Protein AF-A0A5E4RJT0-F1 (afdb_monomer)

Foldseek 3Di:
DDDDDPDPPPPPDPDDDDDDDPDDPDDDDDPDPPPPPVVVVVVVPDDDLVQLLVQLVVQLCLQQPVCSCVVLVVCCVPPVVVSSCCSNPLRRPFQSDPLAQNLLLLLLLLLLLLLQQAPLVSNLSSVLSSVSSPHDLLVLLLLLLLCCLQVNNLSSLVCLVSSVVSCVVVVNQDDADDPDPDQLQCLLVQLVVQLVLQDDCSPVVLVVVCVPPVLVSSCCSRPVRRPRVSDDSDQQLSSLLSNLSSCLLNQPNLVVNLSSLSSNVSSPRDLSNNLSSLSSCCVSRNDNSSVSSVVSSCVCVVDVDDVVPPPPDPDPDDPADDPPDPRGDDTLVQLLVQLVVQCCQFLNPLLVVSLVSCVSPCNVSSSCCRRPVRRPPRSDPDDQQLRVLLVLLLVLLLSLHNSSLSVNLSSLRRNVSSPDDLVSSLVSLVVSCVPRHDNSSVSSVVSNVVSVVVVVVVVVVVVVVVD

Solvent-accessible surface area (backbone atoms only — not comparable to full-atom values): 25452 Å² total; per-residue (Å²): 141,76,92,85,76,100,69,85,86,82,82,87,86,90,77,86,79,80,78,83,77,96,79,85,90,80,86,78,94,64,92,73,76,77,78,59,58,70,58,58,53,51,77,65,66,77,78,50,71,67,56,30,34,51,49,3,47,53,45,38,38,48,33,42,46,86,68,40,54,53,67,41,55,59,38,34,76,79,37,49,67,58,28,47,46,47,30,27,44,52,24,25,61,54,68,57,43,82,67,47,58,68,39,60,45,28,42,16,49,34,27,16,33,50,50,62,30,67,49,62,73,59,35,47,49,37,54,52,13,22,47,57,54,73,41,55,76,63,41,62,54,42,52,34,47,53,33,34,70,76,72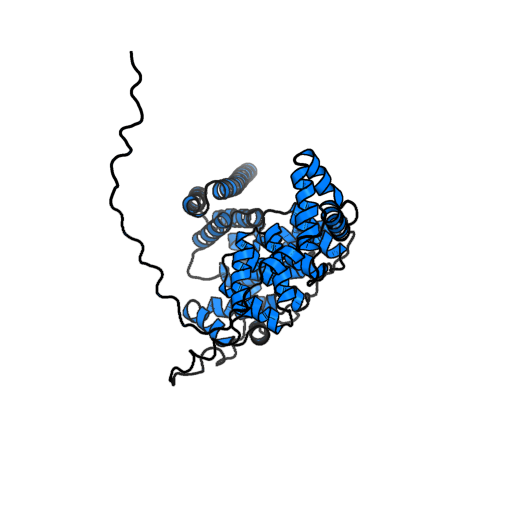,31,57,41,43,30,66,47,47,50,59,47,54,50,50,52,32,60,77,67,69,54,87,68,82,56,80,80,72,81,91,64,60,47,34,60,22,35,58,44,6,50,54,41,34,63,71,42,46,92,59,52,64,62,59,40,51,63,35,36,78,78,35,56,63,60,28,48,44,43,32,26,44,40,24,24,62,43,67,59,50,85,62,50,57,68,53,56,48,29,43,24,52,35,23,25,34,28,33,61,57,78,44,67,69,62,32,43,51,35,50,54,24,25,43,75,57,67,42,47,74,56,35,52,50,52,41,44,56,49,25,41,74,64,47,31,54,70,23,22,52,55,40,48,55,47,50,49,51,54,74,75,50,88,78,67,81,79,73,79,67,87,64,95,66,98,68,81,98,66,81,78,82,73,57,89,72,70,40,70,42,46,67,62,30,35,53,47,3,50,55,39,36,57,63,34,34,31,71,60,43,48,52,59,34,57,72,20,60,76,64,40,44,67,56,26,47,42,46,32,28,46,50,22,24,62,55,68,56,42,82,96,58,56,63,35,61,50,24,48,51,50,32,36,55,32,35,52,68,47,37,66,22,26,52,66,56,32,47,36,28,49,50,15,13,50,57,50,64,40,50,74,65,59,53,49,53,45,43,56,66,40,31,91,82,55,36,63,72,26,33,54,53,42,48,52,50,47,54,53,52,55,48,55,52,52,54,50,51,52,51,58,52,59,77,74,106

Structure (mmCIF, N/CA/C/O backbone):
data_AF-A0A5E4RJT0-F1
#
_entry.id   AF-A0A5E4RJT0-F1
#
loop_
_atom_site.group_PDB
_atom_site.id
_atom_site.type_symbol
_atom_site.label_atom_id
_atom_site.label_alt_id
_atom_site.label_comp_id
_atom_site.label_asym_id
_atom_site.label_entity_id
_atom_site.label_seq_id
_atom_site.pdbx_PDB_ins_code
_atom_site.Cartn_x
_atom_site.Cartn_y
_atom_site.Cartn_z
_atom_site.occupancy
_atom_site.B_iso_or_equiv
_atom_site.auth_seq_id
_atom_site.auth_comp_id
_atom_site.auth_asym_id
_atom_site.auth_atom_id
_atom_site.pdbx_PDB_model_num
ATOM 1 N N . MET A 1 1 ? 47.336 -13.505 48.095 1.00 34.38 1 MET A N 1
ATOM 2 C CA . MET A 1 1 ? 47.961 -12.238 47.667 1.00 34.38 1 MET A CA 1
ATOM 3 C C . MET A 1 1 ? 47.537 -11.973 46.239 1.00 34.38 1 MET A C 1
ATOM 5 O O . MET A 1 1 ? 47.829 -12.799 45.397 1.00 34.38 1 MET A O 1
ATOM 9 N N . GLU A 1 2 ? 46.853 -10.911 45.862 1.00 33.09 2 GLU A N 1
ATOM 10 C CA . GLU A 1 2 ? 45.985 -9.962 46.552 1.00 33.09 2 GLU A CA 1
ATOM 11 C C . GLU A 1 2 ? 45.215 -9.290 45.408 1.00 33.09 2 GLU A C 1
ATOM 13 O O . GLU A 1 2 ? 45.794 -8.927 44.385 1.00 33.09 2 GLU A O 1
ATOM 18 N N . THR A 1 3 ? 43.901 -9.199 45.551 1.00 38.94 3 THR A N 1
ATOM 19 C CA . THR A 1 3 ? 42.985 -8.503 44.646 1.00 38.94 3 THR A CA 1
ATOM 20 C C . THR A 1 3 ? 43.322 -7.013 44.590 1.00 38.94 3 THR A C 1
ATOM 22 O O . THR A 1 3 ? 43.340 -6.366 45.637 1.00 38.94 3 THR A O 1
ATOM 25 N N . ARG A 1 4 ? 43.516 -6.437 43.394 1.00 36.12 4 ARG A N 1
ATOM 26 C CA . ARG A 1 4 ? 43.520 -4.977 43.204 1.00 36.12 4 ARG A CA 1
ATOM 27 C C . ARG A 1 4 ? 42.274 -4.510 42.456 1.00 36.12 4 ARG A C 1
ATOM 29 O O . ARG A 1 4 ? 41.778 -5.169 41.553 1.00 36.12 4 ARG A O 1
ATOM 36 N N . ASN A 1 5 ? 41.760 -3.401 42.969 1.00 35.47 5 ASN A N 1
ATOM 37 C CA . ASN A 1 5 ? 40.368 -2.987 43.066 1.00 35.47 5 ASN A CA 1
ATOM 38 C C . ASN A 1 5 ? 39.997 -1.996 41.944 1.00 35.47 5 ASN A C 1
ATOM 40 O O . ASN A 1 5 ? 40.799 -1.130 41.605 1.00 35.47 5 ASN A O 1
ATOM 44 N N . GLN A 1 6 ? 38.774 -2.090 41.414 1.00 35.91 6 GLN A N 1
ATOM 45 C CA . GLN A 1 6 ? 38.183 -1.226 40.375 1.00 35.91 6 GLN A CA 1
ATOM 46 C C . GLN A 1 6 ? 37.802 0.178 40.903 1.00 35.91 6 GLN A C 1
ATOM 48 O O . GLN A 1 6 ? 36.651 0.595 40.787 1.00 35.91 6 GLN A O 1
ATOM 53 N N . ARG A 1 7 ? 38.732 0.922 41.518 1.00 36.28 7 ARG A N 1
ATOM 54 C CA . ARG A 1 7 ? 38.425 2.249 42.099 1.00 36.28 7 ARG A CA 1
ATOM 55 C C . ARG A 1 7 ? 39.139 3.461 41.494 1.00 36.28 7 ARG A C 1
ATOM 57 O O . ARG A 1 7 ? 38.734 4.571 41.816 1.00 36.28 7 ARG A O 1
ATOM 64 N N . ASP A 1 8 ? 40.048 3.290 40.536 1.00 36.16 8 ASP A N 1
ATOM 65 C CA . ASP A 1 8 ? 40.871 4.412 40.039 1.00 36.16 8 ASP A CA 1
ATOM 66 C C . ASP A 1 8 ? 40.485 4.959 38.645 1.00 36.16 8 ASP A C 1
ATOM 68 O O . ASP A 1 8 ? 41.253 5.700 38.042 1.00 36.16 8 ASP A O 1
ATOM 72 N N . ILE A 1 9 ? 39.287 4.653 38.122 1.00 34.56 9 ILE A N 1
ATOM 73 C CA . ILE A 1 9 ? 38.806 5.192 36.820 1.00 34.56 9 ILE A CA 1
ATOM 74 C C . ILE A 1 9 ? 37.660 6.221 36.991 1.00 34.56 9 ILE A C 1
ATOM 76 O O . ILE A 1 9 ? 37.086 6.701 36.022 1.00 34.56 9 ILE A O 1
ATOM 80 N N . LEU A 1 10 ? 37.346 6.644 38.222 1.00 31.28 10 LEU A N 1
ATOM 81 C CA . LEU A 1 10 ? 36.269 7.613 38.506 1.00 31.28 10 LEU A CA 1
ATOM 82 C C . LEU A 1 10 ? 36.765 8.930 39.129 1.00 31.28 10 LEU A C 1
ATOM 84 O O . LEU A 1 10 ? 36.132 9.470 40.032 1.00 31.28 10 LEU A O 1
ATOM 88 N N . GLN A 1 11 ? 37.882 9.475 38.641 1.00 33.78 11 GLN A N 1
ATOM 89 C CA . GLN A 1 11 ? 38.315 10.841 38.972 1.00 33.78 11 GLN A CA 1
ATOM 90 C C . GLN A 1 11 ? 38.900 11.566 37.752 1.00 33.78 11 GLN A C 1
ATOM 92 O O . GLN A 1 11 ? 40.088 11.854 37.684 1.00 33.78 11 GLN A O 1
ATOM 97 N N . SER A 1 12 ? 38.055 11.865 36.767 1.00 34.44 12 SER A N 1
ATOM 98 C CA . SER A 1 12 ? 38.320 12.909 35.770 1.00 34.44 12 SER A CA 1
ATOM 99 C C . SER A 1 12 ? 37.014 13.256 35.064 1.00 34.44 12 SER A C 1
ATOM 101 O O . SER A 1 12 ? 36.617 12.553 34.140 1.00 34.44 12 SER A O 1
ATOM 103 N N . THR A 1 13 ? 36.303 14.259 35.590 1.00 31.86 13 THR A N 1
ATOM 104 C CA . THR A 1 13 ? 35.336 15.160 34.916 1.00 31.86 13 THR A CA 1
ATOM 105 C C . THR A 1 13 ? 34.486 15.854 35.985 1.00 31.86 13 THR A C 1
ATOM 107 O O . THR A 1 13 ? 33.320 15.550 36.205 1.00 31.86 13 THR A O 1
ATOM 110 N N . ALA A 1 14 ? 35.100 16.797 36.699 1.00 33.19 14 ALA A N 1
ATOM 111 C CA . ALA A 1 14 ? 34.387 17.779 37.507 1.00 33.19 14 ALA A CA 1
ATOM 112 C C . ALA A 1 14 ? 34.585 19.154 36.857 1.00 33.19 14 ALA A C 1
ATOM 114 O O . ALA A 1 14 ? 35.526 19.874 37.174 1.00 33.19 14 ALA A O 1
ATOM 115 N N . ALA A 1 15 ? 33.707 19.488 35.915 1.00 31.09 15 ALA A N 1
ATOM 116 C CA . ALA A 1 15 ? 33.468 20.851 35.462 1.00 31.09 15 ALA A CA 1
ATOM 117 C C . ALA A 1 15 ? 31.952 20.989 35.303 1.00 31.09 15 ALA A C 1
ATOM 119 O O . ALA A 1 15 ? 31.355 20.468 34.366 1.00 31.09 15 ALA A O 1
ATOM 120 N N . ALA A 1 16 ? 31.330 21.591 36.312 1.00 31.64 16 ALA A N 1
ATOM 121 C CA . ALA A 1 16 ? 29.909 21.880 36.343 1.00 31.64 16 ALA A CA 1
ATOM 122 C C . ALA A 1 16 ? 29.624 23.093 35.448 1.00 31.64 16 ALA A C 1
ATOM 124 O O . ALA A 1 16 ? 29.960 24.219 35.813 1.00 31.64 16 ALA A O 1
ATOM 125 N N . GLU A 1 17 ? 28.993 22.873 34.297 1.00 31.83 17 GLU A N 1
ATOM 126 C CA . GLU A 1 17 ? 28.289 23.935 33.580 1.00 31.83 17 GLU A CA 1
ATOM 127 C C . GLU A 1 17 ? 26.888 24.081 34.184 1.00 31.83 17 GLU A C 1
ATOM 129 O O . GLU A 1 17 ? 26.097 23.139 34.236 1.00 31.83 17 GLU A O 1
ATOM 134 N N . LYS A 1 18 ? 26.618 25.273 34.723 1.00 32.81 18 LYS A N 1
ATOM 135 C CA . LYS A 1 18 ? 25.324 25.677 35.276 1.00 32.81 18 LYS A CA 1
ATOM 136 C C . LYS A 1 18 ? 24.268 25.696 34.166 1.00 32.81 18 LYS A C 1
ATOM 138 O O . LYS A 1 18 ? 24.434 26.410 33.181 1.00 32.81 18 LYS A O 1
ATOM 143 N N . MET A 1 19 ? 23.166 24.974 34.369 1.00 28.17 19 MET A N 1
ATOM 144 C CA . MET A 1 19 ? 21.917 25.199 33.633 1.00 28.17 19 MET A CA 1
ATOM 145 C C . MET A 1 19 ? 21.412 26.625 33.923 1.00 28.17 19 MET A C 1
ATOM 147 O O . MET A 1 19 ? 21.486 27.043 35.080 1.00 28.17 19 MET A O 1
ATOM 151 N N . PRO A 1 20 ? 20.925 27.383 32.926 1.00 33.75 20 PRO A N 1
ATOM 152 C CA . PRO A 1 20 ? 20.333 28.690 33.177 1.00 33.75 20 PRO A CA 1
ATOM 153 C C . PRO A 1 20 ? 18.963 28.550 33.856 1.00 33.75 20 PRO A C 1
ATOM 155 O O . PRO A 1 20 ? 18.181 27.653 33.534 1.00 33.75 20 PRO A O 1
ATOM 158 N N . ASP A 1 21 ? 18.717 29.448 34.810 1.00 31.06 21 ASP A N 1
ATOM 159 C CA . ASP A 1 21 ? 17.524 29.517 35.648 1.00 31.06 21 ASP A CA 1
ATOM 160 C C . ASP A 1 21 ? 16.241 29.747 34.832 1.00 31.06 21 ASP A C 1
ATOM 162 O O . ASP A 1 21 ? 16.206 30.498 33.855 1.00 31.06 21 ASP A O 1
ATOM 166 N N . ALA A 1 22 ? 15.166 29.086 35.265 1.00 35.59 22 ALA A N 1
ATOM 167 C CA . ALA A 1 22 ? 13.834 29.118 34.673 1.00 35.59 22 ALA A CA 1
ATOM 168 C C . ALA A 1 22 ? 13.059 30.404 35.027 1.00 35.59 22 ALA A C 1
ATOM 170 O O . ALA A 1 22 ? 11.989 30.351 35.626 1.00 35.59 22 ALA A O 1
ATOM 171 N N . GLU A 1 23 ? 13.577 31.565 34.630 1.00 34.81 23 GLU A N 1
ATOM 172 C CA . GLU A 1 23 ? 12.848 32.838 34.670 1.00 34.81 23 GLU A CA 1
ATOM 173 C C . GLU A 1 23 ? 12.797 33.438 33.261 1.00 34.81 23 GLU A C 1
ATOM 175 O O . GLU A 1 23 ? 13.664 34.203 32.847 1.00 34.81 23 GLU A O 1
ATOM 180 N N . GLY A 1 24 ? 11.788 33.044 32.479 1.00 32.66 24 GLY A N 1
ATOM 181 C CA . GLY A 1 24 ? 11.638 33.555 31.112 1.00 32.66 24 GLY A CA 1
ATOM 182 C C . GLY A 1 24 ? 10.484 32.996 30.283 1.00 32.66 24 GLY A C 1
ATOM 183 O O . GLY A 1 24 ? 10.485 33.183 29.072 1.00 32.66 24 GLY A O 1
ATOM 184 N N . ILE A 1 25 ? 9.503 32.319 30.888 1.00 31.53 25 ILE A N 1
ATOM 185 C CA . ILE A 1 25 ? 8.279 31.893 30.190 1.00 31.53 25 ILE A CA 1
ATOM 186 C C . ILE A 1 25 ? 7.088 32.479 30.940 1.00 31.53 25 ILE A C 1
ATOM 188 O O . ILE A 1 25 ? 6.398 31.824 31.711 1.00 31.53 25 ILE A O 1
ATOM 192 N N . SER A 1 26 ? 6.896 33.776 30.758 1.00 37.47 26 SER A N 1
ATOM 193 C CA . SER A 1 26 ? 5.675 34.475 31.122 1.00 37.47 26 SER A CA 1
ATOM 194 C C . SER A 1 26 ? 5.379 35.423 29.975 1.00 37.47 26 SER A C 1
ATOM 196 O O . SER A 1 26 ? 6.244 36.210 29.601 1.00 37.47 26 SER A O 1
ATOM 198 N N . GLN A 1 27 ? 4.155 35.331 29.453 1.00 36.53 27 GLN A N 1
ATOM 199 C CA . GLN A 1 27 ? 3.564 36.135 28.375 1.00 36.53 27 GLN A CA 1
ATOM 200 C C . GLN A 1 27 ? 3.670 35.561 26.952 1.00 36.53 27 GLN A C 1
ATOM 202 O O . GLN A 1 27 ? 4.242 36.164 26.051 1.00 36.53 27 GLN A O 1
ATOM 207 N N . MET A 1 28 ? 2.961 34.456 26.709 1.00 31.84 28 MET A N 1
ATOM 208 C CA . MET A 1 28 ? 2.158 34.339 25.487 1.00 31.84 28 MET A CA 1
ATOM 209 C C . MET A 1 28 ? 0.738 33.935 25.876 1.00 31.84 28 MET A C 1
ATOM 211 O O . MET A 1 28 ? 0.493 32.822 26.325 1.00 31.84 28 MET A O 1
ATOM 215 N N . GLY A 1 29 ? -0.192 34.883 25.757 1.00 35.94 29 GLY A N 1
ATOM 216 C CA . GLY A 1 29 ? -1.615 34.656 25.974 1.00 35.94 29 GLY A CA 1
ATOM 217 C C . GLY A 1 29 ? -2.219 33.881 24.808 1.00 35.94 29 GLY A C 1
ATOM 218 O O . GLY A 1 29 ? -2.648 34.476 23.826 1.00 35.94 29 GLY A O 1
ATOM 219 N N . GLY A 1 30 ? -2.256 32.560 24.933 1.00 32.31 30 GLY A N 1
ATOM 220 C CA . GLY A 1 30 ? -3.229 31.694 24.275 1.00 32.31 30 GLY A CA 1
ATOM 221 C C . GLY A 1 30 ? -4.036 31.014 25.374 1.00 32.31 30 GLY A C 1
ATOM 222 O O . GLY A 1 30 ? -3.472 30.668 26.408 1.00 32.31 30 GLY A O 1
ATOM 223 N N . SER A 1 31 ? -5.351 30.874 25.211 1.00 37.75 31 SER A N 1
ATOM 224 C CA . SER A 1 31 ? -6.185 30.154 26.175 1.00 37.75 31 SER A CA 1
ATOM 225 C C . SER A 1 31 ? -5.800 28.672 26.178 1.00 37.75 31 SER A C 1
ATOM 227 O O . SER A 1 31 ? -6.355 27.877 25.420 1.00 37.75 31 SER A O 1
ATOM 229 N N . GLU A 1 32 ? -4.826 28.301 27.004 1.00 41.28 32 GLU A N 1
ATOM 230 C CA . GLU A 1 32 ? -4.590 26.917 27.383 1.00 41.28 32 GLU A CA 1
ATOM 231 C C . GLU A 1 32 ? -5.828 26.461 28.154 1.00 41.28 32 GLU A C 1
ATOM 233 O O . GLU A 1 32 ? -6.065 26.863 29.292 1.00 41.28 32 GLU A O 1
ATOM 238 N N . THR A 1 33 ? -6.682 25.666 27.514 1.00 44.78 33 THR A N 1
ATOM 239 C CA . THR A 1 33 ? -7.646 24.853 28.250 1.00 44.78 33 THR A CA 1
ATOM 240 C C . THR A 1 33 ? -6.835 23.912 29.129 1.00 44.78 33 THR A C 1
ATOM 242 O O . THR A 1 33 ? -6.271 22.934 28.637 1.00 44.78 33 THR A O 1
ATOM 245 N N . GLU A 1 34 ? -6.720 24.262 30.406 1.00 45.94 34 GLU A N 1
ATOM 246 C CA . GLU A 1 34 ? -6.043 23.479 31.430 1.00 45.94 34 GLU A CA 1
ATOM 247 C C . GLU A 1 34 ? -6.654 22.068 31.437 1.00 45.94 34 GLU A C 1
ATOM 249 O O . GLU A 1 34 ? -7.846 21.880 31.695 1.00 45.94 34 GLU A O 1
ATOM 254 N N . VAL A 1 35 ? -5.864 21.070 31.039 1.00 53.88 35 VAL A N 1
ATOM 255 C CA . VAL A 1 35 ? -6.320 19.680 30.973 1.00 53.88 35 VAL A CA 1
ATOM 256 C C . VAL A 1 35 ? -6.441 19.158 32.405 1.00 53.88 35 VAL A C 1
ATOM 258 O O . VAL A 1 35 ? -5.436 18.928 33.075 1.00 53.88 35 VAL A O 1
ATOM 261 N N . ASP A 1 36 ? -7.672 18.964 32.878 1.00 70.88 36 ASP A N 1
ATOM 262 C CA . ASP A 1 36 ? -7.966 18.424 34.209 1.00 70.88 36 ASP A CA 1
ATOM 263 C C . ASP A 1 36 ? -7.567 16.937 34.301 1.00 70.88 36 ASP A C 1
ATOM 265 O O . ASP A 1 36 ? -8.338 16.015 34.010 1.00 70.88 36 ASP A O 1
ATOM 269 N N . MET A 1 37 ? -6.310 16.712 34.689 1.00 57.25 37 MET A N 1
ATOM 270 C CA . MET A 1 37 ? -5.716 15.388 34.880 1.00 57.25 37 MET A CA 1
ATOM 271 C C . MET A 1 37 ? -6.486 14.514 35.892 1.00 57.25 37 MET A C 1
ATOM 273 O O . MET A 1 37 ? -6.706 13.338 35.591 1.00 57.25 37 MET A O 1
ATOM 277 N N . PRO A 1 38 ? -6.935 15.028 37.056 1.00 58.09 38 PRO A N 1
ATOM 278 C CA . PRO A 1 38 ? -7.835 14.303 37.955 1.00 58.09 38 PRO A CA 1
ATOM 279 C C . PRO A 1 38 ? -9.122 13.795 37.292 1.00 58.09 38 PRO A C 1
ATOM 281 O O . PRO A 1 38 ? -9.495 12.639 37.503 1.00 58.09 38 PRO A O 1
ATOM 284 N N . THR A 1 39 ? -9.779 14.605 36.460 1.00 55.19 39 THR A N 1
ATOM 285 C CA . THR A 1 39 ? -11.014 14.198 35.766 1.00 55.19 39 THR A CA 1
ATOM 286 C C . THR A 1 39 ? -10.752 13.155 34.672 1.00 55.19 39 THR A C 1
ATOM 288 O O . THR A 1 39 ? -11.506 12.185 34.558 1.00 55.19 39 THR A O 1
ATOM 291 N N . LEU A 1 40 ? -9.639 13.263 33.935 1.00 51.69 40 LEU A N 1
ATOM 292 C CA . LEU A 1 40 ? -9.192 12.234 32.980 1.00 51.69 40 LEU A CA 1
ATOM 293 C C . LEU A 1 40 ? -8.882 10.889 33.654 1.00 51.69 40 LEU A C 1
ATOM 295 O O . LEU A 1 40 ? -9.263 9.832 33.148 1.00 51.69 40 LEU A O 1
ATOM 299 N N . LEU A 1 41 ? -8.214 10.920 34.808 1.00 48.50 41 LEU A N 1
ATOM 300 C CA . LEU A 1 41 ? -7.884 9.721 35.584 1.00 48.50 41 LEU A CA 1
ATOM 301 C C . LEU A 1 41 ? -9.129 9.098 36.236 1.00 48.50 41 LEU A C 1
ATOM 303 O O . LEU A 1 41 ? -9.232 7.874 36.305 1.00 48.50 41 LEU A O 1
ATOM 307 N N . SER A 1 42 ? -10.096 9.921 36.653 1.00 46.69 42 SER A N 1
ATOM 308 C CA . SER A 1 42 ? -11.380 9.486 37.220 1.00 46.69 42 SER A CA 1
ATOM 309 C C . SER A 1 42 ? -12.272 8.780 36.187 1.00 46.69 42 SER A C 1
ATOM 311 O O . SER A 1 42 ? -12.854 7.741 36.488 1.00 46.69 42 SER A O 1
ATOM 313 N N . ALA A 1 43 ? -12.297 9.248 34.931 1.00 51.09 43 ALA A N 1
ATOM 314 C CA . ALA A 1 43 ? -13.009 8.574 33.836 1.00 51.09 43 ALA A CA 1
ATOM 315 C C . ALA A 1 43 ? -12.439 7.177 33.496 1.00 51.09 43 ALA A C 1
ATOM 317 O O . ALA A 1 43 ? -13.146 6.338 32.940 1.00 51.09 43 ALA A O 1
ATOM 318 N N . CYS A 1 44 ? -11.176 6.910 33.849 1.00 46.56 44 CYS A N 1
ATOM 319 C CA . CYS A 1 44 ? -10.524 5.606 33.685 1.00 46.56 44 CYS A CA 1
ATOM 320 C C . CYS A 1 44 ? -10.727 4.672 34.896 1.00 46.56 44 CYS A C 1
ATOM 322 O O . CYS A 1 44 ? -10.436 3.476 34.820 1.00 46.56 44 CYS A O 1
ATOM 324 N N . ALA A 1 45 ? -11.204 5.203 36.024 1.00 49.12 45 ALA A N 1
ATOM 325 C CA . ALA A 1 45 ? -11.307 4.505 37.297 1.00 49.12 45 ALA A CA 1
ATOM 326 C C . ALA A 1 45 ? -12.702 3.881 37.466 1.00 49.12 45 ALA A C 1
ATOM 328 O O . ALA A 1 45 ? -13.537 4.375 38.218 1.00 49.12 45 ALA A O 1
ATOM 329 N N . GLY A 1 46 ? -12.969 2.780 36.759 1.00 59.00 46 GLY A N 1
ATOM 330 C CA . GLY A 1 46 ? -14.240 2.068 36.936 1.00 59.00 46 GLY A CA 1
ATOM 331 C C . GLY A 1 46 ? -14.352 0.703 36.266 1.00 59.00 46 GLY A C 1
ATOM 332 O O . GLY A 1 46 ? -15.076 -0.145 36.776 1.00 59.00 46 GLY A O 1
ATOM 333 N N . GLU A 1 47 ? -13.626 0.452 35.174 1.00 73.00 47 GLU A N 1
ATOM 334 C CA . GLU A 1 47 ? -13.744 -0.821 34.453 1.00 73.00 47 GLU A CA 1
ATOM 335 C C . GLU A 1 47 ? -12.830 -1.916 35.005 1.00 73.00 47 GLU A C 1
ATOM 337 O O . GLU A 1 47 ? -11.613 -1.769 35.152 1.00 73.00 47 GLU A O 1
ATOM 342 N N . THR A 1 48 ? -13.429 -3.075 35.246 1.00 87.12 48 THR A N 1
ATOM 343 C CA . THR A 1 48 ? -12.728 -4.302 35.590 1.00 87.12 48 THR A CA 1
ATOM 344 C C . THR A 1 48 ? -12.067 -4.917 34.358 1.00 87.12 48 THR A C 1
ATOM 346 O O . THR A 1 48 ? -12.510 -4.800 33.213 1.00 87.12 48 THR A O 1
ATOM 349 N N . ARG A 1 49 ? -11.011 -5.692 34.601 1.00 86.62 49 ARG A N 1
ATOM 350 C CA . ARG A 1 49 ? -10.352 -6.498 33.569 1.00 86.62 49 ARG A CA 1
ATOM 351 C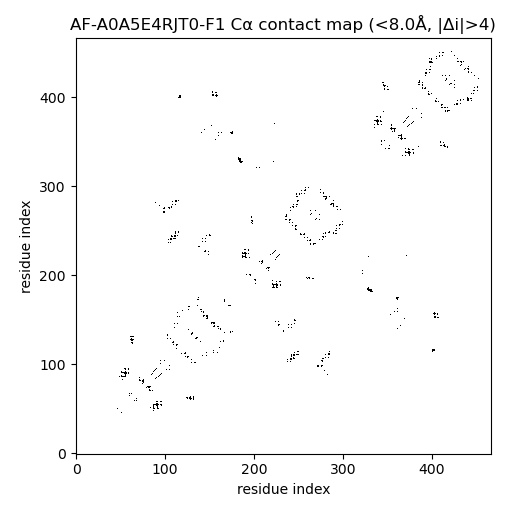 C . ARG A 1 49 ? -11.323 -7.453 32.850 1.00 86.62 49 ARG A C 1
ATOM 353 O O . ARG A 1 49 ? -11.189 -7.680 31.651 1.00 86.62 49 ARG A O 1
ATOM 360 N N . ALA A 1 50 ? -12.297 -8.004 33.577 1.00 90.56 50 ALA A N 1
ATOM 361 C CA . ALA A 1 50 ? -13.294 -8.916 33.020 1.00 90.56 50 ALA A CA 1
ATOM 362 C C . ALA A 1 50 ? -14.213 -8.217 32.005 1.00 90.56 50 ALA A C 1
ATOM 364 O O . ALA A 1 50 ? -14.523 -8.799 30.965 1.00 90.56 50 ALA A O 1
ATOM 365 N N . GLU A 1 51 ? -14.597 -6.965 32.263 1.00 93.31 51 GLU A N 1
ATOM 366 C CA . GLU A 1 51 ? -15.411 -6.163 31.342 1.00 93.31 51 GLU A CA 1
ATOM 367 C C . GLU A 1 51 ? -14.647 -5.845 30.052 1.00 93.31 51 GLU A C 1
ATOM 369 O O . GLU A 1 51 ? -15.174 -6.084 28.963 1.00 93.31 51 GLU A O 1
ATOM 374 N N . ARG A 1 52 ? -13.375 -5.430 30.158 1.00 94.81 52 ARG A N 1
ATOM 375 C CA . ARG A 1 52 ? -12.490 -5.203 28.998 1.00 94.81 52 ARG A CA 1
ATOM 376 C C . ARG A 1 52 ? -12.324 -6.463 28.150 1.00 94.81 52 ARG A C 1
ATOM 378 O O . ARG A 1 52 ? -12.490 -6.415 26.932 1.00 94.81 52 ARG A O 1
ATOM 385 N N . TYR A 1 53 ? -12.059 -7.609 28.785 1.00 94.94 53 TYR A N 1
ATOM 386 C CA . TYR A 1 53 ? -11.932 -8.892 28.084 1.00 94.94 53 TYR A CA 1
ATOM 387 C C . TYR A 1 53 ? -13.242 -9.295 27.392 1.00 94.94 53 TYR A C 1
ATOM 389 O O . TYR A 1 53 ? -13.226 -9.733 26.242 1.00 94.94 53 TYR A O 1
ATOM 397 N N . SER A 1 54 ? -14.382 -9.133 28.070 1.00 96.44 54 SER A N 1
ATOM 398 C CA . SER A 1 54 ? -15.706 -9.448 27.523 1.00 96.44 54 SER A CA 1
ATOM 399 C C . SER A 1 54 ? -16.028 -8.592 26.294 1.00 96.44 54 SER A C 1
ATOM 401 O O . SER A 1 54 ? -16.341 -9.125 25.227 1.00 96.44 54 SER A O 1
ATOM 403 N N . ARG A 1 55 ? -15.845 -7.269 26.398 1.00 96.56 55 ARG A N 1
ATOM 404 C CA . ARG A 1 55 ? -16.035 -6.326 25.287 1.00 96.56 55 ARG A CA 1
ATOM 405 C C . ARG A 1 55 ? -15.097 -6.623 24.120 1.00 96.56 55 ARG A C 1
ATOM 407 O O . ARG A 1 55 ? -15.542 -6.683 22.975 1.00 96.56 55 ARG A O 1
ATOM 414 N N . GLY A 1 56 ? -13.818 -6.859 24.407 1.00 97.06 56 GLY A N 1
ATOM 415 C CA . GLY A 1 56 ? -12.836 -7.232 23.394 1.00 97.06 56 GLY A CA 1
ATOM 416 C C . GLY A 1 56 ? -13.193 -8.537 22.690 1.00 97.06 56 GLY A C 1
ATOM 417 O O . GLY A 1 56 ? -13.089 -8.629 21.471 1.00 97.06 56 GLY A O 1
ATOM 418 N N . THR A 1 57 ? -13.704 -9.521 23.430 1.00 97.88 57 THR A N 1
ATOM 419 C CA . THR A 1 57 ? -14.184 -10.788 22.863 1.00 97.88 57 THR A CA 1
ATOM 420 C C . THR A 1 57 ? -15.362 -10.571 21.914 1.00 97.88 57 THR A C 1
ATOM 422 O O . THR A 1 57 ? -15.425 -11.219 20.873 1.00 97.88 57 THR A O 1
ATOM 425 N N . GLU A 1 58 ? -16.280 -9.656 22.226 1.00 97.88 58 GLU A N 1
ATOM 426 C CA . GLU A 1 58 ? -17.419 -9.353 21.352 1.00 97.88 58 GLU A CA 1
ATOM 427 C C . GLU A 1 58 ? -16.984 -8.684 20.042 1.00 97.88 58 GLU A C 1
ATOM 429 O O . GLU A 1 58 ? -17.399 -9.092 18.957 1.00 97.88 58 GLU A O 1
ATOM 434 N N . VAL A 1 59 ? -16.075 -7.708 20.108 1.00 98.06 59 VAL A N 1
ATOM 435 C CA . VAL A 1 59 ? -15.500 -7.099 18.896 1.00 98.06 59 VAL A CA 1
ATOM 436 C C . VAL A 1 59 ? -14.721 -8.133 18.085 1.00 98.06 59 VAL A C 1
ATOM 438 O O . VAL A 1 59 ? -14.871 -8.207 16.864 1.00 98.06 59 VAL A O 1
ATOM 441 N N . LEU A 1 60 ? -13.932 -8.973 18.758 1.00 97.12 60 LEU A N 1
ATOM 442 C CA . LEU A 1 60 ? -13.175 -10.041 18.121 1.00 97.12 60 LEU A CA 1
ATOM 443 C C . LEU A 1 60 ? -14.097 -11.047 17.418 1.00 97.12 60 LEU A C 1
ATOM 445 O O . LEU A 1 60 ? -13.779 -11.444 16.305 1.00 97.12 60 LEU A O 1
ATOM 449 N N . LYS A 1 61 ? -15.246 -11.415 18.000 1.00 98.12 61 LYS A N 1
ATOM 450 C CA . LYS A 1 61 ? -16.261 -12.268 17.350 1.00 98.12 61 LYS A CA 1
ATOM 451 C C . LYS A 1 61 ? -16.813 -11.646 16.077 1.00 98.12 61 LYS A C 1
ATOM 453 O O . LYS A 1 61 ? -16.922 -12.333 15.065 1.00 98.12 61 LYS A O 1
ATOM 458 N N . ARG A 1 62 ? -17.142 -10.352 16.113 1.00 98.19 62 ARG A N 1
ATOM 459 C CA . ARG A 1 62 ? -17.671 -9.629 14.946 1.00 98.19 62 ARG A CA 1
ATOM 460 C C . ARG A 1 62 ? -16.660 -9.575 13.802 1.00 98.19 62 ARG A C 1
ATOM 462 O O . ARG A 1 62 ? -17.036 -9.778 12.656 1.00 98.19 62 ARG A O 1
ATOM 469 N N . ILE A 1 63 ? -15.384 -9.346 14.114 1.00 97.88 63 ILE A N 1
ATOM 470 C CA . ILE A 1 63 ? -14.302 -9.305 13.119 1.00 97.88 63 ILE A CA 1
ATOM 471 C C . ILE A 1 63 ? -13.935 -10.719 12.661 1.00 97.88 63 ILE A C 1
ATOM 473 O O . ILE A 1 63 ? -13.915 -11.005 11.473 1.00 97.88 63 ILE A O 1
ATOM 477 N N . GLY A 1 64 ? -13.641 -11.630 13.581 1.00 95.44 64 GLY A N 1
ATOM 478 C CA . GLY A 1 64 ? -13.132 -12.961 13.259 1.00 95.44 64 GLY A CA 1
ATOM 479 C C . GLY A 1 64 ? -14.187 -13.927 12.727 1.00 95.44 64 GLY A C 1
ATOM 480 O O . GLY A 1 64 ? -13.835 -14.885 12.046 1.00 95.44 64 GLY A O 1
ATOM 481 N N . GLY A 1 65 ? -15.472 -13.681 12.997 1.00 95.25 65 GLY A N 1
ATOM 482 C CA . GLY A 1 65 ? -16.562 -14.568 12.606 1.00 95.25 65 GLY A CA 1
ATOM 483 C C . GLY A 1 65 ? -16.390 -15.980 13.175 1.00 95.25 65 GLY A C 1
ATOM 484 O O . GLY A 1 65 ? -15.977 -16.171 14.323 1.00 95.25 65 GLY A O 1
ATOM 485 N N . ALA A 1 66 ? -16.703 -16.994 12.368 1.00 90.62 66 ALA A N 1
ATOM 486 C CA . ALA A 1 66 ? -16.444 -18.381 12.739 1.00 90.62 66 ALA A CA 1
ATOM 487 C C . ALA A 1 66 ? -14.930 -18.621 12.909 1.00 90.62 66 ALA A C 1
ATOM 489 O O . ALA A 1 66 ? -14.150 -18.397 11.988 1.00 90.62 66 ALA A O 1
ATOM 490 N N . GLY A 1 67 ? -14.518 -19.102 14.086 1.00 88.06 67 GLY A N 1
ATOM 491 C CA . GLY A 1 67 ? -13.106 -19.352 14.401 1.00 88.06 67 GLY A CA 1
ATOM 492 C C . GLY A 1 67 ? -12.308 -18.117 14.838 1.00 88.06 67 GLY A C 1
ATOM 493 O O . GLY A 1 67 ? -11.076 -18.155 14.805 1.00 88.06 67 GLY A O 1
ATOM 494 N N . PHE A 1 68 ? -12.980 -17.039 15.265 1.00 92.69 68 PHE A N 1
ATOM 495 C CA . PHE A 1 68 ? -12.351 -15.810 15.780 1.00 92.69 68 PHE A CA 1
ATOM 496 C C . PHE A 1 68 ? -11.309 -16.046 16.891 1.00 92.69 68 PHE A C 1
ATOM 498 O O . PHE A 1 68 ? -10.367 -15.274 17.057 1.00 92.69 68 PHE A O 1
ATOM 505 N N . ASP A 1 69 ? -11.480 -17.109 17.670 1.00 88.81 69 ASP A N 1
ATOM 506 C CA . ASP A 1 69 ? -10.676 -17.470 18.833 1.00 88.81 69 ASP A CA 1
ATOM 507 C C . ASP A 1 69 ? -9.422 -18.276 18.472 1.00 88.81 69 ASP A C 1
ATOM 509 O O . ASP A 1 69 ? -8.493 -18.363 19.276 1.00 88.81 69 ASP A O 1
ATOM 513 N N . ILE A 1 70 ? -9.339 -18.828 17.257 1.00 91.00 70 ILE A N 1
ATOM 514 C CA . ILE A 1 70 ? -8.224 -19.674 16.819 1.00 91.00 70 ILE A CA 1
ATOM 515 C C . ILE A 1 70 ? -6.864 -18.968 16.982 1.00 91.00 70 ILE A C 1
ATOM 517 O O . ILE A 1 70 ? -5.956 -19.589 17.550 1.00 91.00 70 ILE A O 1
ATOM 521 N N . PRO A 1 71 ? -6.661 -17.708 16.533 1.00 90.88 71 PRO A N 1
ATOM 522 C CA . PRO A 1 71 ? -5.389 -17.014 16.737 1.00 90.88 71 PRO A CA 1
ATOM 523 C C . PRO A 1 71 ? -5.066 -16.810 18.222 1.00 90.88 71 PRO A C 1
ATOM 525 O O . PRO A 1 71 ? -3.922 -17.003 18.635 1.00 90.88 71 PRO A O 1
ATOM 528 N N . ILE A 1 72 ? -6.078 -16.493 19.035 1.00 93.00 72 ILE A N 1
ATOM 529 C CA . ILE A 1 72 ? -5.932 -16.242 20.473 1.00 93.00 72 ILE A CA 1
ATOM 530 C C . ILE A 1 72 ? -5.561 -17.527 21.214 1.00 93.00 72 ILE A C 1
ATOM 532 O O . ILE A 1 72 ? -4.628 -17.523 22.011 1.00 93.00 72 ILE A O 1
ATOM 536 N N . HIS A 1 73 ? -6.210 -18.651 20.909 1.00 93.31 73 HIS A N 1
ATOM 537 C CA . HIS A 1 73 ? -5.884 -19.950 21.494 1.00 93.31 73 HIS A CA 1
ATOM 538 C C . HIS A 1 73 ? -4.484 -20.430 21.106 1.00 93.31 73 HIS A C 1
ATOM 540 O O . HIS A 1 73 ? -3.752 -20.934 21.959 1.00 93.31 73 HIS A O 1
ATOM 546 N N . ARG A 1 74 ? -4.066 -20.243 19.844 1.00 93.75 74 ARG A N 1
ATOM 547 C CA . ARG A 1 74 ? -2.684 -20.550 19.430 1.00 93.75 74 ARG A CA 1
ATOM 548 C C . ARG A 1 74 ? -1.675 -19.709 20.206 1.00 93.75 74 ARG A C 1
ATOM 550 O O . ARG A 1 74 ? -0.693 -20.260 20.696 1.00 93.75 74 ARG A O 1
ATOM 557 N N . LEU A 1 75 ? -1.938 -18.411 20.349 1.00 93.25 75 LEU A N 1
ATOM 558 C CA . LEU A 1 75 ? -1.088 -17.498 21.106 1.00 93.25 75 LEU A CA 1
ATOM 559 C C . LEU A 1 75 ? -1.033 -17.879 22.591 1.00 93.25 75 LEU A C 1
ATOM 561 O O . LEU A 1 75 ? 0.048 -17.918 23.170 1.00 93.25 75 LEU A O 1
ATOM 565 N N . ALA A 1 76 ? -2.166 -18.258 23.188 1.00 94.69 76 ALA A N 1
ATOM 566 C CA . ALA A 1 76 ? -2.260 -18.618 24.600 1.00 94.69 76 ALA A CA 1
ATOM 567 C C . ALA A 1 76 ? -1.450 -19.870 24.966 1.00 94.69 76 ALA A C 1
ATOM 569 O O . ALA A 1 76 ? -1.000 -19.990 26.100 1.00 94.69 76 ALA A O 1
ATOM 570 N N . ARG A 1 77 ? -1.209 -20.785 24.015 1.00 97.12 77 ARG A N 1
ATOM 571 C CA . ARG A 1 77 ? -0.341 -21.957 24.237 1.00 97.12 77 ARG A CA 1
ATOM 572 C C . ARG A 1 77 ? 1.119 -21.588 24.497 1.00 97.12 77 ARG A C 1
ATOM 574 O O . ARG A 1 77 ? 1.834 -22.392 25.084 1.00 97.12 77 ARG A O 1
ATOM 581 N N . VAL A 1 78 ? 1.556 -20.422 24.024 1.00 97.31 78 VAL A N 1
ATOM 582 C CA . VAL A 1 78 ? 2.938 -19.940 24.163 1.00 97.31 78 VAL A CA 1
ATOM 583 C C . VAL A 1 78 ? 3.014 -18.806 25.183 1.00 97.31 78 VAL A C 1
ATOM 585 O O . VAL A 1 78 ? 3.889 -18.808 26.041 1.00 97.31 78 VAL A O 1
ATOM 588 N N . ALA A 1 79 ? 2.085 -17.853 25.111 1.00 96.75 79 ALA A N 1
ATOM 589 C CA . ALA A 1 79 ? 2.039 -16.669 25.957 1.00 96.75 79 ALA A CA 1
ATOM 590 C C . ALA A 1 79 ? 0.581 -16.339 26.348 1.00 96.75 79 ALA A C 1
ATOM 592 O O . ALA A 1 79 ? -0.063 -15.507 25.698 1.00 96.75 79 ALA A O 1
ATOM 593 N N . PRO A 1 80 ? 0.042 -16.963 27.418 1.00 93.88 80 PRO A N 1
ATOM 594 C CA . PRO A 1 80 ? -1.320 -16.715 27.903 1.00 93.88 80 PRO A CA 1
ATOM 595 C C . PRO A 1 80 ? -1.604 -15.237 28.189 1.00 93.88 80 PRO A C 1
ATOM 597 O O . PRO A 1 80 ? -2.658 -14.720 27.820 1.00 93.88 80 PRO A O 1
ATOM 600 N N . ASP A 1 81 ? -0.645 -14.540 28.800 1.00 94.94 81 ASP A N 1
ATOM 601 C CA . ASP A 1 81 ? -0.782 -13.120 29.123 1.00 94.94 81 ASP A CA 1
ATOM 602 C C . ASP A 1 81 ? -0.845 -12.243 27.872 1.00 94.94 81 ASP A C 1
ATOM 604 O O . ASP A 1 81 ? -1.600 -11.275 27.852 1.00 94.94 81 ASP A O 1
ATOM 608 N N . LEU A 1 82 ? -0.113 -12.601 26.812 1.00 93.50 82 LEU A N 1
ATOM 609 C CA . LEU A 1 82 ? -0.141 -11.870 25.546 1.00 93.50 82 LEU A CA 1
ATOM 610 C C . LEU A 1 82 ? -1.447 -12.127 24.783 1.00 93.50 82 LEU A C 1
ATOM 612 O O . LEU A 1 82 ? -2.025 -11.194 24.226 1.00 93.50 82 LEU A O 1
ATOM 616 N N . ALA A 1 83 ? -1.957 -13.362 24.803 1.00 94.88 83 ALA A N 1
ATOM 617 C CA . ALA A 1 83 ? -3.269 -13.688 24.243 1.00 94.88 83 ALA A CA 1
ATOM 618 C C . ALA A 1 83 ? -4.379 -12.897 24.934 1.00 94.88 83 ALA A C 1
ATOM 620 O O . ALA A 1 83 ? -5.214 -12.276 24.279 1.00 94.88 83 ALA A O 1
ATOM 621 N N . ARG A 1 84 ? -4.337 -12.852 26.265 1.00 95.38 84 ARG A N 1
ATOM 622 C CA . ARG A 1 84 ? -5.232 -12.017 27.051 1.00 95.38 84 ARG A CA 1
ATOM 623 C C . ARG A 1 84 ? -5.092 -10.537 26.706 1.00 95.38 84 ARG A C 1
ATOM 625 O O . ARG A 1 84 ? -6.100 -9.896 26.434 1.00 95.38 84 ARG A O 1
ATOM 632 N N . PHE A 1 85 ? -3.873 -10.000 26.746 1.00 94.69 85 PHE A N 1
ATOM 633 C CA . PHE A 1 85 ? -3.614 -8.586 26.483 1.00 94.69 85 PHE A CA 1
ATOM 634 C C . PHE A 1 85 ? -4.104 -8.180 25.091 1.00 94.69 85 PHE A C 1
ATOM 636 O O . PHE A 1 85 ? -4.681 -7.113 24.932 1.00 94.69 85 PHE A O 1
ATOM 643 N N . THR A 1 86 ? -3.963 -9.063 24.101 1.00 95.06 86 THR A N 1
ATOM 644 C CA . THR A 1 86 ? -4.525 -8.858 22.760 1.00 95.06 86 THR A CA 1
ATOM 645 C C . THR A 1 86 ? -6.036 -8.629 22.821 1.00 95.06 86 THR A C 1
ATOM 647 O O . THR A 1 86 ? -6.529 -7.668 22.239 1.00 95.06 86 THR A O 1
ATOM 650 N N . VAL A 1 87 ? -6.777 -9.463 23.555 1.00 97.19 87 VAL A N 1
ATOM 651 C CA . VAL A 1 87 ? -8.234 -9.309 23.700 1.00 97.19 87 VAL A CA 1
ATOM 652 C C . VAL A 1 87 ? -8.587 -8.049 24.494 1.00 97.19 87 VAL A C 1
ATOM 654 O O . VAL A 1 87 ? -9.406 -7.260 24.038 1.00 97.19 87 VAL A O 1
ATOM 657 N N . GLU A 1 88 ? -7.965 -7.840 25.656 1.00 95.75 88 GLU A N 1
ATOM 658 C CA . GLU A 1 88 ? -8.291 -6.730 26.566 1.00 95.75 88 GLU A CA 1
ATOM 659 C C . GLU A 1 88 ? -7.938 -5.369 25.973 1.00 95.75 88 GLU A C 1
ATOM 661 O O . GLU A 1 88 ? -8.766 -4.469 25.989 1.00 95.75 88 GLU A O 1
ATOM 666 N N . PHE A 1 89 ? -6.728 -5.218 25.436 1.00 94.75 89 PHE A N 1
ATOM 667 C CA . PHE A 1 89 ? -6.231 -3.930 24.972 1.00 94.75 89 PHE A CA 1
ATOM 668 C C . PHE A 1 89 ? -6.598 -3.664 23.513 1.00 94.75 89 PHE A C 1
ATOM 670 O O . PHE A 1 89 ? -7.322 -2.713 23.227 1.00 94.75 89 PHE A O 1
ATOM 677 N N . ALA A 1 90 ? -6.151 -4.508 22.576 1.00 95.44 90 ALA A N 1
ATOM 678 C CA . ALA A 1 90 ? -6.369 -4.225 21.158 1.00 95.44 90 ALA A CA 1
ATOM 679 C C . ALA A 1 90 ? -7.867 -4.220 20.827 1.00 95.44 90 ALA A C 1
ATOM 681 O O . ALA A 1 90 ? -8.388 -3.235 20.310 1.00 95.44 90 ALA A O 1
ATOM 682 N N . TYR A 1 91 ? -8.589 -5.281 21.182 1.00 97.25 91 TYR A N 1
ATOM 683 C CA . TYR A 1 91 ? -10.017 -5.354 20.876 1.00 97.25 91 TYR A CA 1
ATOM 684 C C . TYR A 1 91 ? -10.883 -4.611 21.894 1.00 97.25 91 TYR A C 1
ATOM 686 O O . TYR A 1 91 ? -11.830 -3.934 21.498 1.00 97.25 91 TYR A O 1
ATOM 694 N N . GLY A 1 92 ? -10.567 -4.740 23.184 1.00 96.38 92 GLY A N 1
ATOM 695 C CA . GLY A 1 92 ? -11.377 -4.212 24.278 1.00 96.38 92 GLY A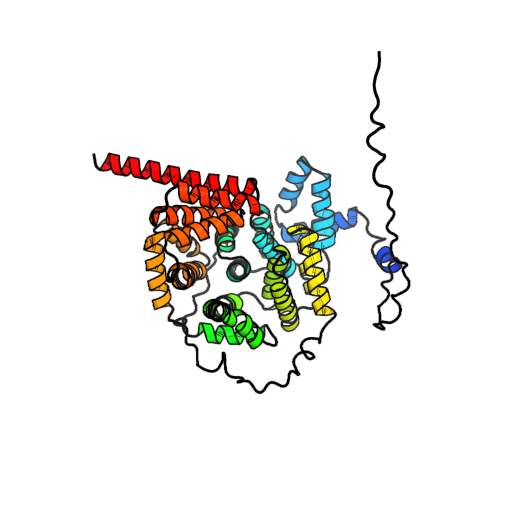 CA 1
ATOM 696 C C . GLY A 1 92 ? -11.154 -2.740 24.605 1.00 96.38 92 GLY A C 1
ATOM 697 O O . GLY A 1 92 ? -12.083 -2.118 25.099 1.00 96.38 92 GLY A O 1
ATOM 698 N N . ASP A 1 93 ? -9.996 -2.147 24.323 1.00 95.06 93 ASP A N 1
ATOM 699 C CA . ASP A 1 93 ? -9.768 -0.725 24.626 1.00 95.06 93 ASP A CA 1
ATOM 700 C C . ASP A 1 93 ? -9.614 0.134 23.383 1.00 95.06 93 ASP A C 1
ATOM 702 O O . ASP A 1 93 ? -9.880 1.328 23.456 1.00 95.06 93 ASP A O 1
ATOM 706 N N . VAL A 1 94 ? -9.178 -0.437 22.257 1.00 95.81 94 VAL A N 1
ATOM 707 C CA . VAL A 1 94 ? -8.935 0.327 21.026 1.00 95.81 94 VAL A CA 1
ATOM 708 C C . VAL A 1 94 ? -10.058 0.109 20.016 1.00 95.81 94 VAL A C 1
ATOM 710 O O . VAL A 1 94 ? -10.768 1.055 19.678 1.00 95.81 94 VAL A O 1
ATOM 713 N N . LEU A 1 95 ? -10.271 -1.123 19.540 1.00 96.50 95 LEU A N 1
ATOM 714 C CA . LEU A 1 95 ? -11.248 -1.372 18.469 1.00 96.50 95 LEU A CA 1
ATOM 715 C C . LEU A 1 95 ? -12.711 -1.262 18.925 1.00 96.50 95 LEU A C 1
ATOM 717 O O . LEU A 1 95 ? -13.581 -1.052 18.082 1.00 96.50 95 LEU A O 1
ATOM 721 N N . SER A 1 96 ? -13.002 -1.390 20.221 1.00 96.31 96 SER A N 1
ATOM 722 C CA . SER A 1 96 ? -14.367 -1.263 20.746 1.00 96.31 96 SER A CA 1
ATOM 723 C C . SER A 1 96 ? -14.816 0.171 20.998 1.00 96.31 96 SER A C 1
ATOM 725 O O . SER A 1 96 ? -15.953 0.377 21.425 1.00 96.31 96 SER A O 1
ATOM 727 N N . ARG A 1 97 ? -13.925 1.156 20.848 1.00 96.00 97 ARG A N 1
ATOM 728 C CA . ARG A 1 97 ? -14.245 2.542 21.185 1.00 96.00 97 ARG A CA 1
ATOM 729 C C . ARG A 1 97 ? -15.381 3.078 20.308 1.00 96.00 97 ARG A C 1
ATOM 731 O O . ARG A 1 97 ? -15.516 2.672 19.150 1.00 96.00 97 ARG A O 1
ATOM 738 N N . PRO A 1 98 ? -16.212 3.994 20.825 1.00 94.56 98 PRO A N 1
ATOM 739 C CA . PRO A 1 98 ? -17.142 4.737 19.985 1.00 94.56 98 PRO A CA 1
ATOM 740 C C . PRO A 1 98 ? -16.379 5.744 19.103 1.00 94.56 98 PRO A C 1
ATOM 742 O O . PRO A 1 98 ? -15.184 5.954 19.280 1.00 94.56 98 PRO A O 1
ATOM 745 N N . GLY A 1 99 ? -17.060 6.375 18.147 1.00 95.44 99 GLY A N 1
ATOM 746 C CA . GLY A 1 99 ? -16.503 7.485 17.355 1.00 95.44 99 GLY A CA 1
ATOM 747 C C . GLY A 1 99 ? -15.982 7.115 15.964 1.00 95.44 99 GLY A C 1
ATOM 748 O O . GLY A 1 99 ? -15.869 7.996 15.121 1.00 95.44 99 GLY A O 1
ATOM 749 N N . LEU A 1 100 ? -15.751 5.829 15.691 1.00 97.50 100 LEU A N 1
ATOM 750 C CA . LEU A 1 100 ? -15.569 5.305 14.337 1.00 97.50 100 LEU A CA 1
ATOM 751 C C . LEU A 1 100 ? -16.274 3.954 14.223 1.00 97.50 100 LEU A C 1
ATOM 753 O O . LEU A 1 100 ? -16.111 3.094 15.098 1.00 97.50 100 LEU A O 1
ATOM 757 N N . ASP A 1 101 ? -17.083 3.772 13.182 1.00 95.69 101 ASP A N 1
ATOM 758 C CA . ASP A 1 101 ? -17.777 2.507 12.967 1.00 95.69 101 ASP A CA 1
ATOM 759 C C . ASP A 1 101 ? -16.786 1.372 12.672 1.00 95.69 101 ASP A C 1
ATOM 761 O O . ASP A 1 101 ? -15.638 1.576 12.268 1.00 95.69 101 ASP A O 1
ATOM 765 N N . LEU A 1 102 ? -17.229 0.139 12.914 1.00 97.19 102 LEU A N 1
ATOM 766 C CA . LEU A 1 102 ? -16.341 -1.014 12.848 1.00 97.19 102 LEU A CA 1
ATOM 767 C C . LEU A 1 102 ? -15.836 -1.297 11.422 1.00 97.19 102 LEU A C 1
ATOM 769 O O . LEU A 1 102 ? -14.735 -1.829 11.285 1.00 97.19 102 LEU A O 1
ATOM 773 N N . SER A 1 103 ? -16.594 -0.922 10.385 1.00 97.31 103 SER A N 1
ATOM 774 C CA . SER A 1 103 ? -16.172 -1.091 8.992 1.00 97.31 103 SER A CA 1
ATOM 775 C C . SER A 1 103 ? -15.019 -0.142 8.666 1.00 97.31 103 SER A C 1
ATOM 777 O O . SER A 1 103 ? -13.942 -0.600 8.281 1.00 97.31 103 SER A O 1
ATOM 779 N N . LEU A 1 104 ? -15.156 1.155 8.965 1.00 97.94 104 LEU A N 1
ATOM 780 C CA . LEU A 1 104 ? -14.074 2.132 8.794 1.00 97.94 104 LEU A CA 1
ATOM 781 C C . LEU A 1 104 ? -12.856 1.833 9.683 1.00 97.94 104 LEU A C 1
ATOM 783 O O . LEU A 1 104 ? -11.715 2.047 9.269 1.00 97.94 104 LEU A O 1
ATOM 787 N N . ARG A 1 105 ? -13.059 1.257 10.875 1.00 98.31 105 ARG A N 1
ATOM 788 C CA . ARG A 1 105 ? -11.958 0.719 11.691 1.00 98.31 105 ARG A CA 1
ATOM 789 C C . ARG A 1 105 ? -11.198 -0.387 10.964 1.00 98.31 105 ARG A C 1
ATOM 791 O O . ARG A 1 105 ? -9.972 -0.387 11.001 1.00 98.31 105 ARG A O 1
ATOM 798 N N . GLN A 1 106 ? -11.897 -1.314 10.309 1.00 98.62 106 GLN A N 1
ATOM 799 C CA . GLN A 1 106 ? -11.251 -2.359 9.515 1.00 98.62 106 GLN A CA 1
ATOM 800 C C . GLN A 1 106 ? -10.557 -1.793 8.268 1.00 98.62 106 GLN A C 1
ATOM 802 O O . GLN A 1 106 ? -9.461 -2.258 7.967 1.00 98.62 106 GLN A O 1
ATOM 807 N N . VAL A 1 107 ? -11.091 -0.749 7.618 1.00 98.75 107 VAL A N 1
ATOM 808 C CA . VAL A 1 107 ? -10.368 -0.015 6.556 1.00 98.75 107 VAL A CA 1
ATOM 809 C C . VAL A 1 107 ? -9.029 0.510 7.081 1.00 98.75 107 VAL A C 1
ATOM 811 O O . VAL A 1 107 ? -7.986 0.234 6.488 1.00 98.75 107 VAL A O 1
ATOM 814 N N . ALA A 1 108 ? -9.032 1.199 8.228 1.00 98.69 108 ALA A N 1
ATOM 815 C CA . ALA A 1 108 ? -7.814 1.716 8.855 1.00 98.69 108 ALA A CA 1
ATOM 816 C C . ALA A 1 108 ? -6.814 0.598 9.200 1.00 98.69 108 ALA A C 1
ATOM 818 O O . ALA A 1 108 ? -5.622 0.701 8.902 1.00 98.69 108 ALA A O 1
ATOM 819 N N . THR A 1 109 ? -7.296 -0.501 9.791 1.00 98.62 109 THR A N 1
ATOM 820 C CA . THR A 1 109 ? -6.463 -1.657 10.144 1.00 98.62 109 THR A CA 1
ATOM 821 C C . THR A 1 109 ? -5.848 -2.323 8.910 1.00 98.62 109 THR A C 1
ATOM 823 O O . THR A 1 109 ? -4.641 -2.562 8.889 1.00 98.62 109 THR A O 1
ATOM 826 N N . VAL A 1 110 ? -6.642 -2.610 7.874 1.00 98.81 110 VAL A N 1
ATOM 827 C CA . VAL A 1 110 ? -6.163 -3.235 6.629 1.00 98.81 110 VAL A CA 1
ATOM 828 C C . VAL A 1 110 ? -5.117 -2.345 5.962 1.00 98.81 110 VAL A C 1
ATOM 830 O O . VAL A 1 110 ? -4.031 -2.823 5.639 1.00 98.81 110 VAL A O 1
ATOM 833 N N . ALA A 1 111 ? -5.388 -1.045 5.847 1.00 98.69 111 ALA A N 1
ATOM 834 C CA . ALA A 1 111 ? -4.458 -0.058 5.310 1.00 98.69 111 ALA A CA 1
ATOM 835 C C . ALA A 1 111 ? -3.118 -0.010 6.074 1.00 98.69 111 ALA A C 1
ATOM 837 O O . ALA A 1 111 ? -2.049 -0.031 5.459 1.00 98.69 111 ALA A O 1
ATOM 838 N N . ALA A 1 112 ? -3.154 -0.006 7.410 1.00 98.44 112 ALA A N 1
ATOM 839 C CA . ALA A 1 112 ? -1.946 -0.015 8.237 1.00 98.44 112 ALA A CA 1
ATOM 840 C C . ALA A 1 112 ? -1.132 -1.314 8.076 1.00 98.44 112 ALA A C 1
ATOM 842 O O . ALA A 1 112 ? 0.095 -1.282 7.967 1.00 98.44 112 ALA A O 1
ATOM 843 N N . LEU A 1 113 ? -1.807 -2.466 8.006 1.00 98.50 113 LEU A N 1
ATOM 844 C CA . LEU A 1 113 ? -1.167 -3.770 7.801 1.00 98.50 113 LEU A CA 1
ATOM 845 C C . LEU A 1 113 ? -0.560 -3.905 6.395 1.00 98.50 113 LEU A C 1
ATOM 847 O O . LEU A 1 113 ? 0.512 -4.495 6.244 1.00 98.50 113 LEU A O 1
ATOM 851 N N . MET A 1 114 ? -1.198 -3.322 5.375 1.00 98.38 114 MET A N 1
ATOM 852 C CA . MET A 1 114 ? -0.630 -3.214 4.028 1.00 98.38 114 MET A CA 1
ATOM 853 C C . MET A 1 114 ? 0.653 -2.375 4.021 1.00 98.38 114 MET A C 1
ATOM 855 O O . MET A 1 114 ? 1.634 -2.779 3.400 1.00 98.38 114 MET A O 1
ATOM 859 N N . ALA A 1 115 ? 0.679 -1.252 4.749 1.00 97.12 115 ALA A N 1
ATOM 860 C CA . ALA A 1 115 ? 1.870 -0.412 4.887 1.00 97.12 115 ALA A CA 1
ATOM 861 C C . ALA A 1 115 ? 3.031 -1.117 5.608 1.00 97.12 115 ALA A C 1
ATOM 863 O O . ALA A 1 115 ? 4.188 -0.880 5.270 1.00 97.12 115 ALA A O 1
ATOM 864 N N . ASN A 1 116 ? 2.741 -2.014 6.556 1.00 95.62 116 ASN A N 1
ATOM 865 C CA . ASN A 1 116 ? 3.763 -2.835 7.209 1.00 95.62 116 ASN A CA 1
ATOM 866 C C . ASN A 1 116 ? 4.421 -3.835 6.235 1.00 95.62 116 ASN A C 1
ATOM 868 O O . ASN A 1 116 ? 5.640 -3.995 6.225 1.00 95.62 116 ASN A O 1
ATOM 872 N N . GLY A 1 117 ? 3.621 -4.515 5.409 1.00 93.31 117 GLY A N 1
ATOM 873 C CA . GLY A 1 117 ? 4.115 -5.348 4.308 1.00 93.31 117 GLY A CA 1
ATOM 874 C C . GLY A 1 117 ? 4.704 -6.717 4.685 1.00 93.31 117 GLY A C 1
ATOM 875 O O . GLY A 1 117 ? 5.062 -7.462 3.772 1.00 93.31 117 GLY A O 1
ATOM 876 N N . SER A 1 118 ? 4.770 -7.096 5.970 1.00 95.00 118 SER A N 1
ATOM 877 C CA . SER A 1 118 ? 5.331 -8.390 6.434 1.00 95.00 118 SER A CA 1
ATOM 878 C C . SER A 1 118 ? 4.448 -9.153 7.439 1.00 95.00 118 SER A C 1
ATOM 880 O O . SER A 1 118 ? 4.909 -10.071 8.116 1.00 95.00 118 SER A O 1
ATOM 882 N N . VAL A 1 119 ? 3.167 -8.791 7.542 1.00 95.75 119 VAL A N 1
ATOM 883 C CA . VAL A 1 119 ? 2.188 -9.351 8.499 1.00 95.75 119 VAL A CA 1
ATOM 884 C C . VAL A 1 119 ? 0.999 -9.993 7.777 1.00 95.75 119 VAL A C 1
ATOM 886 O O . VAL A 1 119 ? -0.167 -9.740 8.078 1.00 95.75 119 VAL A O 1
ATOM 889 N N . GLN A 1 120 ? 1.292 -10.827 6.776 1.00 96.69 120 GLN A N 1
ATOM 890 C CA . GLN A 1 120 ? 0.301 -11.433 5.876 1.00 96.69 120 GLN A CA 1
ATOM 891 C C . GLN A 1 120 ? -0.826 -12.195 6.603 1.00 96.69 120 GLN A C 1
ATOM 893 O O . GLN A 1 120 ? -1.979 -12.022 6.206 1.00 96.69 120 GLN A O 1
ATOM 898 N N . PRO A 1 121 ? -0.577 -12.987 7.672 1.00 95.81 121 PRO A N 1
ATOM 899 C CA . PRO A 1 121 ? -1.658 -13.646 8.409 1.00 95.81 121 PRO A CA 1
ATOM 900 C C . PRO A 1 121 ? -2.647 -12.658 9.043 1.00 95.81 121 PRO A C 1
ATOM 902 O O . PRO A 1 121 ? -3.855 -12.880 8.996 1.00 95.81 121 PRO A O 1
ATOM 905 N N . GLN A 1 122 ? -2.146 -11.558 9.610 1.00 96.50 122 GLN A N 1
ATOM 906 C CA . GLN A 1 122 ? -2.962 -10.502 10.209 1.00 96.50 122 GLN A CA 1
ATOM 907 C C . GLN A 1 122 ? -3.697 -9.711 9.128 1.00 96.50 122 GLN A C 1
ATOM 909 O O . GLN A 1 122 ? -4.883 -9.431 9.285 1.00 96.50 122 GLN A O 1
ATOM 914 N N . LEU A 1 123 ? -3.031 -9.408 8.010 1.00 98.31 123 LEU A N 1
ATOM 915 C CA . LEU A 1 123 ? -3.661 -8.754 6.866 1.00 98.31 123 LEU A CA 1
ATOM 916 C C . LEU A 1 123 ? -4.827 -9.596 6.329 1.00 98.31 123 LEU A C 1
ATOM 918 O O . LEU A 1 123 ? -5.933 -9.082 6.190 1.00 98.31 123 LEU A O 1
ATOM 922 N N . LYS A 1 124 ? -4.623 -10.908 6.133 1.00 98.12 124 LYS A N 1
ATOM 923 C CA . LYS A 1 124 ? -5.691 -11.839 5.738 1.00 98.12 124 LYS A CA 1
ATOM 924 C C . LYS A 1 124 ? -6.828 -11.864 6.761 1.00 98.12 124 LYS A C 1
ATOM 926 O O . LYS A 1 124 ? -7.994 -11.816 6.368 1.00 98.12 124 LYS A O 1
ATOM 931 N N . TYR A 1 125 ? -6.506 -11.917 8.056 1.00 97.56 125 TYR A N 1
ATOM 932 C CA . TYR A 1 125 ? -7.498 -11.912 9.135 1.00 97.56 125 TYR A CA 1
ATOM 933 C C . TYR A 1 125 ? -8.371 -10.651 9.106 1.00 97.56 125 TYR A C 1
ATOM 935 O O . TYR A 1 125 ? -9.592 -10.757 9.154 1.00 97.56 125 TYR A O 1
ATOM 943 N N . HIS A 1 126 ? -7.774 -9.469 8.953 1.00 98.38 126 HIS A N 1
ATOM 944 C CA . HIS A 1 126 ? -8.516 -8.208 8.941 1.00 98.38 126 HIS A CA 1
ATOM 945 C C . HIS A 1 126 ? -9.208 -7.904 7.609 1.00 98.38 126 HIS A C 1
ATOM 947 O O . HIS A 1 126 ? -10.277 -7.312 7.623 1.00 98.38 126 HIS A O 1
ATOM 953 N N . MET A 1 127 ? -8.700 -8.376 6.467 1.00 98.62 127 MET A N 1
ATOM 954 C CA . MET A 1 127 ? -9.449 -8.336 5.199 1.00 98.62 127 MET A CA 1
ATOM 955 C C . MET A 1 127 ? -10.678 -9.255 5.248 1.00 98.62 127 MET A C 1
ATOM 957 O O . MET A 1 127 ? -11.764 -8.888 4.811 1.00 98.62 127 MET A O 1
ATOM 961 N N . THR A 1 128 ? -10.533 -10.438 5.845 1.00 98.44 128 THR A N 1
ATOM 962 C CA . THR A 1 128 ? -11.654 -11.347 6.137 1.00 98.44 128 THR A CA 1
ATOM 963 C C . THR A 1 128 ? -12.638 -10.682 7.103 1.00 98.44 128 THR A C 1
ATOM 965 O O . THR A 1 128 ? -13.850 -10.743 6.906 1.00 98.44 128 THR A O 1
ATOM 968 N N . GLY A 1 129 ? -12.118 -10.010 8.130 1.00 98.12 129 GLY A N 1
ATOM 969 C CA . GLY A 1 129 ? -12.921 -9.308 9.117 1.00 98.12 129 GLY A CA 1
ATOM 970 C C . GLY A 1 129 ? -13.643 -8.083 8.582 1.00 98.12 129 GLY A C 1
ATOM 971 O O . GLY A 1 129 ? -14.781 -7.855 8.974 1.00 98.12 129 GLY A O 1
ATOM 972 N N . TYR A 1 130 ? -13.051 -7.365 7.629 1.00 98.62 130 TYR A N 1
ATOM 973 C CA . TYR A 1 130 ? -13.702 -6.287 6.890 1.00 98.62 130 TYR A CA 1
ATOM 974 C C . TYR A 1 130 ? -15.007 -6.765 6.243 1.00 98.62 130 TYR A C 1
ATOM 976 O O . TYR A 1 130 ? -16.066 -6.183 6.470 1.00 98.62 130 TYR A O 1
ATOM 984 N N . LEU A 1 131 ? -14.961 -7.908 5.551 1.00 98.38 131 LEU A N 1
ATOM 985 C CA . LEU A 1 131 ? -16.154 -8.518 4.958 1.00 98.38 131 LEU A CA 1
ATOM 986 C C . LEU A 1 131 ? -17.166 -8.988 6.018 1.00 98.38 131 LEU A C 1
ATOM 988 O O . LEU A 1 131 ? -18.371 -8.921 5.801 1.00 98.38 13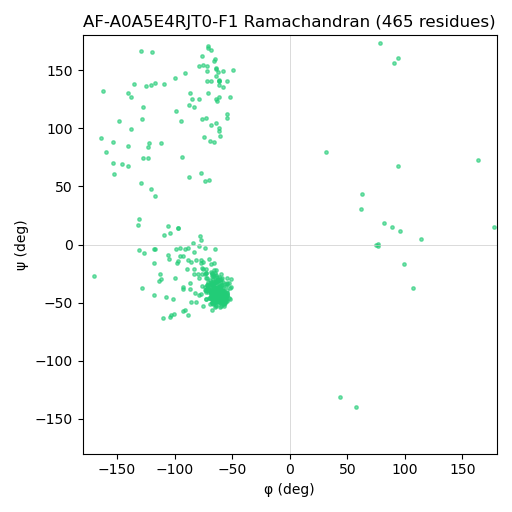1 LEU A O 1
ATOM 992 N N . ASN A 1 132 ? -16.708 -9.459 7.184 1.00 98.12 132 ASN A N 1
ATOM 993 C CA . ASN A 1 132 ? -17.608 -9.877 8.272 1.00 98.12 132 ASN A CA 1
ATOM 994 C C . ASN A 1 132 ? -18.386 -8.715 8.895 1.00 98.12 132 ASN A C 1
ATOM 996 O O . ASN A 1 132 ? -19.477 -8.924 9.423 1.00 98.12 132 ASN A O 1
ATOM 1000 N N . VAL A 1 133 ? -17.835 -7.502 8.847 1.00 97.69 133 VAL A N 1
ATOM 1001 C CA . VAL A 1 133 ? -18.462 -6.307 9.427 1.00 97.69 133 VAL A CA 1
ATOM 1002 C C . VAL A 1 133 ? -19.231 -5.479 8.395 1.00 97.69 133 VAL A C 1
ATOM 1004 O O . VAL A 1 133 ? -19.628 -4.357 8.702 1.00 97.69 133 VAL A O 1
ATOM 1007 N N . GLY A 1 134 ? -19.487 -6.053 7.214 1.00 96.25 134 GLY A N 1
ATOM 1008 C CA . GLY A 1 134 ? -20.328 -5.469 6.166 1.00 96.25 134 GLY A CA 1
ATOM 1009 C C . GLY A 1 134 ? -19.574 -4.709 5.075 1.00 96.25 134 GLY A C 1
ATOM 1010 O O . GLY A 1 134 ? -20.212 -3.994 4.315 1.00 96.25 134 GLY A O 1
ATOM 1011 N N . GLY A 1 135 ? -18.246 -4.824 5.010 1.00 97.12 135 GLY A N 1
ATOM 1012 C CA . GLY A 1 135 ? -17.466 -4.301 3.891 1.00 97.12 135 GLY A CA 1
ATOM 1013 C C . GLY A 1 135 ? -17.659 -5.124 2.616 1.00 97.12 135 GLY A C 1
ATOM 1014 O O . GLY A 1 135 ? -17.855 -6.341 2.677 1.00 97.12 135 GLY A O 1
ATOM 1015 N N . GLU A 1 136 ? -17.563 -4.475 1.460 1.00 96.00 136 GLU A N 1
ATOM 1016 C CA . GLU A 1 136 ? -17.782 -5.113 0.164 1.00 96.00 136 GLU A CA 1
ATOM 1017 C C . GLU A 1 136 ? -16.481 -5.686 -0.435 1.00 96.00 136 GLU A C 1
ATOM 1019 O O . GLU A 1 136 ? -15.401 -5.106 -0.273 1.00 96.00 136 GLU A O 1
ATOM 1024 N N . PRO A 1 137 ? -16.539 -6.798 -1.196 1.00 96.62 137 PRO A N 1
ATOM 1025 C CA . PRO A 1 137 ? -15.373 -7.358 -1.886 1.00 96.62 137 PRO A CA 1
ATOM 1026 C C . PRO A 1 137 ? -14.654 -6.348 -2.793 1.00 96.62 137 PRO A C 1
ATOM 1028 O O . PRO A 1 137 ? -13.424 -6.300 -2.811 1.00 96.62 137 PRO A O 1
ATOM 1031 N N . ALA A 1 138 ? -15.411 -5.501 -3.498 1.00 95.50 138 ALA A N 1
ATOM 1032 C CA . ALA A 1 138 ? -14.856 -4.467 -4.371 1.00 95.50 138 ALA A CA 1
ATOM 1033 C C . ALA A 1 138 ? -13.982 -3.461 -3.607 1.00 95.50 138 ALA A C 1
ATOM 1035 O O . ALA A 1 138 ? -12.936 -3.049 -4.097 1.00 95.50 138 ALA A O 1
ATOM 1036 N N . GLU A 1 139 ? -14.347 -3.122 -2.373 1.00 97.12 139 GLU A N 1
ATOM 1037 C CA . GLU A 1 139 ? -13.615 -2.149 -1.561 1.00 97.12 139 GLU A CA 1
ATOM 1038 C C . GLU A 1 139 ? -12.241 -2.682 -1.112 1.00 97.12 139 GLU A C 1
ATOM 1040 O O . GLU A 1 139 ? -11.283 -1.911 -1.006 1.00 97.12 139 GLU A O 1
ATOM 1045 N N . LEU A 1 140 ? -12.095 -4.004 -0.925 1.00 97.75 140 LEU A N 1
ATOM 1046 C CA . LEU A 1 140 ? -10.782 -4.628 -0.702 1.00 97.75 140 LEU A CA 1
ATOM 1047 C C . LEU A 1 140 ? -9.859 -4.444 -1.911 1.00 97.75 140 LEU A C 1
ATOM 1049 O O . LEU A 1 140 ? -8.668 -4.181 -1.739 1.00 97.75 140 LEU A O 1
ATOM 1053 N N . VAL A 1 141 ? -10.407 -4.574 -3.121 1.00 97.00 141 VAL A N 1
ATOM 1054 C CA . VAL A 1 141 ? -9.668 -4.370 -4.373 1.00 97.00 141 VAL A CA 1
ATOM 1055 C C . VAL A 1 141 ? -9.294 -2.895 -4.540 1.00 97.00 141 VAL A C 1
ATOM 1057 O O . VAL A 1 141 ? -8.158 -2.583 -4.891 1.00 97.00 141 VAL A O 1
ATOM 1060 N N . GLU A 1 142 ? -10.192 -1.973 -4.200 1.00 96.81 142 GLU A N 1
ATOM 1061 C CA . GLU A 1 142 ? -9.925 -0.530 -4.257 1.00 96.81 142 GLU A CA 1
ATOM 1062 C C . GLU A 1 142 ? -8.844 -0.070 -3.272 1.00 96.81 142 GLU A C 1
ATOM 1064 O O . GLU A 1 142 ? -8.014 0.774 -3.617 1.00 96.81 142 GLU A O 1
ATOM 1069 N N . MET A 1 143 ? -8.741 -0.686 -2.089 1.00 98.19 143 MET A N 1
ATOM 1070 C CA . MET A 1 143 ? -7.604 -0.441 -1.191 1.00 98.19 143 MET A CA 1
ATOM 1071 C C . MET A 1 143 ? -6.255 -0.842 -1.812 1.00 98.19 143 MET A C 1
ATOM 1073 O O . MET A 1 143 ? -5.235 -0.225 -1.490 1.00 98.19 143 MET A O 1
ATOM 1077 N N . LEU A 1 144 ? -6.221 -1.815 -2.735 1.00 97.88 144 LEU A N 1
ATOM 1078 C CA . LEU A 1 144 ? -4.998 -2.157 -3.471 1.00 97.88 144 LEU A CA 1
ATOM 1079 C C . LEU A 1 144 ? -4.573 -1.025 -4.410 1.00 97.88 144 LEU A C 1
ATOM 1081 O O . LEU A 1 144 ? -3.383 -0.724 -4.484 1.00 97.88 144 LEU A O 1
ATOM 1085 N N . PHE A 1 145 ? -5.522 -0.360 -5.078 1.00 97.44 145 PHE A N 1
ATOM 1086 C CA . PHE A 1 145 ? -5.228 0.805 -5.918 1.00 97.44 145 PHE A CA 1
ATOM 1087 C C . PHE A 1 145 ? -4.667 1.963 -5.095 1.00 97.44 145 PHE A C 1
ATOM 1089 O O . PHE A 1 145 ? -3.633 2.521 -5.460 1.00 97.44 145 PHE A O 1
ATOM 1096 N N . LEU A 1 146 ? -5.273 2.279 -3.946 1.00 97.69 146 LEU A N 1
ATOM 1097 C CA . LEU A 1 146 ? -4.750 3.319 -3.051 1.00 97.69 146 LEU A CA 1
ATOM 1098 C C . LEU A 1 146 ? -3.325 3.002 -2.580 1.00 97.69 146 LEU A C 1
ATOM 1100 O O . LEU A 1 146 ? -2.459 3.879 -2.575 1.00 97.69 146 LEU A O 1
ATOM 1104 N N . ALA A 1 147 ? -3.052 1.736 -2.256 1.00 97.69 147 ALA A N 1
ATOM 1105 C CA . ALA A 1 147 ? -1.714 1.302 -1.883 1.00 97.69 147 ALA A CA 1
ATOM 1106 C C . ALA A 1 147 ? -0.690 1.485 -3.012 1.00 97.69 147 ALA A C 1
ATOM 1108 O O . ALA A 1 147 ? 0.467 1.754 -2.714 1.00 97.69 147 ALA A O 1
ATOM 1109 N N . ILE A 1 148 ? -1.074 1.415 -4.290 1.00 97.06 148 ILE A N 1
ATOM 1110 C CA . ILE A 1 148 ? -0.144 1.687 -5.399 1.00 97.06 148 ILE A CA 1
ATOM 1111 C C . ILE A 1 148 ? 0.351 3.133 -5.350 1.00 97.06 148 ILE A C 1
ATOM 1113 O O . ILE A 1 148 ? 1.559 3.353 -5.406 1.00 97.06 148 ILE A O 1
ATOM 1117 N N . ALA A 1 149 ? -0.553 4.105 -5.206 1.00 95.38 149 ALA A N 1
ATOM 1118 C CA . ALA A 1 149 ? -0.175 5.518 -5.163 1.00 95.38 149 ALA A CA 1
ATOM 1119 C C . ALA A 1 149 ? 0.588 5.888 -3.879 1.00 95.38 149 ALA A C 1
ATOM 1121 O O . ALA A 1 149 ? 1.503 6.707 -3.922 1.00 95.38 149 ALA A O 1
ATOM 1122 N N . ILE A 1 150 ? 0.239 5.279 -2.740 1.00 96.38 150 ILE A N 1
ATOM 1123 C CA . ILE A 1 150 ? 0.796 5.649 -1.427 1.00 96.38 150 ILE A CA 1
ATOM 1124 C C . ILE A 1 150 ? 2.026 4.817 -1.032 1.00 96.38 150 ILE A C 1
ATOM 1126 O O . ILE A 1 150 ? 2.961 5.325 -0.411 1.00 96.38 150 ILE A O 1
ATOM 1130 N N . LEU A 1 151 ? 2.032 3.522 -1.338 1.00 96.12 151 LEU A N 1
ATOM 1131 C CA . LEU A 1 151 ? 3.026 2.544 -0.877 1.00 96.12 151 LEU A CA 1
ATOM 1132 C C . LEU A 1 151 ? 3.817 1.897 -2.028 1.00 96.12 151 LEU A C 1
ATOM 1134 O O . LEU A 1 151 ? 4.877 1.321 -1.781 1.00 96.12 151 LEU A O 1
ATOM 1138 N N . GLY A 1 152 ? 3.336 2.014 -3.267 1.00 95.50 152 GLY A N 1
ATOM 1139 C CA . GLY A 1 152 ? 3.921 1.417 -4.465 1.00 95.50 152 GLY A CA 1
ATOM 1140 C C . GLY A 1 152 ? 3.316 0.059 -4.842 1.00 95.50 152 GLY A C 1
ATOM 1141 O O . GLY A 1 152 ? 2.736 -0.657 -4.023 1.00 95.50 152 GLY A O 1
ATOM 1142 N N . PHE A 1 153 ? 3.513 -0.336 -6.104 1.00 96.69 153 PHE A N 1
ATOM 1143 C CA . PHE A 1 153 ? 3.038 -1.612 -6.662 1.00 96.69 153 PHE A CA 1
ATOM 1144 C C . PHE A 1 153 ? 3.388 -2.877 -5.858 1.00 96.69 153 PHE A C 1
ATOM 1146 O O . PHE A 1 153 ? 2.529 -3.760 -5.805 1.00 96.69 153 PHE A O 1
ATOM 1153 N N . PRO A 1 154 ? 4.570 -3.016 -5.214 1.00 97.06 154 PRO A N 1
ATOM 1154 C CA . PRO A 1 154 ? 4.902 -4.220 -4.448 1.00 97.06 154 PRO A CA 1
ATOM 1155 C C . PRO A 1 154 ? 3.845 -4.618 -3.412 1.00 97.06 154 PRO A C 1
ATOM 1157 O O . PRO A 1 154 ? 3.544 -5.801 -3.255 1.00 97.06 154 PRO A O 1
ATOM 1160 N N . VAL A 1 155 ? 3.227 -3.638 -2.747 1.00 97.25 155 VAL A N 1
ATOM 1161 C CA . VAL A 1 155 ? 2.192 -3.900 -1.740 1.00 97.25 155 VAL A CA 1
ATOM 1162 C C . VAL A 1 155 ? 0.935 -4.489 -2.381 1.00 97.25 155 VAL A C 1
ATOM 1164 O O . VAL A 1 155 ? 0.410 -5.484 -1.885 1.00 97.25 155 VAL A O 1
ATOM 1167 N N . ALA A 1 156 ? 0.488 -3.946 -3.516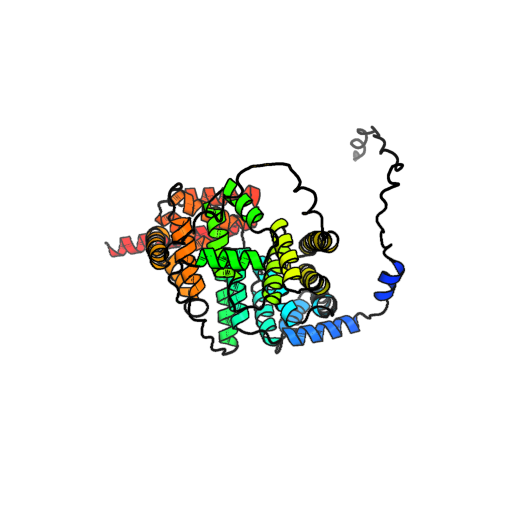 1.00 96.75 156 ALA A N 1
ATOM 1168 C CA . ALA A 1 156 ? -0.656 -4.483 -4.252 1.00 96.75 156 ALA A CA 1
ATOM 1169 C C . ALA A 1 156 ? -0.374 -5.879 -4.839 1.00 96.75 156 ALA A C 1
ATOM 1171 O O . ALA A 1 156 ? -1.220 -6.766 -4.736 1.00 96.75 156 ALA A O 1
ATOM 1172 N N . ILE A 1 157 ? 0.835 -6.104 -5.375 1.00 95.62 157 ILE A N 1
ATOM 1173 C CA . ILE A 1 157 ? 1.299 -7.416 -5.871 1.00 95.62 157 ILE A CA 1
ATOM 1174 C C . ILE A 1 157 ? 1.264 -8.470 -4.761 1.00 95.62 157 ILE A C 1
ATOM 1176 O O . ILE A 1 157 ? 0.894 -9.617 -4.999 1.00 95.62 157 ILE A O 1
ATOM 1180 N N . ASN A 1 158 ? 1.623 -8.101 -3.533 1.00 95.62 158 ASN A N 1
ATOM 1181 C CA . ASN A 1 158 ? 1.546 -9.020 -2.404 1.00 95.62 158 ASN A CA 1
ATOM 1182 C C . ASN A 1 158 ? 0.099 -9.281 -1.965 1.00 95.62 158 ASN A C 1
ATOM 1184 O O . ASN A 1 158 ? -0.301 -10.428 -1.762 1.00 95.62 158 ASN A O 1
ATOM 1188 N N . ALA A 1 159 ? -0.685 -8.215 -1.829 1.00 97.19 159 ALA A N 1
ATOM 1189 C CA . ALA A 1 159 ? -2.021 -8.271 -1.261 1.00 97.19 159 ALA A CA 1
ATOM 1190 C C . ALA A 1 159 ? -3.057 -8.932 -2.187 1.00 97.19 159 ALA A C 1
ATOM 1192 O O . ALA A 1 159 ? -3.980 -9.574 -1.686 1.00 97.19 159 ALA A O 1
ATOM 1193 N N . VAL A 1 160 ? -2.896 -8.867 -3.516 1.00 96.44 160 VAL A N 1
ATOM 1194 C CA . VAL A 1 160 ? -3.848 -9.494 -4.456 1.00 96.44 160 VAL A CA 1
ATOM 1195 C C . VAL A 1 160 ? -3.965 -11.008 -4.246 1.00 96.44 160 VAL A C 1
ATOM 1197 O O . VAL A 1 160 ? -5.056 -11.566 -4.339 1.00 96.44 160 VAL A O 1
ATOM 1200 N N . GLY A 1 161 ? -2.868 -11.684 -3.880 1.00 95.94 161 GLY A N 1
ATOM 1201 C CA . GLY A 1 161 ? -2.889 -13.114 -3.563 1.00 95.94 161 GLY A CA 1
ATOM 1202 C C . GLY A 1 161 ? -3.739 -13.440 -2.332 1.00 95.94 161 GLY A C 1
ATOM 1203 O O . GLY A 1 161 ? -4.457 -14.438 -2.330 1.00 95.94 161 GLY A O 1
ATOM 1204 N N . ILE A 1 162 ? -3.709 -12.565 -1.322 1.00 98.06 162 ILE A N 1
ATOM 1205 C CA . ILE A 1 162 ? -4.508 -12.695 -0.097 1.00 98.06 162 ILE A CA 1
ATOM 1206 C C . ILE A 1 162 ? -5.989 -12.472 -0.405 1.00 98.06 162 ILE A C 1
ATOM 1208 O O . ILE A 1 162 ? -6.823 -13.270 0.017 1.00 98.06 162 ILE A O 1
ATOM 1212 N N . VAL A 1 163 ? -6.321 -11.432 -1.177 1.00 98.19 163 VAL A N 1
ATOM 1213 C CA . VAL A 1 163 ? -7.707 -11.154 -1.595 1.00 98.19 163 VAL A CA 1
ATOM 1214 C C . VAL A 1 163 ? -8.277 -12.335 -2.384 1.00 98.19 163 VAL A C 1
ATOM 1216 O O . VAL A 1 163 ? -9.362 -12.819 -2.062 1.00 98.19 163 VAL A O 1
ATOM 1219 N N . ARG A 1 164 ? -7.512 -12.880 -3.340 1.00 97.06 164 ARG A N 1
ATOM 1220 C CA . ARG A 1 164 ? -7.896 -14.079 -4.104 1.00 97.06 164 ARG A CA 1
ATOM 1221 C C . ARG A 1 164 ? -8.191 -15.271 -3.209 1.00 97.06 164 ARG A C 1
ATOM 1223 O O . ARG A 1 164 ? -9.179 -15.977 -3.403 1.00 97.06 164 ARG A O 1
ATOM 1230 N N . GLU A 1 165 ? -7.310 -15.522 -2.247 1.00 97.75 165 GLU A N 1
ATOM 1231 C CA . GLU A 1 165 ? -7.469 -16.617 -1.301 1.00 97.75 165 GLU A CA 1
ATOM 1232 C C . GLU A 1 165 ? -8.746 -16.453 -0.469 1.00 97.75 165 GLU A C 1
ATOM 1234 O O . GLU A 1 165 ? -9.507 -17.413 -0.355 1.00 97.75 165 GLU A O 1
ATOM 1239 N N . ILE A 1 166 ? -9.026 -15.242 0.023 1.00 97.94 166 ILE A N 1
ATOM 1240 C CA . ILE A 1 166 ? -10.249 -14.927 0.776 1.00 97.94 166 ILE A CA 1
ATOM 1241 C C . ILE A 1 166 ? -11.496 -15.148 -0.084 1.00 97.94 166 ILE A C 1
ATOM 1243 O O . ILE A 1 166 ? -12.444 -15.785 0.374 1.00 97.94 166 ILE A O 1
ATOM 1247 N N . PHE A 1 167 ? -11.513 -14.650 -1.325 1.00 97.69 167 PHE A N 1
ATOM 1248 C CA . PHE A 1 167 ? -12.674 -14.790 -2.210 1.00 97.69 167 PHE A CA 1
ATOM 1249 C C . PHE A 1 167 ? -12.959 -16.258 -2.511 1.00 97.69 167 PHE A C 1
ATOM 1251 O O . PHE A 1 167 ? -14.098 -16.704 -2.374 1.00 97.69 167 PHE A O 1
ATOM 1258 N N . ARG A 1 168 ? -11.914 -17.037 -2.809 1.00 97.31 168 ARG A N 1
ATOM 1259 C CA . ARG A 1 168 ? -12.024 -18.484 -3.018 1.00 97.31 168 ARG A CA 1
ATOM 1260 C C . ARG A 1 168 ? -12.547 -19.208 -1.777 1.00 97.31 168 ARG A C 1
ATOM 1262 O O . ARG A 1 168 ? -13.449 -20.028 -1.899 1.00 97.31 168 ARG A O 1
ATOM 1269 N N . GLU A 1 169 ? -11.994 -18.928 -0.596 1.00 96.31 169 GLU A N 1
ATOM 1270 C CA . GLU A 1 169 ? -12.416 -19.560 0.666 1.00 96.31 169 GLU A CA 1
ATOM 1271 C C . GLU A 1 169 ? -13.872 -19.248 1.024 1.00 96.31 169 GLU A C 1
ATOM 1273 O O . GLU A 1 169 ? -14.553 -20.084 1.616 1.00 96.31 169 GLU A O 1
ATOM 1278 N N . ARG A 1 170 ? -14.358 -18.065 0.640 1.00 95.50 170 ARG A N 1
ATOM 1279 C CA . ARG A 1 170 ? -15.738 -17.626 0.871 1.00 95.50 170 ARG A CA 1
ATOM 1280 C C . ARG A 1 170 ? -16.704 -17.972 -0.263 1.00 95.50 170 ARG A C 1
ATOM 1282 O O . ARG A 1 170 ? -17.891 -17.696 -0.128 1.00 95.50 170 ARG A O 1
ATOM 1289 N N . GLY A 1 171 ? -16.222 -18.547 -1.366 1.00 96.25 171 GLY A N 1
ATOM 1290 C CA . GLY A 1 171 ? -17.040 -18.805 -2.553 1.00 96.25 171 GLY A CA 1
ATOM 1291 C C . GLY A 1 171 ? -17.610 -17.531 -3.186 1.00 96.25 171 GLY A C 1
ATOM 1292 O O . GLY A 1 171 ? -18.708 -17.565 -3.736 1.00 96.25 171 GLY A O 1
ATOM 1293 N N . LEU A 1 172 ? -16.898 -16.405 -3.074 1.00 95.56 172 LEU A N 1
ATOM 1294 C CA . LEU A 1 172 ? -17.312 -15.132 -3.658 1.00 95.56 172 LEU A CA 1
ATOM 1295 C C . LEU A 1 172 ? -16.985 -15.121 -5.151 1.00 95.56 172 LEU A C 1
ATOM 1297 O O . LEU A 1 172 ? -15.833 -15.315 -5.541 1.00 95.56 172 LEU A O 1
ATOM 1301 N N . VAL A 1 173 ? -18.001 -14.865 -5.971 1.00 91.38 173 VAL A N 1
ATOM 1302 C CA . VAL A 1 173 ? -17.817 -14.504 -7.378 1.00 91.38 173 VAL A CA 1
ATOM 1303 C C . VAL A 1 173 ? -17.582 -13.001 -7.424 1.00 91.38 173 VAL A C 1
ATOM 1305 O O . VAL A 1 173 ? -18.370 -12.238 -6.867 1.00 91.38 173 VAL A O 1
ATOM 1308 N N . PHE A 1 174 ? -16.479 -12.591 -8.038 1.00 93.06 174 PHE A N 1
ATOM 1309 C CA . PHE A 1 174 ? -16.115 -11.192 -8.174 1.00 93.06 174 PHE A CA 1
ATOM 1310 C C . PHE A 1 174 ? -15.841 -10.889 -9.638 1.00 93.06 174 PHE A C 1
ATOM 1312 O O . PHE A 1 174 ? -14.914 -11.453 -10.219 1.00 93.06 174 PHE A O 1
ATOM 1319 N N . ASP A 1 175 ? -16.636 -9.983 -10.194 1.00 90.25 175 ASP A N 1
ATOM 1320 C CA . ASP A 1 175 ? -16.426 -9.452 -11.531 1.00 90.25 175 ASP A CA 1
ATOM 1321 C C . ASP A 1 175 ? -15.723 -8.095 -11.394 1.00 90.25 175 ASP A C 1
ATOM 1323 O O . ASP A 1 175 ? -16.292 -7.169 -10.798 1.00 90.25 175 ASP A O 1
ATOM 1327 N N . PRO A 1 176 ? -14.474 -7.957 -11.875 1.00 87.56 176 PRO A N 1
ATOM 1328 C CA . PRO A 1 176 ? -13.769 -6.690 -11.795 1.00 87.56 176 PRO A CA 1
ATOM 1329 C C . PRO A 1 176 ? -14.522 -5.613 -12.588 1.00 87.56 176 PRO A C 1
ATOM 1331 O O . PRO A 1 176 ? -15.020 -5.901 -13.679 1.00 87.56 176 PRO A O 1
ATOM 1334 N N . PRO A 1 177 ? -14.586 -4.366 -12.082 1.00 81.88 177 PRO A N 1
ATOM 1335 C CA . PRO A 1 177 ? -15.185 -3.269 -12.826 1.00 81.88 177 PRO A CA 1
ATOM 1336 C C . PRO A 1 177 ? -14.538 -3.118 -14.202 1.00 81.88 177 PRO A C 1
ATOM 1338 O O . PRO A 1 177 ? -13.314 -3.216 -14.332 1.00 81.88 177 PRO A O 1
ATOM 1341 N N . GLU A 1 178 ? -15.362 -2.831 -15.209 1.00 78.19 178 GLU A N 1
ATOM 1342 C CA . GLU A 1 178 ? -14.867 -2.538 -16.548 1.00 78.19 178 GLU A CA 1
ATOM 1343 C C . GLU A 1 178 ? -13.907 -1.335 -16.511 1.00 78.19 178 GLU A C 1
ATOM 1345 O O . GLU A 1 178 ? -14.199 -0.320 -15.861 1.00 78.19 178 GLU A O 1
ATOM 1350 N N . PRO A 1 179 ? -12.762 -1.420 -17.207 1.00 71.75 179 PRO A N 1
ATOM 1351 C CA . PRO A 1 179 ? -11.847 -0.310 -17.390 1.00 71.75 179 PRO A CA 1
ATOM 1352 C C . PRO A 1 179 ? -12.547 0.961 -17.859 1.00 71.75 179 PRO A C 1
ATOM 1354 O O . PRO A 1 179 ? -13.494 0.914 -18.645 1.00 71.75 179 PRO A O 1
ATOM 1357 N N . ALA A 1 180 ? -11.997 2.117 -17.479 1.00 73.06 180 ALA A N 1
ATOM 1358 C CA . ALA A 1 180 ? -12.398 3.370 -18.109 1.00 73.06 180 ALA A CA 1
ATOM 1359 C C . ALA A 1 180 ? -12.305 3.236 -19.641 1.00 73.06 180 ALA A C 1
ATOM 1361 O O . ALA A 1 180 ? -11.261 2.830 -20.165 1.00 73.06 180 ALA A O 1
ATOM 1362 N N . SER A 1 181 ? -13.407 3.557 -20.325 1.00 74.38 181 SER A N 1
ATOM 1363 C CA . SER A 1 181 ? -13.572 3.414 -21.777 1.00 74.38 181 SER A CA 1
ATOM 1364 C C . SER A 1 181 ? -12.901 4.530 -22.581 1.00 74.38 181 SER A C 1
ATOM 1366 O O . SER A 1 181 ? -13.009 4.551 -23.806 1.00 74.38 181 SER A O 1
ATOM 1368 N N . ASP A 1 182 ? -12.273 5.493 -21.905 1.00 87.44 182 ASP A N 1
ATOM 1369 C CA . ASP A 1 182 ? -11.564 6.591 -22.547 1.00 87.44 182 ASP A CA 1
ATOM 1370 C C . ASP A 1 182 ? -10.208 6.136 -23.104 1.00 87.44 182 ASP A C 1
ATOM 1372 O O . ASP A 1 182 ? -9.637 5.114 -22.719 1.00 87.44 182 ASP A O 1
ATOM 1376 N N . ASP A 1 183 ? -9.652 6.929 -24.017 1.00 91.00 183 ASP A N 1
ATOM 1377 C CA . ASP A 1 183 ? -8.321 6.688 -24.579 1.00 91.00 183 ASP A CA 1
ATOM 1378 C C . ASP A 1 183 ? -7.187 7.112 -23.625 1.00 91.00 183 ASP A C 1
ATOM 1380 O O . ASP A 1 183 ? -6.018 7.096 -24.006 1.00 91.00 183 ASP A O 1
ATOM 1384 N N . GLY A 1 184 ? -7.511 7.486 -22.383 1.00 90.06 184 GLY A N 1
ATOM 1385 C CA . GLY A 1 184 ? -6.579 7.911 -21.344 1.00 90.06 184 GLY A CA 1
ATOM 1386 C C . GLY A 1 184 ? -6.040 9.337 -21.485 1.00 90.06 184 GLY A C 1
ATOM 1387 O O . GLY A 1 184 ? -5.259 9.745 -20.626 1.00 90.06 184 GLY A O 1
ATOM 1388 N N . THR A 1 185 ? -6.436 10.102 -22.508 1.00 92.88 185 THR A N 1
ATOM 1389 C CA . THR A 1 185 ? -5.942 11.478 -22.728 1.00 92.88 185 THR A CA 1
ATOM 1390 C C . THR A 1 185 ? -6.504 12.485 -21.718 1.00 92.88 185 THR A C 1
ATOM 1392 O O . THR A 1 185 ? -5.858 13.484 -21.408 1.00 92.88 185 THR A O 1
ATOM 1395 N N . ALA A 1 186 ? -7.668 12.186 -21.131 1.00 91.19 186 ALA A N 1
ATOM 1396 C CA . ALA A 1 186 ? -8.340 13.026 -20.139 1.00 91.19 186 ALA A CA 1
ATOM 1397 C C . ALA A 1 186 ? -7.833 12.828 -18.694 1.00 91.19 186 ALA A C 1
ATOM 1399 O O . ALA A 1 186 ? -8.337 13.473 -17.773 1.00 91.19 186 ALA A O 1
ATOM 1400 N N . ARG A 1 187 ? -6.838 11.956 -18.461 1.00 92.81 187 ARG A N 1
ATOM 1401 C CA . ARG A 1 187 ? -6.344 11.653 -17.103 1.00 92.81 187 ARG A CA 1
ATOM 1402 C C . ARG A 1 187 ? -5.757 12.870 -16.385 1.00 92.81 187 ARG A C 1
ATOM 1404 O O . ARG A 1 187 ? -5.960 12.997 -15.185 1.00 92.81 187 ARG A O 1
ATOM 1411 N N . PHE A 1 188 ? -5.086 13.778 -17.103 1.00 93.25 188 PHE A N 1
ATOM 1412 C CA . PHE A 1 188 ? -4.564 15.009 -16.502 1.00 93.25 188 PHE A CA 1
ATOM 1413 C C . PHE A 1 188 ? -5.703 15.891 -15.981 1.00 93.25 188 PHE A C 1
ATOM 1415 O O . PHE A 1 188 ? -5.678 16.314 -14.831 1.00 93.25 188 PHE A O 1
ATOM 1422 N N . GLN A 1 189 ? -6.741 16.097 -16.798 1.00 91.94 189 GLN A N 1
ATOM 1423 C CA . GLN A 1 189 ? -7.899 16.908 -16.422 1.00 91.94 189 GLN A CA 1
ATOM 1424 C C . GLN A 1 189 ? -8.661 16.307 -15.233 1.00 91.94 189 GLN A C 1
ATOM 1426 O O . GLN A 1 189 ? -8.942 17.022 -14.277 1.00 91.94 189 GLN A O 1
ATOM 1431 N N . ARG A 1 190 ? -8.901 14.988 -15.232 1.00 92.25 190 ARG A N 1
ATOM 1432 C CA . ARG A 1 190 ? -9.463 14.295 -14.058 1.00 92.25 190 ARG A CA 1
ATOM 1433 C C . ARG A 1 190 ? -8.596 14.470 -12.817 1.00 92.25 190 ARG A C 1
ATOM 1435 O 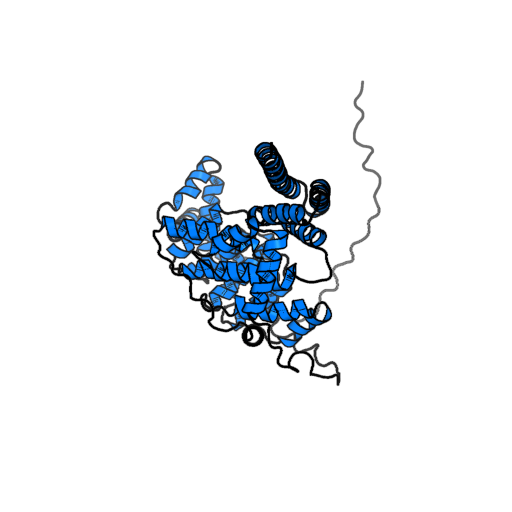O . ARG A 1 190 ? -9.109 14.638 -11.719 1.00 92.25 190 ARG A O 1
ATOM 1442 N N . GLY A 1 191 ? -7.276 14.426 -12.986 1.00 94.06 191 GLY A N 1
ATOM 1443 C CA . GLY A 1 191 ? -6.333 14.671 -11.903 1.00 94.06 191 GLY A CA 1
ATOM 1444 C C . GLY A 1 191 ? -6.495 16.057 -11.288 1.00 94.06 191 GLY A C 1
ATOM 1445 O O . GLY A 1 191 ? -6.502 16.170 -10.067 1.00 94.06 191 GLY A O 1
ATOM 1446 N N . LEU A 1 192 ? -6.678 17.093 -12.113 1.00 93.00 192 LEU A N 1
ATOM 1447 C CA . LEU A 1 192 ? -6.950 18.452 -11.639 1.00 93.00 192 LEU A CA 1
ATOM 1448 C C . LEU A 1 192 ? -8.278 18.548 -10.878 1.00 93.00 192 LEU A C 1
ATOM 1450 O O . LEU A 1 192 ? -8.317 19.168 -9.824 1.00 93.00 192 LEU A O 1
ATOM 1454 N N . GLU A 1 193 ? -9.335 17.898 -11.367 1.00 93.19 193 GLU A N 1
ATOM 1455 C CA . GLU A 1 193 ? -10.636 17.865 -10.682 1.00 93.19 193 GLU A CA 1
ATOM 1456 C C . GLU A 1 193 ? -10.515 17.226 -9.292 1.00 93.19 193 GLU A C 1
ATOM 1458 O O . GLU A 1 193 ? -10.968 17.789 -8.298 1.00 93.19 193 GLU A O 1
ATOM 1463 N N . VAL A 1 194 ? -9.817 16.091 -9.196 1.00 94.31 194 VAL A N 1
ATOM 1464 C CA . VAL A 1 194 ? -9.568 15.423 -7.911 1.00 94.31 194 VAL A CA 1
ATOM 1465 C C . VAL A 1 194 ? -8.684 16.284 -7.001 1.00 94.31 194 VAL A C 1
ATOM 1467 O O . VAL A 1 194 ? -8.895 16.321 -5.792 1.00 94.31 194 VAL A O 1
ATOM 1470 N N . LEU A 1 195 ? -7.695 16.995 -7.542 1.00 93.31 195 LEU A N 1
ATOM 1471 C CA . LEU A 1 195 ? -6.887 17.937 -6.766 1.00 93.31 195 LEU A CA 1
ATOM 1472 C C . LEU A 1 195 ? -7.751 19.068 -6.186 1.00 93.31 195 LEU A C 1
ATOM 1474 O O . LEU A 1 195 ? -7.695 19.303 -4.978 1.00 93.31 195 LEU A O 1
ATOM 1478 N N . ASP A 1 196 ? -8.592 19.704 -7.002 1.00 91.81 196 ASP A N 1
ATOM 1479 C CA . ASP A 1 196 ? -9.522 20.759 -6.571 1.00 91.81 196 ASP A CA 1
ATOM 1480 C C . ASP A 1 196 ? -10.492 20.250 -5.482 1.00 91.81 196 ASP A C 1
ATOM 1482 O O . ASP A 1 196 ? -10.830 20.968 -4.533 1.00 91.81 196 ASP A O 1
ATOM 1486 N N . GLU A 1 197 ? -10.907 18.982 -5.553 1.00 90.62 197 GLU A N 1
ATOM 1487 C CA . GLU A 1 197 ? -11.703 18.332 -4.508 1.00 90.62 197 GLU A CA 1
ATOM 1488 C C . GLU A 1 197 ? -10.913 18.115 -3.212 1.00 90.62 197 GLU A C 1
ATOM 1490 O O . GLU A 1 197 ? -11.439 18.359 -2.125 1.00 90.62 197 GLU A O 1
ATOM 1495 N N . LEU A 1 198 ? -9.647 17.700 -3.288 1.00 89.69 198 LEU A N 1
ATOM 1496 C CA . LEU A 1 198 ? -8.876 17.257 -2.122 1.00 89.69 198 LEU A CA 1
ATOM 1497 C C . LEU A 1 198 ? -8.162 18.377 -1.366 1.00 89.69 198 LEU A C 1
ATOM 1499 O O . LEU A 1 198 ? -8.033 18.278 -0.148 1.00 89.69 198 LEU A O 1
ATOM 1503 N N . MET A 1 199 ? -7.705 19.429 -2.043 1.00 88.19 199 MET A N 1
ATOM 1504 C CA . MET A 1 199 ? -6.887 20.473 -1.413 1.00 88.19 199 MET A CA 1
ATOM 1505 C C . MET A 1 199 ? -7.406 21.883 -1.677 1.00 88.19 199 MET A C 1
ATOM 1507 O O . MET A 1 199 ? -8.320 22.091 -2.470 1.00 88.19 199 MET A O 1
ATOM 1511 N N . VAL A 1 200 ? -6.879 22.843 -0.915 1.00 83.38 200 VAL A N 1
ATOM 1512 C CA . VAL A 1 200 ? -7.240 24.265 -1.024 1.00 83.38 200 VAL A CA 1
ATOM 1513 C C . VAL A 1 200 ? -6.384 24.972 -2.077 1.00 83.38 200 VAL A C 1
ATOM 1515 O O . VAL A 1 200 ? -6.901 25.799 -2.817 1.00 83.38 200 VAL A O 1
ATOM 1518 N N . ASN A 1 201 ? -5.093 24.628 -2.170 1.00 84.81 201 ASN A N 1
ATOM 1519 C CA . ASN A 1 201 ? -4.140 25.255 -3.091 1.00 84.81 201 ASN A CA 1
ATOM 1520 C C . ASN A 1 201 ? -3.403 24.202 -3.948 1.00 84.81 201 ASN A C 1
ATOM 1522 O O . ASN A 1 201 ? -2.239 23.879 -3.680 1.00 84.81 201 ASN A O 1
ATOM 1526 N N . PRO A 1 202 ? -4.080 23.615 -4.950 1.00 87.00 202 PRO A N 1
ATOM 1527 C CA . PRO A 1 202 ? -3.481 22.607 -5.821 1.00 87.00 202 PRO A CA 1
ATOM 1528 C C . PRO A 1 202 ? -2.354 23.152 -6.703 1.00 87.00 202 PRO A C 1
ATOM 1530 O O . PRO A 1 202 ? -1.438 22.407 -7.058 1.00 87.00 202 PRO A O 1
ATOM 1533 N N . GLU A 1 203 ? -2.358 24.448 -7.013 1.00 85.62 203 GLU A N 1
ATOM 1534 C CA . GLU A 1 203 ? -1.286 25.108 -7.757 1.00 85.62 203 GLU A CA 1
ATOM 1535 C C . GLU A 1 203 ? 0.054 25.024 -7.020 1.00 85.62 203 GLU A C 1
ATOM 1537 O O . GLU A 1 203 ? 1.046 24.599 -7.616 1.00 85.62 203 GLU A O 1
ATOM 1542 N N . ALA A 1 204 ? 0.079 25.345 -5.722 1.00 86.25 204 ALA A N 1
ATOM 1543 C CA . ALA A 1 204 ? 1.302 25.303 -4.920 1.00 86.25 204 ALA A CA 1
ATOM 1544 C C . ALA A 1 204 ? 1.891 23.884 -4.814 1.00 86.25 204 ALA A C 1
ATOM 1546 O O . ALA A 1 204 ? 3.113 23.698 -4.872 1.00 86.25 204 ALA A O 1
ATOM 1547 N N . TYR A 1 205 ? 1.027 22.866 -4.710 1.00 85.62 205 TYR A N 1
ATOM 1548 C CA . TYR A 1 205 ? 1.445 21.462 -4.727 1.00 85.62 205 TYR A CA 1
ATOM 1549 C C . TYR A 1 205 ? 2.163 21.106 -6.039 1.00 85.62 205 TYR A C 1
ATOM 1551 O O . TYR A 1 205 ? 3.248 20.517 -6.027 1.00 85.62 205 TYR A O 1
ATOM 1559 N N . MET A 1 206 ? 1.581 21.495 -7.178 1.00 86.50 206 MET A N 1
ATOM 1560 C CA . MET A 1 206 ? 2.148 21.201 -8.495 1.00 86.50 206 MET A CA 1
ATOM 1561 C C . MET A 1 206 ? 3.446 21.968 -8.758 1.00 86.50 206 MET A C 1
ATOM 1563 O O . MET A 1 206 ? 4.399 21.386 -9.275 1.00 86.50 206 MET A O 1
ATOM 1567 N N . GLU A 1 207 ? 3.506 23.248 -8.388 1.00 86.75 207 GLU A N 1
ATOM 1568 C CA . GLU A 1 207 ? 4.683 24.097 -8.594 1.00 86.75 207 GLU A CA 1
ATOM 1569 C C . GLU A 1 207 ? 5.912 23.563 -7.847 1.00 86.75 207 GLU A C 1
ATOM 1571 O O . GLU A 1 207 ? 6.998 23.464 -8.426 1.00 86.75 207 GLU A O 1
ATOM 1576 N N . THR A 1 208 ? 5.715 23.107 -6.604 1.00 86.19 208 THR A N 1
ATOM 1577 C CA . THR A 1 208 ? 6.771 22.503 -5.776 1.00 86.19 208 THR A CA 1
ATOM 1578 C C . THR A 1 208 ? 7.442 21.321 -6.482 1.00 86.19 208 THR A C 1
ATOM 1580 O O . THR A 1 208 ? 8.670 21.227 -6.535 1.00 86.19 208 THR A O 1
ATOM 1583 N N . LEU A 1 209 ? 6.648 20.416 -7.064 1.00 86.62 209 LEU A N 1
ATOM 1584 C CA . LEU A 1 209 ? 7.180 19.264 -7.795 1.00 86.62 209 LEU A CA 1
ATOM 1585 C C . LEU A 1 209 ? 7.784 19.676 -9.139 1.00 86.62 209 LEU A C 1
ATOM 1587 O O . LEU A 1 209 ? 8.847 19.175 -9.512 1.00 86.62 209 LEU A O 1
ATOM 1591 N N . HIS A 1 210 ? 7.133 20.598 -9.850 1.00 88.19 210 HIS A N 1
ATOM 1592 C CA . HIS A 1 210 ? 7.534 21.014 -11.191 1.00 88.19 210 HIS A CA 1
ATOM 1593 C C . HIS A 1 210 ? 8.930 21.645 -11.201 1.00 88.19 210 HIS A C 1
ATOM 1595 O O . HIS A 1 210 ? 9.708 21.381 -12.117 1.00 88.19 210 HIS A O 1
ATOM 1601 N N . GLY A 1 211 ? 9.276 22.417 -10.164 1.00 85.50 211 GLY A N 1
ATOM 1602 C CA . GLY A 1 211 ? 10.606 23.016 -10.021 1.00 85.50 211 GLY A CA 1
ATOM 1603 C C . GLY A 1 211 ? 11.752 21.995 -9.960 1.00 85.50 211 GLY A C 1
ATOM 1604 O O . GLY A 1 211 ? 12.871 22.317 -10.352 1.00 85.50 211 GLY A O 1
ATOM 1605 N N . THR A 1 212 ? 11.479 20.760 -9.519 1.00 87.94 212 THR A N 1
ATOM 1606 C CA . THR A 1 212 ? 12.482 19.681 -9.432 1.00 87.94 212 THR A CA 1
ATOM 1607 C C . THR A 1 212 ? 12.377 18.692 -10.593 1.00 87.94 212 THR A C 1
ATOM 1609 O O . THR A 1 212 ? 13.385 18.310 -11.185 1.00 87.94 212 THR A O 1
ATOM 1612 N N . SER A 1 213 ? 11.163 18.244 -10.916 1.00 89.50 213 SER A N 1
ATOM 1613 C CA . SER A 1 213 ? 10.888 17.344 -12.035 1.00 89.50 213 SER A CA 1
ATOM 1614 C C . SER A 1 213 ? 9.495 17.634 -12.602 1.00 89.50 213 SER A C 1
ATOM 1616 O O . SER A 1 213 ? 8.487 17.232 -12.007 1.00 89.50 213 SER A O 1
ATOM 1618 N N . PRO A 1 214 ? 9.418 18.271 -13.784 1.00 90.06 214 PRO A N 1
ATOM 1619 C CA . PRO A 1 214 ? 8.159 18.488 -14.491 1.00 90.06 214 PRO A CA 1
ATOM 1620 C C . PRO A 1 214 ? 7.373 17.193 -14.723 1.00 90.06 214 PRO A C 1
ATOM 1622 O O . PRO A 1 214 ? 6.144 17.178 -14.671 1.00 90.06 214 PRO A O 1
ATOM 1625 N N . GLU A 1 215 ? 8.064 16.076 -14.947 1.00 89.62 215 GLU A N 1
ATOM 1626 C CA . GLU A 1 215 ? 7.410 14.796 -15.198 1.00 89.62 215 GLU A CA 1
ATOM 1627 C C . GLU A 1 215 ? 6.854 14.163 -13.935 1.00 89.62 215 GLU A C 1
ATOM 1629 O O . GLU A 1 215 ? 5.772 13.588 -14.005 1.00 89.62 215 GLU A O 1
ATOM 1634 N N . LEU A 1 216 ? 7.524 14.314 -12.789 1.00 91.06 216 LEU A N 1
ATOM 1635 C CA . LEU A 1 216 ? 6.959 13.891 -11.511 1.00 91.06 216 LEU A CA 1
ATOM 1636 C C . LEU A 1 216 ? 5.704 14.700 -11.169 1.00 91.06 216 LEU A C 1
ATOM 1638 O O . LEU A 1 216 ? 4.705 14.109 -10.762 1.00 91.06 216 LEU A O 1
ATOM 1642 N N . ALA A 1 217 ? 5.725 16.020 -11.387 1.00 92.12 217 ALA A N 1
ATOM 1643 C CA . ALA A 1 217 ? 4.542 16.860 -11.214 1.00 92.12 217 ALA A CA 1
ATOM 1644 C C . ALA A 1 217 ? 3.391 16.371 -12.103 1.00 92.12 217 ALA A C 1
ATOM 1646 O O . ALA A 1 217 ? 2.294 16.102 -11.616 1.00 92.12 217 ALA A O 1
ATOM 1647 N N . ARG A 1 218 ? 3.666 16.154 -13.396 1.00 92.19 218 ARG A N 1
ATOM 1648 C CA . ARG A 1 218 ? 2.675 15.646 -14.347 1.00 92.19 218 ARG A CA 1
ATOM 1649 C C . ARG A 1 218 ? 2.143 14.267 -13.952 1.00 92.19 218 ARG A C 1
ATOM 1651 O O . ARG A 1 218 ? 0.934 14.089 -13.920 1.00 92.19 218 ARG A O 1
ATOM 1658 N N . TRP A 1 219 ? 2.998 13.295 -13.642 1.00 93.50 219 TRP A N 1
ATOM 1659 C CA . TRP A 1 219 ? 2.549 11.950 -13.269 1.00 93.50 219 TRP A CA 1
ATOM 1660 C C . TRP A 1 219 ? 1.802 11.916 -11.947 1.00 93.50 219 TRP A C 1
ATOM 1662 O O . TRP A 1 219 ? 0.918 11.080 -11.790 1.00 93.50 219 TRP A O 1
ATOM 1672 N N . SER A 1 220 ? 2.119 12.814 -11.016 1.00 93.44 220 SER A N 1
ATOM 1673 C CA . SER A 1 220 ? 1.314 12.968 -9.811 1.00 93.44 220 SER A CA 1
ATOM 1674 C C . SER A 1 220 ? -0.137 13.282 -10.190 1.00 93.44 220 SER A C 1
ATOM 1676 O O . SER A 1 220 ? -1.040 12.522 -9.841 1.00 93.44 220 SER A O 1
ATOM 1678 N N . VAL A 1 221 ? -0.354 14.308 -11.022 1.00 94.50 221 VAL A N 1
ATOM 1679 C CA . VAL A 1 221 ? -1.689 14.683 -11.523 1.00 94.50 221 VAL A CA 1
ATOM 1680 C C . VAL A 1 221 ? -2.323 13.542 -12.327 1.00 94.50 221 VAL A C 1
ATOM 1682 O O . VAL A 1 221 ? -3.430 13.107 -12.030 1.00 94.50 221 VAL A O 1
ATOM 1685 N N . GLU A 1 222 ? -1.619 13.023 -13.332 1.00 94.44 222 GLU A N 1
ATOM 1686 C CA . GLU A 1 222 ? -2.159 12.040 -14.274 1.00 94.44 222 GLU A CA 1
ATOM 1687 C C . GLU A 1 222 ? -2.463 10.687 -13.631 1.00 94.44 222 GLU A C 1
ATOM 1689 O O . GLU A 1 222 ? -3.542 10.139 -13.832 1.00 94.44 222 GLU A O 1
ATOM 1694 N N . PHE A 1 223 ? -1.499 10.125 -12.902 1.00 95.38 223 PHE A N 1
ATOM 1695 C CA . PHE A 1 223 ? -1.573 8.764 -12.388 1.00 95.38 223 PHE A CA 1
ATOM 1696 C C . PHE A 1 223 ? -2.148 8.733 -10.973 1.00 95.38 223 PHE A C 1
ATOM 1698 O O . PHE A 1 223 ? -3.171 8.086 -10.749 1.00 95.38 223 PHE A O 1
ATOM 1705 N N . ALA A 1 224 ? -1.539 9.447 -10.021 1.00 94.56 224 ALA A N 1
ATOM 1706 C CA . ALA A 1 224 ? -1.979 9.377 -8.628 1.00 94.56 224 ALA A CA 1
ATOM 1707 C C . ALA A 1 224 ? -3.382 9.977 -8.454 1.00 94.56 224 ALA A C 1
ATOM 1709 O O . ALA A 1 224 ? -4.275 9.302 -7.945 1.00 94.56 224 ALA A O 1
ATOM 1710 N N . PHE A 1 225 ? -3.618 11.198 -8.937 1.00 94.62 225 PHE A N 1
ATOM 1711 C CA . PHE A 1 225 ? -4.930 11.836 -8.807 1.00 94.62 225 PHE A CA 1
ATOM 1712 C C . PHE A 1 225 ? -5.921 11.353 -9.879 1.00 94.62 225 PHE A C 1
ATOM 1714 O O . PHE A 1 225 ? -7.024 10.920 -9.544 1.00 94.62 225 PHE A O 1
ATOM 1721 N N . GLY A 1 226 ? -5.517 11.351 -11.153 1.00 93.19 226 GLY A N 1
ATOM 1722 C CA . GLY A 1 226 ? -6.409 11.101 -12.291 1.00 93.19 226 GLY A CA 1
ATOM 1723 C C . GLY A 1 226 ? -6.760 9.638 -12.587 1.00 93.19 226 GLY A C 1
ATOM 1724 O O . GLY A 1 226 ? -7.815 9.382 -13.177 1.00 93.19 226 GLY A O 1
ATOM 1725 N N . GLU A 1 227 ? -5.912 8.676 -12.200 1.00 93.12 227 GLU A N 1
ATOM 1726 C CA . GLU A 1 227 ? -6.157 7.238 -12.418 1.00 93.12 227 GLU A CA 1
ATOM 1727 C C . GLU A 1 227 ? -6.412 6.455 -11.118 1.00 93.12 227 GLU A C 1
ATOM 1729 O O . GLU A 1 227 ? -7.146 5.465 -11.158 1.00 93.12 227 GLU A O 1
ATOM 1734 N N . ILE A 1 228 ? -5.848 6.876 -9.976 1.00 94.50 228 ILE A N 1
ATOM 1735 C CA . ILE A 1 228 ? -5.974 6.154 -8.698 1.00 94.50 228 ILE A CA 1
ATOM 1736 C C . ILE A 1 228 ? -6.981 6.812 -7.747 1.00 94.50 228 ILE A C 1
ATOM 1738 O O . ILE A 1 228 ? -7.973 6.181 -7.383 1.00 94.50 228 ILE A O 1
ATOM 1742 N N . PHE A 1 229 ? -6.773 8.063 -7.329 1.00 93.88 229 PHE A N 1
ATOM 1743 C CA . PHE A 1 229 ? -7.646 8.694 -6.329 1.00 93.88 229 PHE A CA 1
ATOM 1744 C C . PHE A 1 229 ? -9.032 9.065 -6.870 1.00 93.88 229 PHE A C 1
ATOM 1746 O O . PHE A 1 229 ? -9.989 9.077 -6.097 1.00 93.88 229 PHE A O 1
ATOM 1753 N N . GLY A 1 230 ? -9.165 9.275 -8.183 1.00 89.38 230 GLY A N 1
ATOM 1754 C CA . GLY A 1 230 ? -10.450 9.506 -8.855 1.00 89.38 230 GLY A CA 1
ATOM 1755 C C . GLY A 1 230 ? -11.348 8.268 -9.018 1.00 89.38 230 GLY A C 1
ATOM 1756 O O . GLY A 1 230 ? -12.463 8.386 -9.531 1.00 89.38 230 GLY A O 1
ATOM 1757 N N . ARG A 1 231 ? -10.900 7.071 -8.606 1.00 91.56 231 ARG A N 1
ATOM 1758 C CA . ARG A 1 231 ? -11.688 5.829 -8.716 1.00 91.56 231 ARG A CA 1
ATOM 1759 C C . ARG A 1 231 ? -12.896 5.829 -7.774 1.00 91.56 231 ARG A C 1
ATOM 1761 O O . ARG A 1 231 ? -12.796 6.242 -6.619 1.00 91.56 231 ARG A O 1
ATOM 1768 N N . GLN A 1 232 ? -14.029 5.305 -8.246 1.00 85.75 232 GLN A N 1
ATOM 1769 C CA . GLN A 1 232 ? -15.340 5.415 -7.580 1.00 85.75 232 GLN A CA 1
ATOM 1770 C C . GLN A 1 232 ? -15.748 4.204 -6.716 1.00 85.75 232 GLN A C 1
ATOM 1772 O O . GLN A 1 232 ? -16.910 4.095 -6.341 1.00 85.75 232 GLN A O 1
ATOM 1777 N N . GLY A 1 233 ? -14.830 3.291 -6.381 1.00 88.75 233 GLY A N 1
ATOM 1778 C CA . GLY A 1 233 ? -15.182 2.074 -5.633 1.00 88.75 233 GLY A CA 1
ATOM 1779 C C . GLY A 1 233 ? -14.993 2.142 -4.107 1.00 88.75 233 GLY A C 1
ATOM 1780 O O . GLY A 1 233 ? -15.351 1.199 -3.415 1.00 88.75 233 GLY A O 1
ATOM 1781 N N . LEU A 1 234 ? -14.474 3.252 -3.572 1.00 93.25 234 LEU A N 1
ATOM 1782 C CA . LEU A 1 234 ? -14.490 3.575 -2.140 1.00 93.25 234 LEU A CA 1
ATOM 1783 C C . LEU A 1 234 ? -15.130 4.947 -1.955 1.00 93.25 234 LEU A C 1
ATOM 1785 O O . LEU A 1 234 ? -14.796 5.891 -2.674 1.00 93.25 234 LEU A O 1
ATOM 1789 N N . ASN A 1 235 ? -16.009 5.086 -0.961 1.00 93.38 235 ASN A N 1
ATOM 1790 C CA . ASN A 1 235 ? -16.548 6.400 -0.618 1.00 93.38 235 ASN A CA 1
ATOM 1791 C C . ASN A 1 235 ? -15.442 7.335 -0.083 1.00 93.38 235 ASN A C 1
ATOM 1793 O O . ASN A 1 235 ? -14.388 6.886 0.378 1.00 93.38 235 ASN A O 1
ATOM 1797 N N . ALA A 1 236 ? -15.688 8.648 -0.120 1.00 92.88 236 ALA A N 1
ATOM 1798 C CA . ALA A 1 236 ? -14.680 9.657 0.210 1.00 92.88 236 ALA A CA 1
ATOM 1799 C C . ALA A 1 236 ? -14.091 9.500 1.628 1.00 92.88 236 ALA A C 1
ATOM 1801 O O . ALA A 1 236 ? -12.877 9.614 1.800 1.00 92.88 236 ALA A O 1
ATOM 1802 N N . LYS A 1 237 ? -14.921 9.168 2.630 1.00 94.88 237 LYS A N 1
ATOM 1803 C CA . LYS A 1 237 ? -14.476 8.947 4.016 1.00 94.88 237 LYS A CA 1
ATOM 1804 C C . LYS A 1 237 ? -13.564 7.726 4.133 1.00 94.88 237 LYS A C 1
ATOM 1806 O O . LYS A 1 237 ? -12.467 7.833 4.677 1.00 94.88 237 LYS A O 1
ATOM 1811 N N . ALA A 1 238 ? -13.989 6.584 3.591 1.00 96.94 238 ALA A N 1
ATOM 1812 C CA . ALA A 1 238 ? -13.212 5.346 3.611 1.00 96.94 238 ALA A CA 1
ATOM 1813 C C . ALA A 1 238 ? -11.881 5.504 2.862 1.00 96.94 238 ALA A C 1
ATOM 1815 O O . ALA A 1 238 ? -10.838 5.083 3.362 1.00 96.94 238 ALA A O 1
ATOM 1816 N N . ARG A 1 239 ? -11.895 6.193 1.712 1.00 97.38 239 ARG A N 1
ATOM 1817 C CA . ARG A 1 239 ? -10.689 6.519 0.940 1.00 97.38 239 ARG A CA 1
ATOM 1818 C C . ARG A 1 239 ? -9.680 7.304 1.781 1.00 97.38 239 ARG A C 1
ATOM 1820 O O . ARG A 1 239 ? -8.516 6.914 1.844 1.00 97.38 239 ARG A O 1
ATOM 1827 N N . GLN A 1 240 ? -10.111 8.376 2.449 1.00 97.69 240 GLN A N 1
ATOM 1828 C CA . GLN A 1 240 ? -9.205 9.185 3.271 1.00 97.69 240 GLN A CA 1
ATOM 1829 C C . GLN A 1 240 ? -8.720 8.429 4.508 1.00 97.69 240 GLN A C 1
ATOM 1831 O O . GLN A 1 240 ? -7.529 8.462 4.797 1.00 97.69 240 GLN A O 1
ATOM 1836 N N . ILE A 1 241 ? -9.580 7.662 5.185 1.00 98.50 241 ILE A N 1
ATOM 1837 C CA . ILE A 1 241 ? -9.156 6.816 6.312 1.00 98.50 241 ILE A CA 1
ATOM 1838 C C . ILE A 1 241 ? -8.093 5.802 5.882 1.00 98.50 241 ILE A C 1
ATOM 1840 O O . ILE A 1 241 ? -7.098 5.637 6.592 1.00 98.50 241 ILE A O 1
ATOM 1844 N N . ALA A 1 242 ? -8.259 5.155 4.726 1.00 98.56 242 ALA A N 1
ATOM 1845 C CA . ALA A 1 242 ? -7.261 4.234 4.195 1.00 98.56 242 ALA A CA 1
ATOM 1846 C C . ALA A 1 242 ? -5.922 4.947 3.951 1.00 98.56 242 ALA A C 1
ATOM 1848 O O . ALA A 1 242 ? -4.889 4.500 4.448 1.00 98.56 242 ALA A O 1
ATOM 1849 N N . ILE A 1 243 ? -5.933 6.086 3.248 1.00 98.38 243 ILE A N 1
ATOM 1850 C CA . ILE A 1 243 ? -4.709 6.828 2.916 1.00 98.38 243 ILE A CA 1
ATOM 1851 C C . ILE A 1 243 ? -4.008 7.354 4.178 1.00 98.38 243 ILE A C 1
ATOM 1853 O O . ILE A 1 243 ? -2.810 7.125 4.352 1.00 98.38 243 ILE A O 1
ATOM 1857 N N . ILE A 1 244 ? -4.749 7.995 5.089 1.00 98.62 244 ILE A N 1
ATOM 1858 C CA . ILE A 1 244 ? -4.241 8.488 6.380 1.00 98.62 244 ILE A CA 1
ATOM 1859 C C . ILE A 1 244 ? -3.603 7.340 7.168 1.00 98.62 244 ILE A C 1
ATOM 1861 O O . ILE A 1 244 ? -2.508 7.495 7.705 1.00 98.62 244 ILE A O 1
ATOM 1865 N N . SER A 1 245 ? -4.244 6.168 7.199 1.00 98.69 245 SER A N 1
ATOM 1866 C CA . SER A 1 245 ? -3.735 5.007 7.937 1.00 98.69 245 SER A CA 1
ATOM 1867 C C . SER A 1 245 ? -2.477 4.414 7.298 1.00 98.69 245 SER A C 1
ATOM 1869 O O . SER A 1 245 ? -1.545 4.065 8.019 1.00 98.69 245 SER A O 1
ATOM 1871 N N . MET A 1 246 ? -2.396 4.353 5.962 1.00 98.50 246 MET A N 1
ATOM 1872 C CA . MET A 1 246 ? -1.176 3.934 5.255 1.00 98.50 246 MET A CA 1
ATOM 1873 C C . MET A 1 246 ? -0.008 4.891 5.529 1.00 98.50 246 MET A C 1
ATOM 1875 O O . MET A 1 246 ? 1.103 4.450 5.826 1.00 98.50 246 MET A O 1
ATOM 1879 N N . LEU A 1 247 ? -0.251 6.202 5.445 1.00 98.38 247 LEU A N 1
ATOM 1880 C CA . LEU A 1 247 ? 0.766 7.235 5.659 1.00 98.38 247 LEU A CA 1
ATOM 1881 C C . LEU A 1 247 ? 1.215 7.302 7.122 1.00 98.38 247 LEU A C 1
ATOM 1883 O O . LEU A 1 247 ? 2.415 7.365 7.393 1.00 98.38 247 LEU A O 1
ATOM 1887 N N . GLY A 1 248 ? 0.268 7.227 8.058 1.00 98.00 248 GLY A N 1
ATOM 1888 C CA . GLY A 1 248 ? 0.543 7.173 9.490 1.00 98.00 248 GLY A CA 1
ATOM 1889 C C . GLY A 1 248 ? 1.329 5.924 9.881 1.00 98.00 248 GLY A C 1
ATOM 1890 O O . GLY A 1 248 ? 2.290 6.027 10.637 1.00 98.00 248 GLY A O 1
ATOM 1891 N N . ALA A 1 249 ? 0.985 4.759 9.324 1.00 97.44 249 ALA A N 1
ATOM 1892 C CA . ALA A 1 249 ? 1.721 3.519 9.564 1.00 97.44 249 ALA A CA 1
ATOM 1893 C C . ALA A 1 249 ? 3.147 3.553 8.989 1.00 97.44 249 ALA A C 1
ATOM 1895 O O . ALA A 1 249 ? 4.069 3.056 9.635 1.00 97.44 249 ALA A O 1
ATOM 1896 N N . ALA A 1 250 ? 3.341 4.157 7.810 1.00 94.06 250 ALA A N 1
ATOM 1897 C CA . ALA A 1 250 ? 4.666 4.335 7.210 1.00 94.06 250 ALA A CA 1
ATOM 1898 C C . ALA A 1 250 ? 5.564 5.289 8.025 1.00 94.06 250 ALA A C 1
ATOM 1900 O O . ALA A 1 250 ? 6.778 5.100 8.078 1.00 94.06 250 ALA A O 1
ATOM 1901 N N . GLY A 1 251 ? 4.976 6.305 8.669 1.00 87.69 251 GLY A N 1
ATOM 1902 C CA . GLY A 1 251 ? 5.616 7.112 9.715 1.00 87.69 251 GLY A CA 1
ATOM 1903 C C . GLY A 1 251 ? 6.654 8.146 9.255 1.00 87.69 251 GLY A C 1
ATOM 1904 O O . GLY A 1 251 ? 7.199 8.855 10.093 1.00 87.69 251 GLY A O 1
ATOM 1905 N N . ASN A 1 252 ? 6.935 8.264 7.953 1.00 86.19 252 ASN A N 1
ATOM 1906 C CA . ASN A 1 252 ? 7.991 9.136 7.415 1.00 86.19 252 ASN A CA 1
ATOM 1907 C C . ASN A 1 252 ? 7.537 10.038 6.249 1.00 86.19 252 ASN A C 1
ATOM 1909 O O . ASN A 1 252 ? 8.357 10.486 5.450 1.00 86.19 252 ASN A O 1
ATOM 1913 N N . ARG A 1 253 ? 6.228 10.297 6.134 1.00 91.25 253 ARG A N 1
ATOM 1914 C CA . ARG A 1 253 ? 5.606 11.081 5.046 1.00 91.25 253 ARG A CA 1
ATOM 1915 C C . ARG A 1 253 ? 4.693 12.167 5.605 1.00 91.25 253 ARG A C 1
ATOM 1917 O O . ARG A 1 253 ? 3.514 12.238 5.270 1.00 91.25 253 ARG A O 1
ATOM 1924 N N . ASN A 1 254 ? 5.241 12.978 6.505 1.00 94.62 254 ASN A N 1
ATOM 1925 C CA . ASN A 1 254 ? 4.462 13.875 7.359 1.00 94.62 254 ASN A CA 1
ATOM 1926 C C . ASN A 1 254 ? 3.652 14.916 6.571 1.00 94.62 254 ASN A C 1
ATOM 1928 O O . ASN A 1 254 ? 2.502 15.165 6.921 1.00 94.62 254 ASN A O 1
ATOM 1932 N N . ASP A 1 255 ? 4.205 15.472 5.490 1.00 92.19 255 ASP A N 1
ATOM 1933 C CA . ASP A 1 255 ? 3.500 16.475 4.681 1.00 92.19 255 ASP A CA 1
ATOM 1934 C C . ASP A 1 255 ? 2.338 15.887 3.894 1.00 92.19 255 ASP A C 1
ATOM 1936 O O . ASP A 1 255 ? 1.258 16.471 3.849 1.00 92.19 255 ASP A O 1
ATOM 1940 N N . LEU A 1 256 ? 2.519 14.680 3.360 1.00 93.56 256 LEU A N 1
ATOM 1941 C CA . LEU A 1 256 ? 1.448 13.979 2.669 1.00 93.56 256 LEU A CA 1
ATOM 1942 C C . LEU A 1 256 ? 0.374 13.497 3.656 1.00 93.56 256 LEU A C 1
ATOM 1944 O O . LEU A 1 256 ? -0.813 13.565 3.352 1.00 93.56 256 LEU A O 1
ATOM 1948 N N . LEU A 1 257 ? 0.767 13.059 4.859 1.00 97.31 257 LEU A N 1
ATOM 1949 C CA . LEU A 1 257 ? -0.181 12.725 5.925 1.00 97.31 257 LEU A CA 1
ATOM 1950 C C . LEU A 1 257 ? -1.011 13.950 6.325 1.00 97.31 257 LEU A C 1
ATOM 1952 O O . LEU A 1 257 ? -2.227 13.838 6.443 1.00 97.31 257 LEU A O 1
ATOM 1956 N N . ARG A 1 258 ? -0.375 15.116 6.483 1.00 96.38 258 ARG A N 1
ATOM 1957 C CA . ARG A 1 258 ? -1.065 16.378 6.770 1.00 96.38 258 ARG A CA 1
ATOM 1958 C C . ARG A 1 258 ? -2.084 16.720 5.687 1.00 96.38 258 ARG A C 1
ATOM 1960 O O . ARG A 1 258 ? -3.252 16.905 6.013 1.00 96.38 258 ARG A O 1
ATOM 1967 N N . LEU A 1 259 ? -1.659 16.695 4.422 1.00 93.94 259 LEU A N 1
ATOM 1968 C CA . LEU A 1 259 ? -2.524 16.941 3.266 1.00 93.94 259 LEU A CA 1
ATOM 1969 C C . LEU A 1 259 ? -3.761 16.037 3.292 1.00 93.94 259 LEU A C 1
ATOM 1971 O O . LEU A 1 259 ? -4.878 16.503 3.098 1.00 93.94 259 LEU A O 1
ATOM 1975 N N . HIS A 1 260 ? -3.589 14.743 3.567 1.00 96.69 260 HIS A N 1
ATOM 1976 C CA . HIS A 1 260 ? -4.715 13.810 3.592 1.00 96.69 260 HIS A CA 1
ATOM 1977 C C . HIS A 1 260 ? -5.592 13.918 4.846 1.00 96.69 260 HIS A C 1
ATOM 1979 O O . HIS A 1 260 ? -6.780 13.614 4.771 1.00 96.69 260 HIS A O 1
ATOM 1985 N N . ILE A 1 261 ? -5.067 14.395 5.978 1.00 97.69 261 ILE A N 1
ATOM 1986 C CA . ILE A 1 261 ? -5.892 14.752 7.143 1.00 97.69 261 ILE A CA 1
ATOM 1987 C C . ILE A 1 261 ? -6.775 15.960 6.803 1.00 97.69 261 ILE A C 1
ATOM 1989 O O . ILE A 1 261 ? -7.979 15.910 7.047 1.00 97.69 261 ILE A O 1
ATOM 1993 N N . GLU A 1 262 ? -6.214 17.002 6.184 1.00 95.62 262 GLU A N 1
ATOM 1994 C CA . GLU A 1 262 ? -6.961 18.179 5.708 1.00 95.62 262 GLU A CA 1
ATOM 1995 C C . GLU A 1 262 ? -8.026 17.781 4.673 1.00 95.62 262 GLU A C 1
ATOM 1997 O O . GLU A 1 262 ? -9.200 18.136 4.811 1.00 95.62 262 GLU A O 1
ATOM 2002 N N . ALA A 1 263 ? -7.652 16.954 3.692 1.00 94.38 263 ALA A N 1
ATOM 2003 C CA . ALA A 1 263 ? -8.576 16.413 2.700 1.00 94.38 263 ALA A CA 1
ATOM 2004 C C . ALA A 1 263 ? -9.674 15.544 3.337 1.00 94.38 263 ALA A C 1
ATOM 2006 O O . ALA A 1 263 ? -10.826 15.573 2.907 1.00 94.38 263 ALA A O 1
ATOM 2007 N N . GLY A 1 264 ? -9.339 14.786 4.385 1.00 96.19 264 GLY A N 1
ATOM 2008 C CA . GLY A 1 264 ? -10.284 14.026 5.196 1.00 96.19 264 GLY A CA 1
ATOM 2009 C C . GLY A 1 264 ? -11.336 14.911 5.854 1.00 96.19 264 GLY A C 1
ATOM 2010 O O . GLY A 1 264 ? -12.530 14.630 5.737 1.00 96.19 264 GLY A O 1
ATOM 2011 N N . VAL A 1 265 ? -10.905 16.002 6.491 1.00 95.50 265 VAL A N 1
ATOM 2012 C CA . VAL A 1 265 ? -11.806 16.995 7.097 1.00 95.50 265 VAL A CA 1
ATOM 2013 C C . VAL A 1 265 ? -12.695 17.642 6.033 1.00 95.50 265 VAL A C 1
ATOM 2015 O O . VAL A 1 265 ? -13.912 17.698 6.212 1.00 95.50 265 VAL A O 1
ATOM 2018 N N . LYS A 1 266 ? -12.126 18.043 4.888 1.00 91.88 266 LYS A N 1
ATOM 2019 C CA . LYS A 1 266 ? -12.880 18.591 3.744 1.00 91.88 266 LYS A CA 1
ATOM 2020 C C . LYS A 1 266 ? -13.913 17.595 3.197 1.00 91.88 266 LYS A C 1
ATOM 2022 O O . LYS A 1 266 ? -15.021 17.990 2.848 1.00 91.88 266 LYS A O 1
ATOM 2027 N N . ALA A 1 267 ? -13.591 16.300 3.198 1.00 90.62 267 ALA A N 1
ATOM 2028 C CA . ALA A 1 267 ? -14.497 15.208 2.831 1.00 90.62 267 ALA A CA 1
ATOM 2029 C C . ALA A 1 267 ? -15.531 14.849 3.924 1.00 90.62 267 ALA A C 1
ATOM 2031 O O . ALA A 1 267 ? -16.297 13.894 3.764 1.00 90.62 267 ALA A O 1
ATOM 2032 N N . GLY A 1 268 ? -15.568 15.591 5.036 1.00 93.88 268 GLY A N 1
ATOM 2033 C CA . GLY A 1 268 ? -16.557 15.443 6.103 1.00 93.88 268 GLY A CA 1
ATOM 2034 C C . GLY A 1 268 ? -16.187 14.444 7.201 1.00 93.88 268 GLY A C 1
ATOM 2035 O O . GLY A 1 268 ? -17.072 14.037 7.961 1.00 93.88 268 GLY A O 1
ATOM 2036 N N . LEU A 1 269 ? -14.923 14.012 7.297 1.00 97.12 269 LEU A N 1
ATOM 2037 C CA . LEU A 1 269 ? -14.443 13.305 8.487 1.00 97.12 269 LEU A CA 1
ATOM 2038 C C . LEU A 1 269 ? -14.333 14.280 9.659 1.00 97.12 269 LEU A C 1
ATOM 2040 O O . LEU A 1 269 ? -13.715 15.338 9.567 1.00 97.12 269 LEU A O 1
ATOM 2044 N N . SER A 1 270 ? -14.904 13.895 10.790 1.00 97.50 270 SER A N 1
ATOM 2045 C CA . SER A 1 270 ? -14.716 14.604 12.048 1.00 97.50 270 SER A CA 1
ATOM 2046 C C . SER A 1 270 ? -13.300 14.381 12.602 1.00 97.50 270 SER A C 1
ATOM 2048 O O . SER A 1 270 ? -12.706 13.316 12.387 1.00 97.50 270 SER A O 1
ATOM 2050 N N . PRO A 1 271 ? -12.770 15.322 13.408 1.00 97.44 271 PRO A N 1
ATOM 2051 C CA . PRO A 1 271 ? -11.533 15.102 14.157 1.00 97.44 271 PRO A CA 1
ATOM 2052 C C . PRO A 1 271 ? -11.570 13.823 15.005 1.00 97.44 271 PRO A C 1
ATOM 2054 O O . PRO A 1 271 ? -10.553 13.146 15.148 1.00 97.44 271 PRO A O 1
ATOM 2057 N N . THR A 1 272 ? -12.748 13.449 15.522 1.00 97.81 272 THR A N 1
ATOM 2058 C CA . THR A 1 272 ? -12.964 12.197 16.257 1.00 97.81 272 THR A CA 1
ATOM 2059 C C . THR A 1 272 ? -12.768 10.969 15.369 1.00 97.81 272 THR A C 1
ATOM 2061 O O . THR A 1 272 ? -12.003 10.090 15.751 1.00 97.81 272 THR A O 1
ATOM 2064 N N . GLU A 1 273 ? -13.381 10.909 14.182 1.00 98.44 273 GLU A N 1
ATOM 2065 C CA . GLU A 1 273 ? -13.208 9.779 13.251 1.00 98.44 273 GLU A CA 1
ATOM 2066 C C . GLU A 1 273 ? -11.730 9.595 12.858 1.00 98.44 273 GLU A C 1
ATOM 2068 O O . GLU A 1 273 ? -11.221 8.473 12.864 1.00 98.44 273 GLU A O 1
ATOM 2073 N N . ILE A 1 274 ? -11.014 10.693 12.584 1.00 98.56 274 ILE A N 1
ATOM 2074 C CA . ILE A 1 274 ? -9.580 10.658 12.249 1.00 98.56 274 ILE A CA 1
ATOM 2075 C C . ILE A 1 274 ? -8.754 10.182 13.450 1.00 98.56 274 ILE A C 1
ATOM 2077 O O . ILE A 1 274 ? -7.931 9.281 13.312 1.00 98.56 274 ILE A O 1
ATOM 2081 N N . THR A 1 275 ? -8.996 10.739 14.639 1.00 98.19 275 THR A N 1
ATOM 2082 C CA . THR A 1 275 ? -8.330 10.328 15.889 1.00 98.19 275 THR A CA 1
ATOM 2083 C C . THR A 1 275 ? -8.514 8.831 16.132 1.00 98.19 275 THR A C 1
ATOM 2085 O O . THR A 1 275 ? -7.552 8.121 16.423 1.00 98.19 275 THR A O 1
ATOM 2088 N N . GLU A 1 276 ? -9.733 8.327 15.956 1.00 98.38 276 GLU A N 1
ATOM 2089 C CA . GLU A 1 276 ? -10.069 6.922 16.162 1.00 98.38 276 GLU A CA 1
ATOM 2090 C C . GLU A 1 276 ? -9.408 5.992 15.128 1.00 98.38 276 GLU A C 1
ATOM 2092 O O . GLU A 1 276 ? -9.006 4.879 15.479 1.00 98.38 276 GLU A O 1
ATOM 2097 N N . ALA A 1 277 ? -9.216 6.452 13.885 1.00 98.31 277 ALA A N 1
ATOM 2098 C CA . ALA A 1 277 ? -8.403 5.750 12.891 1.00 98.31 277 ALA A CA 1
ATOM 2099 C C . ALA A 1 277 ? -6.913 5.731 13.282 1.00 98.31 277 ALA A C 1
ATOM 2101 O O . ALA A 1 277 ? -6.277 4.680 13.227 1.00 98.31 277 ALA A O 1
ATOM 2102 N N . LEU A 1 278 ? -6.356 6.854 13.750 1.00 98.19 278 LEU A N 1
ATOM 2103 C CA . LEU A 1 278 ? -4.947 6.948 14.156 1.00 98.19 278 LEU A CA 1
ATOM 2104 C C . LEU A 1 278 ? -4.616 6.109 15.396 1.00 98.19 278 LEU A C 1
ATOM 2106 O O . LEU A 1 278 ? -3.521 5.554 15.487 1.00 98.19 278 LEU A O 1
ATOM 2110 N N . MET A 1 279 ? -5.555 5.933 16.328 1.00 97.31 279 MET A N 1
ATOM 2111 C CA . MET A 1 279 ? -5.341 5.038 17.471 1.00 97.31 279 MET A CA 1
ATOM 2112 C C . MET A 1 279 ? -5.114 3.578 17.058 1.00 97.31 279 MET A C 1
ATOM 2114 O O . MET A 1 279 ? -4.380 2.868 17.745 1.00 97.31 279 MET A O 1
ATOM 2118 N N . GLN A 1 280 ? -5.704 3.118 15.945 1.00 96.69 280 GLN A N 1
ATOM 2119 C CA . GLN A 1 280 ? -5.470 1.762 15.423 1.00 96.69 280 GLN A CA 1
ATOM 2120 C C . GLN A 1 280 ? -3.975 1.516 15.186 1.00 96.69 280 GLN A C 1
ATOM 2122 O O . GLN A 1 280 ? -3.473 0.409 15.393 1.00 96.69 280 GLN A O 1
ATOM 2127 N N . LEU A 1 281 ? -3.242 2.561 14.792 1.00 96.88 281 LEU A N 1
ATOM 2128 C CA . LEU A 1 281 ? -1.817 2.482 14.496 1.00 96.88 281 LEU A CA 1
ATOM 2129 C C . LEU A 1 281 ? -0.994 2.087 15.723 1.00 96.88 281 LEU A C 1
ATOM 2131 O O . LEU A 1 281 ? 0.019 1.417 15.561 1.00 96.88 281 LEU A O 1
ATOM 2135 N N . ALA A 1 282 ? -1.441 2.397 16.945 1.00 95.44 282 ALA A N 1
ATOM 2136 C CA . ALA A 1 282 ? -0.729 1.987 18.157 1.00 95.44 282 ALA A CA 1
ATOM 2137 C C . ALA A 1 282 ? -0.618 0.455 18.269 1.00 95.44 282 ALA A C 1
ATOM 2139 O O . ALA A 1 282 ? 0.378 -0.053 18.784 1.00 95.44 282 ALA A O 1
ATOM 2140 N N . ILE A 1 283 ? -1.610 -0.271 17.736 1.00 95.44 283 ILE A N 1
ATOM 2141 C CA . ILE A 1 283 ? -1.643 -1.737 17.693 1.00 95.44 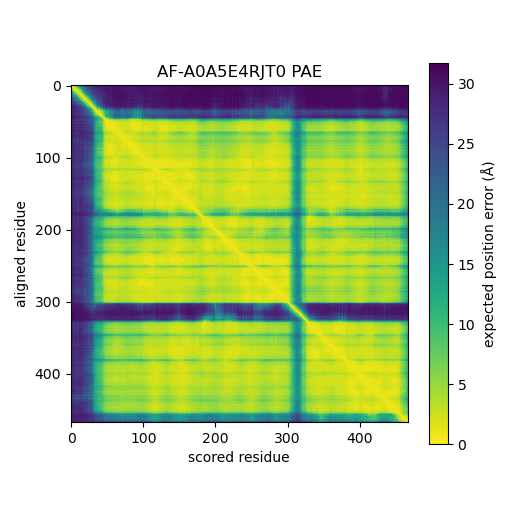283 ILE A CA 1
ATOM 2142 C C . ILE A 1 283 ? -0.903 -2.274 16.467 1.00 95.44 283 ILE A C 1
ATOM 2144 O O . ILE A 1 283 ? -0.083 -3.181 16.592 1.00 95.44 283 ILE A O 1
ATOM 2148 N N . TYR A 1 284 ? -1.199 -1.735 15.281 1.00 96.25 284 TYR A N 1
ATOM 2149 C CA . TYR A 1 284 ? -0.793 -2.357 14.013 1.00 96.25 284 TYR A CA 1
ATOM 2150 C C . TYR A 1 284 ? 0.488 -1.779 13.394 1.00 96.25 284 TYR A C 1
ATOM 2152 O O . TYR A 1 284 ? 1.089 -2.422 12.536 1.00 96.25 284 TYR A O 1
ATOM 2160 N N . ALA A 1 285 ? 0.927 -0.600 13.837 1.00 95.19 285 ALA A N 1
ATOM 2161 C CA . ALA A 1 285 ? 2.161 0.060 13.400 1.00 95.19 285 ALA A CA 1
ATOM 2162 C C . ALA A 1 285 ? 3.088 0.466 14.568 1.00 95.19 285 ALA A C 1
ATOM 2164 O O . ALA A 1 285 ? 4.224 0.874 14.337 1.00 95.19 285 ALA A O 1
ATOM 2165 N N . GLY A 1 286 ? 2.629 0.319 15.814 1.00 93.19 286 GLY A N 1
ATOM 2166 C CA . GLY A 1 286 ? 3.353 0.676 17.031 1.00 93.19 286 GLY A CA 1
ATOM 2167 C C . GLY A 1 286 ? 3.109 2.115 17.500 1.00 93.19 286 GLY A C 1
ATOM 2168 O O . GLY A 1 286 ? 2.772 3.015 16.728 1.00 93.19 286 GLY A O 1
ATOM 2169 N N . PHE A 1 287 ? 3.312 2.340 18.802 1.00 94.00 287 PHE A N 1
ATOM 2170 C CA . PHE A 1 287 ? 3.105 3.641 19.451 1.00 94.00 287 PHE A CA 1
ATOM 2171 C C . PHE A 1 287 ? 3.871 4.810 18.808 1.00 94.00 287 PHE A C 1
ATOM 2173 O O . PHE A 1 287 ? 3.253 5.857 18.641 1.00 94.00 287 PHE A O 1
ATOM 2180 N N . PRO A 1 288 ? 5.157 4.692 18.413 1.00 95.50 288 PRO A N 1
ATOM 2181 C CA . PRO A 1 288 ? 5.875 5.815 17.805 1.00 95.50 288 PRO A CA 1
ATOM 2182 C C . PRO A 1 288 ? 5.211 6.349 16.529 1.00 95.50 288 PRO A C 1
ATOM 2184 O O . PRO A 1 288 ? 5.035 7.559 16.394 1.00 95.50 288 PRO A O 1
ATOM 2187 N N . SER A 1 289 ? 4.775 5.459 15.631 1.00 95.19 289 SER A N 1
ATOM 2188 C CA . SER A 1 289 ? 4.070 5.841 14.402 1.00 95.19 289 SER A CA 1
ATOM 2189 C C . SER A 1 289 ? 2.728 6.507 14.710 1.00 95.19 289 SER A C 1
ATOM 2191 O O . SER A 1 289 ? 2.403 7.541 14.127 1.00 95.19 289 SER A O 1
ATOM 2193 N N . ALA A 1 290 ? 1.981 5.971 15.683 1.00 96.12 290 ALA A N 1
ATOM 2194 C CA . ALA A 1 290 ? 0.729 6.571 16.138 1.00 96.12 290 ALA A CA 1
ATOM 2195 C C . ALA A 1 290 ? 0.943 7.978 16.721 1.00 96.12 290 ALA A C 1
ATOM 2197 O O . ALA A 1 290 ? 0.248 8.911 16.332 1.00 96.12 290 ALA A O 1
ATOM 2198 N N . LEU A 1 291 ? 1.926 8.157 17.610 1.00 96.69 291 LEU A N 1
ATOM 2199 C CA . LEU A 1 291 ? 2.232 9.446 18.243 1.00 96.69 291 LEU A CA 1
ATOM 2200 C C . LEU A 1 291 ? 2.683 10.501 17.226 1.00 96.69 291 LEU A C 1
ATOM 2202 O O . LEU A 1 291 ? 2.238 11.645 17.307 1.00 96.69 291 LEU A O 1
ATOM 2206 N N . ASN A 1 292 ? 3.506 10.123 16.241 1.00 97.25 292 ASN A N 1
ATOM 2207 C CA . ASN A 1 292 ? 3.866 11.016 15.137 1.00 97.25 292 ASN A CA 1
ATOM 2208 C C . ASN A 1 292 ? 2.617 11.472 14.363 1.00 97.25 292 ASN A C 1
ATOM 2210 O O . ASN A 1 292 ? 2.423 12.667 14.143 1.00 97.25 292 ASN A O 1
ATOM 2214 N N . ALA A 1 293 ? 1.732 10.533 14.011 1.00 97.62 293 ALA A N 1
ATOM 2215 C CA . ALA A 1 293 ? 0.495 10.853 13.308 1.00 97.62 293 ALA A CA 1
ATOM 2216 C C . ALA A 1 293 ? -0.443 11.747 14.141 1.00 97.62 293 ALA A C 1
ATOM 2218 O O . ALA A 1 293 ? -1.014 12.695 13.603 1.00 97.62 293 ALA A O 1
ATOM 2219 N N . PHE A 1 294 ? -0.552 11.508 15.454 1.00 97.50 294 PHE A N 1
ATOM 2220 C CA . PHE A 1 294 ? -1.309 12.365 16.371 1.00 97.50 294 PHE A CA 1
ATOM 2221 C C . PHE A 1 294 ? -0.753 13.784 16.447 1.00 97.50 294 PHE A C 1
ATOM 2223 O O . PHE A 1 294 ? -1.534 14.732 16.438 1.00 97.50 294 PHE A O 1
ATOM 2230 N N . GLY A 1 295 ? 0.572 13.949 16.480 1.00 96.88 295 GLY A N 1
ATOM 2231 C CA . GLY A 1 295 ? 1.196 15.273 16.458 1.00 96.88 295 GLY A CA 1
ATOM 2232 C C . GLY A 1 295 ? 0.812 16.072 15.209 1.00 96.88 295 GLY A C 1
ATOM 2233 O O . GLY A 1 295 ? 0.483 17.254 15.303 1.00 96.88 295 GLY A O 1
ATOM 2234 N N . ILE A 1 296 ? 0.779 15.410 14.050 1.00 97.62 296 ILE A N 1
ATOM 2235 C CA . ILE A 1 296 ? 0.383 16.026 12.777 1.00 97.62 296 ILE A CA 1
ATOM 2236 C C . ILE A 1 296 ? -1.113 16.352 12.768 1.00 97.62 296 ILE A C 1
ATOM 2238 O O . ILE A 1 296 ? -1.483 17.469 12.416 1.00 97.62 296 ILE A O 1
ATOM 2242 N N . ALA A 1 297 ? -1.969 15.422 13.201 1.00 97.44 297 ALA A N 1
ATOM 2243 C CA . ALA A 1 297 ? -3.410 15.649 13.283 1.00 97.44 297 ALA A CA 1
ATOM 2244 C C . ALA A 1 297 ? -3.755 16.803 14.234 1.00 97.44 297 ALA A C 1
ATOM 2246 O O . ALA A 1 297 ? -4.523 17.689 13.874 1.00 97.44 297 ALA A O 1
ATOM 2247 N N . ASN A 1 298 ? -3.122 16.850 15.409 1.00 96.44 298 ASN A N 1
ATOM 2248 C CA . ASN A 1 298 ? -3.295 17.943 16.358 1.00 96.44 298 ASN A CA 1
ATOM 2249 C C . ASN A 1 298 ? -2.890 19.291 15.749 1.00 96.44 298 ASN A C 1
ATOM 2251 O O . ASN A 1 298 ? -3.602 20.276 15.925 1.00 96.44 298 ASN A O 1
ATOM 2255 N N . ALA A 1 299 ? -1.787 19.342 14.994 1.00 95.00 299 ALA A N 1
ATOM 2256 C CA . ALA A 1 299 ? -1.380 20.559 14.298 1.00 95.00 299 ALA A CA 1
ATOM 2257 C C . ALA A 1 299 ? -2.434 21.029 13.278 1.00 95.00 299 ALA A C 1
ATOM 2259 O O . ALA A 1 299 ? -2.697 22.225 13.212 1.00 95.00 299 ALA A O 1
ATOM 2260 N N . VAL A 1 300 ? -3.073 20.108 12.545 1.00 94.44 300 VAL A N 1
ATOM 2261 C CA . VAL A 1 300 ? -4.172 20.437 11.617 1.00 94.44 300 VAL A CA 1
ATOM 2262 C C . VAL A 1 300 ? -5.413 20.928 12.369 1.00 94.44 300 VAL A C 1
ATOM 2264 O O . VAL A 1 300 ? -6.004 21.934 11.998 1.00 94.44 300 VAL A O 1
ATOM 2267 N N . PHE A 1 301 ? -5.807 20.256 13.454 1.00 94.38 301 PHE A N 1
ATOM 2268 C CA . PHE A 1 301 ? -7.034 20.595 14.187 1.00 94.38 301 PHE A CA 1
ATOM 2269 C C . PHE A 1 301 ? -6.933 21.898 14.989 1.00 94.38 301 PHE A C 1
ATOM 2271 O O . PHE A 1 301 ? -7.947 22.550 15.223 1.00 94.38 301 PHE A O 1
ATOM 2278 N N . THR A 1 302 ? -5.729 22.269 15.435 1.00 89.75 302 THR A N 1
ATOM 2279 C CA . THR A 1 302 ? -5.501 23.445 16.296 1.00 89.75 302 THR A CA 1
ATOM 2280 C C . THR A 1 302 ? -5.073 24.696 15.535 1.00 89.75 302 THR A C 1
ATOM 2282 O O . THR A 1 302 ? -5.147 25.791 16.091 1.00 89.75 302 THR A O 1
ATOM 2285 N N . LYS A 1 303 ? -4.659 24.571 14.268 1.00 70.50 303 LYS A N 1
ATOM 2286 C CA . LYS A 1 303 ? -4.300 25.708 13.414 1.00 70.50 303 LYS A CA 1
ATOM 2287 C C . LYS A 1 303 ? -5.129 25.715 12.126 1.00 70.50 303 LYS A C 1
ATOM 2289 O O . LYS A 1 303 ? -4.628 25.269 11.098 1.00 70.50 303 LYS A O 1
ATOM 2294 N N . PRO A 1 304 ? -6.355 26.266 12.148 1.00 53.97 304 PRO A N 1
ATOM 2295 C CA . PRO A 1 304 ? -7.149 26.384 10.929 1.00 53.97 304 PRO A CA 1
ATOM 2296 C C . PRO A 1 304 ? -6.579 27.387 9.903 1.00 53.97 304 PRO A C 1
ATOM 2298 O O . PRO A 1 304 ? -6.836 27.212 8.724 1.00 53.97 304 PRO A O 1
ATOM 2301 N N . ASP A 1 305 ? -5.776 28.387 10.309 1.00 48.91 305 ASP A N 1
ATOM 2302 C CA . ASP A 1 305 ? -5.511 29.587 9.483 1.00 48.91 305 ASP A CA 1
ATOM 2303 C C . ASP A 1 305 ? -4.082 30.168 9.623 1.00 48.91 305 ASP A C 1
ATOM 2305 O O . ASP A 1 305 ? -3.876 31.254 10.167 1.00 48.91 305 ASP A O 1
ATOM 2309 N N . GLN A 1 306 ? -3.045 29.480 9.134 1.00 41.34 306 GLN A N 1
ATOM 2310 C CA . GLN A 1 306 ? -1.724 30.124 8.932 1.00 41.34 306 GLN A CA 1
ATOM 2311 C C . GLN A 1 306 ? -1.251 30.158 7.475 1.00 41.34 306 GLN A C 1
ATOM 2313 O O . GLN A 1 306 ? -0.257 30.817 7.193 1.00 41.34 306 GLN A O 1
ATOM 2318 N N . GLN A 1 307 ? -1.983 29.561 6.529 1.00 43.91 307 GLN A N 1
ATOM 2319 C CA . GLN A 1 307 ? -1.673 29.724 5.101 1.00 43.91 307 GLN A CA 1
ATOM 2320 C C . GLN A 1 307 ? -2.134 31.079 4.526 1.00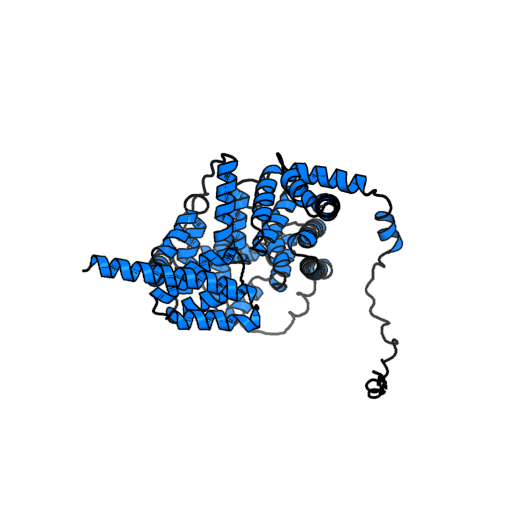 43.91 307 GLN A C 1
ATOM 2322 O O . GLN A 1 307 ? -1.659 31.464 3.464 1.00 43.91 307 GLN A O 1
ATOM 2327 N N . GLU A 1 308 ? -2.977 31.844 5.232 1.00 42.59 308 GLU A N 1
ATOM 2328 C CA . GLU A 1 308 ? -3.420 33.176 4.779 1.00 42.59 308 GLU A CA 1
ATOM 2329 C C . GLU A 1 308 ? -2.420 34.316 5.060 1.00 42.59 308 GLU A C 1
ATOM 2331 O O . GLU A 1 308 ? -2.583 35.401 4.509 1.00 42.59 308 GLU A O 1
ATOM 2336 N N . ARG A 1 309 ? -1.381 34.126 5.892 1.00 37.84 309 ARG A N 1
ATOM 2337 C CA . ARG A 1 309 ? -0.548 35.254 6.377 1.00 37.84 309 ARG A CA 1
ATOM 2338 C C . ARG A 1 309 ? 0.837 35.411 5.752 1.00 37.84 309 ARG A C 1
ATOM 2340 O O . ARG A 1 309 ? 1.403 36.490 5.876 1.00 37.84 309 ARG A O 1
ATOM 2347 N N . ASP A 1 310 ? 1.331 34.417 5.019 1.00 38.81 310 ASP A N 1
ATOM 2348 C CA . ASP A 1 310 ? 2.652 34.497 4.370 1.00 38.81 310 ASP A CA 1
ATOM 2349 C C . ASP A 1 310 ? 2.558 34.747 2.846 1.00 38.81 310 ASP A C 1
ATOM 2351 O O . ASP A 1 310 ? 3.555 34.674 2.131 1.00 38.81 310 ASP A O 1
ATOM 2355 N N . GLY A 1 311 ? 1.354 35.059 2.341 1.00 37.25 311 GLY A N 1
ATOM 2356 C CA . GLY A 1 311 ? 1.064 35.302 0.920 1.00 37.25 311 GLY A CA 1
ATOM 2357 C C . GLY A 1 311 ? 0.994 36.773 0.482 1.00 37.25 311 GLY A C 1
ATOM 2358 O O . GLY A 1 311 ? 0.848 37.029 -0.711 1.00 37.25 311 GLY A O 1
ATOM 2359 N N . GLU A 1 312 ? 1.121 37.748 1.388 1.00 37.25 312 GLU A N 1
ATOM 2360 C CA . GLU A 1 312 ? 1.258 39.172 1.025 1.00 37.25 312 GLU A CA 1
ATOM 2361 C C . GLU A 1 312 ? 2.735 39.532 0.789 1.00 37.25 312 GLU A C 1
ATOM 2363 O O . GLU A 1 312 ? 3.327 40.393 1.435 1.00 37.25 312 GLU A O 1
ATOM 2368 N N . GLY A 1 313 ? 3.349 38.824 -0.157 1.00 35.59 313 GLY A N 1
ATOM 2369 C CA . GLY A 1 313 ? 4.559 39.268 -0.835 1.00 35.59 313 GLY A CA 1
ATOM 2370 C C . GLY A 1 313 ? 4.155 39.972 -2.123 1.00 35.59 313 GLY A C 1
ATOM 2371 O O . GLY A 1 313 ? 3.724 39.323 -3.073 1.00 35.59 313 GLY A O 1
ATOM 2372 N N . ASP A 1 314 ? 4.275 41.296 -2.136 1.00 42.62 314 ASP A N 1
ATOM 2373 C CA . ASP A 1 314 ? 4.091 42.144 -3.312 1.00 42.62 314 ASP A CA 1
ATOM 2374 C C . ASP A 1 314 ? 5.014 41.645 -4.443 1.00 42.62 314 ASP A C 1
ATOM 2376 O O . ASP A 1 314 ? 6.242 41.714 -4.352 1.00 42.62 314 ASP A O 1
ATOM 2380 N N . GLY A 1 315 ? 4.421 41.045 -5.474 1.00 36.53 315 GLY A N 1
ATOM 2381 C CA . GLY A 1 315 ? 5.137 40.298 -6.502 1.00 36.53 315 GLY A CA 1
ATOM 2382 C C . GLY A 1 315 ? 4.305 40.171 -7.768 1.00 36.53 315 GLY A C 1
ATOM 2383 O O . GLY A 1 315 ? 3.685 39.141 -8.029 1.00 36.53 315 GLY A O 1
ATOM 2384 N N . ASP A 1 316 ? 4.295 41.239 -8.560 1.00 39.94 316 ASP A N 1
ATOM 2385 C CA . ASP A 1 316 ? 3.919 41.205 -9.970 1.00 39.94 316 ASP A CA 1
ATOM 2386 C C . ASP A 1 316 ? 4.881 40.264 -10.721 1.00 39.94 316 ASP A C 1
ATOM 2388 O O . ASP A 1 316 ? 5.995 40.629 -11.098 1.00 39.94 316 ASP A O 1
ATOM 2392 N N . GLY A 1 317 ? 4.479 39.000 -10.845 1.00 36.12 317 GLY A N 1
ATOM 2393 C CA . GLY A 1 317 ? 5.245 37.938 -11.484 1.00 36.12 317 GLY A CA 1
ATOM 2394 C C . GLY A 1 317 ? 4.309 36.862 -12.018 1.00 36.12 317 GLY A C 1
ATOM 2395 O O . GLY A 1 317 ? 3.972 35.921 -11.315 1.00 36.12 317 GLY A O 1
ATOM 2396 N N . ALA A 1 318 ? 3.847 37.043 -13.257 1.00 39.97 318 ALA A N 1
ATOM 2397 C CA . ALA A 1 318 ? 3.293 36.021 -14.153 1.00 39.97 318 ALA A CA 1
ATOM 2398 C C . ALA A 1 318 ? 2.544 34.834 -13.491 1.00 39.97 318 ALA A C 1
ATOM 2400 O O . ALA A 1 318 ? 3.045 33.712 -13.430 1.00 39.97 318 ALA A O 1
ATOM 2401 N N . ARG A 1 319 ? 1.278 35.049 -13.105 1.00 43.72 319 ARG A N 1
ATOM 2402 C CA . ARG A 1 319 ? 0.310 33.998 -12.712 1.00 43.72 319 ARG A CA 1
ATOM 2403 C C . ARG A 1 319 ? -0.147 33.132 -13.902 1.00 43.72 319 ARG A C 1
ATOM 2405 O O . ARG A 1 319 ? -1.335 33.037 -14.200 1.00 43.72 319 ARG A O 1
ATOM 2412 N N . GLY A 1 320 ? 0.791 32.519 -14.618 1.00 41.59 320 GLY A N 1
ATOM 2413 C CA . GLY A 1 320 ? 0.519 31.737 -15.825 1.00 41.59 320 GLY A CA 1
ATOM 2414 C C . GLY A 1 320 ? 1.572 30.662 -16.057 1.00 41.59 320 GLY A C 1
ATOM 2415 O O . GLY A 1 320 ? 2.379 30.796 -16.966 1.00 41.59 320 GLY A O 1
ATOM 2416 N N . GLY A 1 321 ? 1.591 29.617 -15.221 1.00 44.72 321 GLY A N 1
ATOM 2417 C CA . GLY A 1 321 ? 2.611 28.559 -15.300 1.00 44.72 321 GLY A CA 1
ATOM 2418 C C . GLY A 1 321 ? 2.088 27.152 -15.602 1.00 44.72 321 GLY A C 1
ATOM 2419 O O . GLY A 1 321 ? 2.662 26.462 -16.435 1.00 44.72 321 GLY A O 1
ATOM 2420 N N . VAL A 1 322 ? 0.990 26.718 -14.968 1.00 50.97 322 VAL A N 1
ATOM 2421 C CA . VAL A 1 322 ? 0.563 25.298 -15.026 1.00 50.97 322 VAL A CA 1
ATOM 2422 C C . VAL A 1 322 ? -0.766 25.092 -15.768 1.00 50.97 322 VAL A C 1
ATOM 2424 O O . VAL A 1 322 ? -0.935 24.092 -16.457 1.00 50.97 322 VAL A O 1
ATOM 2427 N N . ARG A 1 323 ? -1.688 26.065 -15.720 1.00 51.16 323 ARG A N 1
ATOM 2428 C CA . ARG A 1 323 ? -2.986 26.017 -16.434 1.00 51.16 323 ARG A CA 1
ATOM 2429 C C . ARG A 1 323 ? -2.936 26.583 -17.871 1.00 51.16 323 ARG A C 1
ATOM 2431 O O . ARG A 1 323 ? -3.948 26.584 -18.562 1.00 51.16 323 ARG A O 1
ATOM 2438 N N . GLY A 1 324 ? -1.785 27.103 -18.316 1.00 41.56 324 GLY A N 1
ATOM 2439 C CA . GLY A 1 324 ? -1.664 27.965 -19.507 1.00 41.56 324 GLY A CA 1
ATOM 2440 C C . GLY A 1 324 ? -1.709 27.271 -20.875 1.00 41.56 324 GLY A C 1
ATOM 2441 O O . GLY A 1 324 ? -1.950 27.935 -21.875 1.00 41.56 324 GLY A O 1
ATOM 2442 N N . ASN A 1 325 ? -1.533 25.951 -20.932 1.00 48.16 325 ASN A N 1
ATOM 2443 C CA . ASN A 1 325 ? -1.794 25.133 -22.117 1.00 48.16 325 ASN A CA 1
ATOM 2444 C C . ASN A 1 325 ? -2.560 23.890 -21.663 1.00 48.16 325 ASN A C 1
ATOM 2446 O O . ASN A 1 325 ? -2.206 23.309 -20.640 1.00 48.16 325 ASN A O 1
ATOM 2450 N N . ALA A 1 326 ? -3.580 23.463 -22.412 1.00 56.75 326 ALA A N 1
ATOM 2451 C CA . ALA A 1 326 ? -4.246 22.189 -22.157 1.00 56.75 326 ALA A CA 1
ATOM 2452 C C . ALA A 1 326 ? -3.216 21.059 -22.321 1.00 56.75 326 ALA A C 1
ATOM 2454 O O . ALA A 1 326 ? -2.886 20.666 -23.440 1.00 56.75 326 ALA A O 1
ATOM 2455 N N . ILE A 1 327 ? -2.647 20.584 -21.210 1.00 69.12 327 ILE A N 1
ATOM 2456 C CA . ILE A 1 327 ? -1.759 19.425 -21.211 1.00 69.12 327 ILE A CA 1
ATOM 2457 C C . ILE A 1 327 ? -2.638 18.223 -21.543 1.00 69.12 327 ILE A C 1
ATOM 2459 O O . ILE A 1 327 ? -3.404 17.745 -20.710 1.00 69.12 327 ILE A O 1
ATOM 2463 N N . VAL A 1 328 ? -2.552 17.762 -22.789 1.00 73.75 328 VAL A N 1
ATOM 2464 C CA . VAL A 1 328 ? -3.216 16.536 -23.226 1.00 73.75 328 VAL A CA 1
ATOM 2465 C C . VAL A 1 328 ? -2.276 15.377 -22.932 1.00 73.75 328 VAL A C 1
ATOM 2467 O O . VAL A 1 328 ? -1.148 15.338 -23.432 1.00 73.75 328 VAL A O 1
ATOM 2470 N N . SER A 1 329 ? -2.729 14.441 -22.099 1.00 90.50 329 SER A N 1
ATOM 2471 C CA . SER A 1 329 ? -1.964 13.232 -21.814 1.00 90.50 329 SER A CA 1
ATOM 2472 C C . SER A 1 329 ? -1.814 12.383 -23.070 1.00 90.50 329 SER A C 1
ATOM 2474 O O . SER A 1 329 ? -2.672 12.373 -23.948 1.00 90.50 329 SER A O 1
ATOM 2476 N N . GLU A 1 330 ? -0.732 11.618 -23.142 1.00 92.94 330 GLU A N 1
ATOM 2477 C CA . GLU A 1 330 ? -0.561 10.635 -24.205 1.00 92.94 330 GLU A CA 1
ATOM 2478 C C . GLU A 1 330 ? -1.639 9.540 -24.123 1.00 92.94 330 GLU A C 1
ATOM 2480 O O . GLU A 1 330 ? -2.040 9.111 -23.030 1.00 92.94 330 GLU A O 1
ATOM 2485 N N . THR A 1 331 ? -2.071 9.053 -25.290 1.00 94.94 331 THR A N 1
ATOM 2486 C CA . THR A 1 331 ? -3.054 7.970 -25.371 1.00 94.94 331 THR A CA 1
ATOM 2487 C C . THR A 1 331 ? -2.570 6.716 -24.648 1.00 94.94 331 THR A C 1
ATOM 2489 O O . THR A 1 331 ? -1.382 6.376 -24.603 1.00 94.94 331 THR A O 1
ATOM 2492 N N . ARG A 1 332 ? -3.534 5.971 -24.122 1.00 93.25 332 ARG A N 1
ATOM 2493 C CA . ARG A 1 332 ? -3.346 4.668 -23.501 1.00 93.25 332 ARG A CA 1
ATOM 2494 C C . ARG A 1 332 ? -2.630 3.697 -24.434 1.00 93.25 332 ARG A C 1
ATOM 2496 O O . ARG A 1 332 ? -1.712 3.007 -24.005 1.00 93.25 332 ARG A O 1
ATOM 2503 N N . ALA A 1 333 ? -3.027 3.667 -25.707 1.00 95.56 333 ALA A N 1
ATOM 2504 C CA . ALA A 1 333 ? -2.448 2.771 -26.703 1.00 95.56 333 ALA A CA 1
ATOM 2505 C C . ALA A 1 333 ? -0.935 2.989 -26.855 1.00 95.56 333 ALA A C 1
ATOM 2507 O O . ALA A 1 333 ? -0.176 2.024 -26.778 1.00 95.56 333 ALA A O 1
ATOM 2508 N N . ALA A 1 334 ? -0.492 4.244 -26.969 1.00 96.62 334 ALA A N 1
ATOM 2509 C CA . ALA A 1 334 ? 0.924 4.569 -27.121 1.00 96.62 334 ALA A CA 1
ATOM 2510 C C . ALA A 1 334 ? 1.740 4.243 -25.855 1.00 96.62 334 ALA A C 1
ATOM 2512 O O . ALA A 1 334 ? 2.796 3.606 -25.940 1.00 96.62 334 ALA A O 1
ATOM 2513 N N . ARG A 1 335 ? 1.222 4.585 -24.663 1.00 96.69 335 ARG A N 1
ATOM 2514 C CA . ARG A 1 335 ? 1.851 4.212 -23.380 1.00 96.69 335 ARG A CA 1
ATOM 2515 C C . ARG A 1 335 ? 1.973 2.697 -23.229 1.00 96.69 335 ARG A C 1
ATOM 2517 O O . ARG A 1 335 ? 3.021 2.194 -22.822 1.00 96.69 335 ARG A O 1
ATOM 2524 N N . ARG A 1 336 ? 0.921 1.961 -23.598 1.00 96.44 336 ARG A N 1
ATOM 2525 C CA . ARG A 1 336 ? 0.871 0.498 -23.525 1.00 96.44 336 ARG A CA 1
ATOM 2526 C C . ARG A 1 336 ? 1.852 -0.161 -24.485 1.00 96.44 336 ARG A C 1
ATOM 2528 O O . ARG A 1 336 ? 2.569 -1.065 -24.068 1.00 96.44 336 ARG A O 1
ATOM 2535 N N . GLU A 1 337 ? 1.896 0.274 -25.741 1.00 97.81 337 GLU A N 1
ATOM 2536 C CA . GLU A 1 337 ? 2.825 -0.251 -26.749 1.00 97.81 337 GLU A CA 1
ATOM 2537 C C . GLU A 1 337 ? 4.276 -0.112 -26.274 1.00 97.81 337 GLU A C 1
ATOM 2539 O O . GLU A 1 337 ? 5.020 -1.095 -26.204 1.00 97.81 337 GLU A O 1
ATOM 2544 N N . ARG A 1 338 ? 4.651 1.096 -25.841 1.00 97.62 338 ARG A N 1
ATOM 2545 C CA . ARG A 1 338 ? 5.982 1.380 -25.297 1.00 97.62 338 ARG A CA 1
ATOM 2546 C C . ARG A 1 338 ? 6.279 0.573 -24.031 1.00 97.62 338 ARG A C 1
ATOM 2548 O O . ARG A 1 338 ? 7.394 0.070 -23.863 1.00 97.62 338 ARG A O 1
ATOM 2555 N N . GLY A 1 339 ? 5.291 0.421 -23.151 1.00 97.62 339 GLY A N 1
ATOM 2556 C CA . GLY A 1 339 ? 5.397 -0.377 -21.934 1.00 97.62 339 GLY A CA 1
ATOM 2557 C C . GLY A 1 339 ? 5.649 -1.857 -22.211 1.00 97.62 339 GLY A C 1
ATOM 2558 O O . GLY A 1 339 ? 6.579 -2.436 -21.652 1.00 97.62 339 GLY A O 1
ATOM 2559 N N . LEU A 1 340 ? 4.890 -2.458 -23.129 1.00 97.62 340 LEU A N 1
ATOM 2560 C CA . LEU A 1 340 ? 5.067 -3.855 -23.536 1.00 97.62 340 LEU A CA 1
ATOM 2561 C C . LEU A 1 340 ? 6.439 -4.089 -24.175 1.00 97.62 340 LEU A C 1
ATOM 2563 O O . LEU A 1 340 ? 7.104 -5.068 -23.839 1.00 97.62 340 LEU A O 1
ATOM 2567 N N . ALA A 1 341 ? 6.895 -3.175 -25.036 1.00 96.50 341 ALA A N 1
ATOM 2568 C CA . ALA A 1 341 ? 8.230 -3.252 -25.627 1.00 96.50 341 ALA A CA 1
ATOM 2569 C C . ALA A 1 341 ? 9.338 -3.196 -24.557 1.00 96.50 341 ALA A C 1
ATOM 2571 O O . ALA A 1 341 ? 10.302 -3.962 -24.611 1.00 96.50 341 ALA A O 1
ATOM 2572 N N . THR A 1 342 ? 9.183 -2.326 -23.553 1.00 96.38 342 THR A N 1
ATOM 2573 C CA . THR A 1 342 ? 10.145 -2.189 -22.447 1.00 96.38 342 THR A CA 1
ATOM 2574 C C . THR A 1 342 ? 10.152 -3.436 -21.560 1.00 96.38 342 THR A C 1
ATOM 2576 O O . THR A 1 342 ? 11.220 -3.984 -21.286 1.00 96.38 342 THR A O 1
ATOM 2579 N N . LEU A 1 343 ? 8.974 -3.940 -21.174 1.00 95.19 343 LEU A N 1
ATOM 2580 C CA . LEU A 1 343 ? 8.842 -5.163 -20.381 1.00 95.19 343 LEU A CA 1
ATOM 2581 C C . LEU A 1 343 ? 9.441 -6.370 -21.108 1.00 95.19 343 LEU A C 1
ATOM 2583 O O . LEU A 1 343 ? 10.191 -7.129 -20.496 1.00 95.19 343 LEU A O 1
ATOM 2587 N N . ALA A 1 344 ? 9.174 -6.530 -22.407 1.00 94.12 344 ALA A N 1
ATOM 2588 C CA . ALA A 1 344 ? 9.719 -7.625 -23.207 1.00 94.12 344 ALA A CA 1
ATOM 2589 C C . ALA A 1 344 ? 11.255 -7.605 -23.268 1.00 94.12 344 ALA A C 1
ATOM 2591 O O . ALA A 1 344 ? 11.881 -8.665 -23.272 1.00 94.12 344 ALA A O 1
ATOM 2592 N N . LYS A 1 345 ? 11.864 -6.412 -23.276 1.00 91.44 345 LYS A N 1
ATOM 2593 C CA . LYS A 1 345 ? 13.320 -6.241 -23.345 1.00 91.44 345 LYS A CA 1
ATOM 2594 C C . LYS A 1 345 ? 14.042 -6.619 -22.048 1.00 91.44 345 LYS A C 1
ATOM 2596 O O . LYS A 1 345 ? 15.164 -7.110 -22.130 1.00 91.44 345 LYS A O 1
ATOM 2601 N N . THR A 1 346 ? 13.451 -6.372 -20.875 1.00 90.38 346 THR A N 1
ATOM 2602 C CA . THR A 1 346 ? 14.134 -6.607 -19.587 1.00 90.38 346 THR A CA 1
ATOM 2603 C C . THR A 1 346 ? 13.542 -7.785 -18.819 1.00 90.38 346 THR A C 1
ATOM 2605 O O . THR A 1 346 ? 14.206 -8.797 -18.599 1.00 90.38 346 THR A O 1
ATOM 2608 N N . SER A 1 347 ? 12.276 -7.681 -18.426 1.00 89.38 347 SER A N 1
ATOM 2609 C CA . SER A 1 347 ? 11.629 -8.606 -17.488 1.00 89.38 347 SER A CA 1
ATOM 2610 C C . SER A 1 347 ? 10.969 -9.809 -18.171 1.00 89.38 347 SER A C 1
ATOM 2612 O O . SER A 1 347 ? 10.756 -10.841 -17.531 1.00 89.38 347 SER A O 1
ATOM 2614 N N . ALA A 1 348 ? 10.658 -9.690 -19.465 1.00 89.00 348 ALA A N 1
ATOM 2615 C CA . ALA A 1 348 ? 10.088 -10.724 -20.324 1.00 89.00 348 ALA A CA 1
ATOM 2616 C C . ALA A 1 348 ? 8.956 -11.516 -19.631 1.00 89.00 348 ALA A C 1
ATOM 2618 O O . ALA A 1 348 ? 8.054 -10.929 -19.028 1.00 89.00 348 ALA A O 1
ATOM 2619 N N . GLN A 1 349 ? 9.007 -12.851 -19.689 1.00 88.06 349 GLN A N 1
ATOM 2620 C CA . GLN A 1 349 ? 7.974 -13.729 -19.134 1.00 88.06 349 GLN A CA 1
ATOM 2621 C C . GLN A 1 349 ? 7.764 -13.544 -17.622 1.00 88.06 349 GLN A C 1
ATOM 2623 O O . GLN A 1 349 ? 6.641 -13.695 -17.143 1.00 88.06 349 GLN A O 1
ATOM 2628 N N . ALA A 1 350 ? 8.811 -13.210 -16.860 1.00 86.75 350 ALA A N 1
ATOM 2629 C CA . ALA A 1 350 ? 8.683 -12.996 -15.419 1.00 86.75 350 ALA A CA 1
ATOM 2630 C C . ALA A 1 350 ? 7.824 -11.758 -15.119 1.00 86.75 350 ALA A C 1
ATOM 2632 O O . ALA A 1 350 ? 6.928 -11.822 -14.280 1.00 86.75 350 ALA A O 1
ATOM 2633 N N . GLY A 1 351 ? 8.042 -10.668 -15.861 1.00 87.62 351 GLY A N 1
ATOM 2634 C CA . GLY A 1 351 ? 7.203 -9.471 -15.783 1.00 87.62 351 GLY A CA 1
ATOM 2635 C C . GLY A 1 351 ? 5.770 -9.736 -16.250 1.00 87.62 351 GLY A C 1
ATOM 2636 O O . GLY A 1 351 ? 4.824 -9.372 -15.554 1.00 87.62 351 GLY A O 1
ATOM 2637 N N . ALA A 1 352 ? 5.603 -10.429 -17.383 1.00 91.69 352 ALA A N 1
ATOM 2638 C CA . ALA A 1 352 ? 4.282 -10.782 -17.914 1.00 91.69 352 ALA A CA 1
ATOM 2639 C C . ALA A 1 352 ? 3.464 -11.611 -16.911 1.00 91.69 352 ALA A C 1
ATOM 2641 O O . ALA A 1 352 ? 2.302 -11.314 -16.669 1.00 91.69 352 ALA A O 1
ATOM 2642 N N . THR A 1 353 ? 4.102 -12.567 -16.229 1.00 92.75 353 THR A N 1
ATOM 2643 C CA . THR A 1 353 ? 3.449 -13.395 -15.202 1.00 92.75 353 THR A CA 1
ATOM 2644 C C . THR A 1 353 ? 2.905 -12.555 -14.041 1.00 92.75 353 THR A C 1
ATOM 2646 O O . THR A 1 353 ? 1.824 -12.842 -13.533 1.00 92.75 353 THR A O 1
ATOM 2649 N N . VAL A 1 354 ? 3.621 -11.503 -13.618 1.00 91.88 354 VAL A N 1
ATOM 2650 C CA . VAL A 1 354 ? 3.121 -10.582 -12.582 1.00 91.88 354 VAL A CA 1
ATOM 2651 C C . VAL A 1 354 ? 1.925 -9.786 -13.095 1.00 91.88 354 VAL A C 1
ATOM 2653 O O . VAL A 1 354 ? 0.929 -9.682 -12.386 1.00 91.88 354 VAL A O 1
ATOM 2656 N N . VAL A 1 355 ? 1.995 -9.260 -14.317 1.00 93.50 355 VAL A N 1
ATOM 2657 C CA . VAL A 1 355 ? 0.889 -8.510 -14.937 1.00 93.50 355 VAL A CA 1
ATOM 2658 C C . VAL A 1 355 ? -0.363 -9.381 -15.050 1.00 93.50 355 VAL A C 1
ATOM 2660 O O . VAL A 1 355 ? -1.432 -8.975 -14.599 1.00 93.50 355 VAL A O 1
ATOM 2663 N N . ASP A 1 356 ? -0.212 -10.604 -15.556 1.00 93.50 356 ASP A N 1
ATOM 2664 C CA . ASP A 1 356 ? -1.316 -11.544 -15.749 1.00 93.50 356 ASP A CA 1
ATOM 2665 C C . ASP A 1 356 ? -1.918 -12.032 -14.428 1.00 93.50 356 ASP A C 1
ATOM 2667 O O . ASP A 1 356 ? -3.096 -12.387 -14.374 1.00 93.50 356 ASP A O 1
ATOM 2671 N N . SER A 1 357 ? -1.142 -11.990 -13.338 1.00 92.94 357 SER A N 1
ATOM 2672 C CA . SER A 1 357 ? -1.616 -12.355 -12.000 1.00 92.94 357 SER A CA 1
ATOM 2673 C C . SER A 1 357 ? -2.697 -11.424 -11.447 1.00 92.94 357 SER A C 1
ATOM 2675 O O . SER A 1 357 ? -3.203 -11.693 -10.363 1.00 92.94 357 SER A O 1
ATOM 2677 N N . PHE A 1 358 ? -3.056 -10.349 -12.149 1.00 93.69 358 PHE A N 1
ATOM 2678 C CA . PHE A 1 358 ? -4.154 -9.464 -11.773 1.00 93.69 358 PHE A CA 1
ATOM 2679 C C . PHE A 1 358 ? -5.411 -9.633 -12.633 1.00 93.69 358 PHE A C 1
ATOM 2681 O O . PHE A 1 358 ? -6.435 -9.048 -12.289 1.00 93.69 358 PHE A O 1
ATOM 2688 N N . ASN A 1 359 ? -5.370 -10.401 -13.729 1.00 92.19 359 ASN A N 1
ATOM 2689 C CA . ASN A 1 359 ? -6.449 -10.429 -14.728 1.00 92.19 359 ASN A CA 1
ATOM 2690 C C . ASN A 1 359 ? -7.814 -10.857 -14.159 1.00 92.19 359 ASN A C 1
ATOM 2692 O O . ASN A 1 359 ? -8.842 -10.417 -14.659 1.00 92.19 359 ASN A O 1
ATOM 2696 N N . ASP A 1 360 ? -7.823 -11.693 -13.120 1.00 91.06 360 ASP A N 1
ATOM 2697 C CA . ASP A 1 360 ? -9.033 -12.224 -12.487 1.00 91.06 360 ASP A CA 1
ATOM 2698 C C . ASP A 1 360 ? -9.666 -11.287 -11.445 1.00 91.06 360 ASP A C 1
ATOM 2700 O O . ASP A 1 360 ? -10.840 -11.445 -11.131 1.00 91.06 360 ASP A O 1
ATOM 2704 N N . LEU A 1 361 ? -8.910 -10.332 -10.892 1.00 93.00 361 LEU A N 1
ATOM 2705 C CA . LEU A 1 361 ? -9.364 -9.495 -9.769 1.00 93.00 361 LEU A CA 1
ATOM 2706 C C . LEU A 1 361 ? -9.210 -7.994 -10.000 1.00 93.00 361 LEU A C 1
ATOM 2708 O O . LEU A 1 361 ? -10.023 -7.209 -9.531 1.00 93.00 361 LEU A O 1
ATOM 2712 N N . ALA A 1 362 ? -8.139 -7.562 -10.653 1.00 93.94 362 ALA A N 1
ATOM 2713 C CA . ALA A 1 362 ? -7.815 -6.150 -10.804 1.00 93.94 362 ALA A CA 1
ATOM 2714 C C . ALA A 1 362 ? -7.000 -5.906 -12.087 1.00 93.94 362 ALA A C 1
ATOM 2716 O O . ALA A 1 362 ? -5.867 -5.424 -12.002 1.00 93.94 362 ALA A O 1
ATOM 2717 N N . PRO A 1 363 ? -7.541 -6.213 -13.283 1.00 93.62 363 PRO A N 1
ATOM 2718 C CA . PRO A 1 363 ? -6.817 -6.082 -14.556 1.00 93.62 363 PRO A CA 1
ATOM 2719 C C . PRO A 1 363 ? -6.233 -4.675 -14.774 1.00 93.62 363 PRO A C 1
ATOM 2721 O O . PRO A 1 363 ? -5.169 -4.512 -15.372 1.00 93.62 363 PRO A O 1
ATOM 2724 N N . ASP A 1 364 ? -6.876 -3.655 -14.207 1.00 93.12 364 ASP A N 1
ATOM 2725 C CA . ASP A 1 364 ? -6.411 -2.269 -14.157 1.00 93.12 364 ASP A CA 1
ATOM 2726 C C . ASP A 1 364 ? -5.036 -2.088 -13.483 1.00 93.12 364 ASP A C 1
ATOM 2728 O O . ASP A 1 364 ? -4.273 -1.215 -13.895 1.00 93.12 364 ASP A O 1
ATOM 2732 N N . ILE A 1 365 ? -4.674 -2.914 -12.494 1.00 95.12 365 ILE A N 1
ATOM 2733 C CA . ILE A 1 365 ? -3.336 -2.891 -11.878 1.00 95.12 365 ILE A CA 1
ATOM 2734 C C . ILE A 1 365 ? -2.296 -3.424 -12.863 1.00 95.12 365 ILE A C 1
ATOM 2736 O O . ILE A 1 365 ? -1.259 -2.792 -13.061 1.00 95.12 365 ILE A O 1
ATOM 2740 N N . GLY A 1 366 ? -2.582 -4.550 -13.526 1.00 94.81 366 GLY A N 1
ATOM 2741 C CA . GLY A 1 366 ? -1.717 -5.090 -14.578 1.00 94.81 366 GLY A CA 1
ATOM 2742 C C . GLY A 1 366 ? -1.522 -4.082 -15.715 1.00 94.81 366 GLY A C 1
ATOM 2743 O O . GLY A 1 366 ? -0.398 -3.844 -16.163 1.00 94.81 366 GLY A O 1
ATOM 2744 N N . ARG A 1 367 ? -2.602 -3.401 -16.116 1.00 94.38 367 ARG A N 1
ATOM 2745 C CA . ARG A 1 367 ? -2.551 -2.276 -17.055 1.00 94.38 367 ARG A CA 1
ATOM 2746 C C . ARG A 1 367 ? -1.629 -1.160 -16.558 1.00 94.38 367 ARG A C 1
ATOM 2748 O O . ARG A 1 367 ? -0.757 -0.733 -17.310 1.00 94.38 367 ARG A O 1
ATOM 2755 N N . ALA A 1 368 ? -1.796 -0.709 -15.317 1.00 95.81 368 ALA A N 1
ATOM 2756 C CA . ALA A 1 368 ? -0.994 0.361 -14.733 1.00 95.81 368 ALA A CA 1
ATOM 2757 C C . ALA A 1 368 ? 0.502 0.003 -14.659 1.00 95.81 368 ALA A C 1
ATOM 2759 O O . ALA A 1 368 ? 1.341 0.851 -14.951 1.00 95.81 368 ALA A O 1
ATOM 2760 N N . ILE A 1 369 ? 0.855 -1.253 -14.361 1.00 96.69 369 ILE A N 1
ATOM 2761 C CA . ILE A 1 369 ? 2.252 -1.721 -14.418 1.00 96.69 369 ILE A CA 1
ATOM 2762 C C . ILE A 1 369 ? 2.820 -1.518 -15.830 1.00 96.69 369 ILE A C 1
ATOM 2764 O O . ILE A 1 369 ? 3.904 -0.956 -15.992 1.00 96.69 369 ILE A O 1
ATOM 2768 N N . ILE A 1 370 ? 2.087 -1.935 -16.865 1.00 97.38 370 ILE A N 1
ATOM 2769 C CA . ILE A 1 370 ? 2.530 -1.782 -18.255 1.00 97.38 370 ILE A CA 1
ATOM 2770 C C . ILE A 1 370 ? 2.632 -0.309 -18.650 1.00 97.38 370 ILE A C 1
ATOM 2772 O O . ILE A 1 370 ? 3.674 0.126 -19.130 1.00 97.38 370 ILE A O 1
ATOM 2776 N N . GLU A 1 371 ? 1.564 0.459 -18.470 1.00 96.50 371 GLU A N 1
ATOM 2777 C CA . GLU A 1 371 ? 1.457 1.814 -19.013 1.00 96.50 371 GLU A CA 1
ATOM 2778 C C . GLU A 1 371 ? 2.263 2.832 -18.211 1.00 96.50 371 GLU A C 1
ATOM 2780 O O . GLU A 1 371 ? 2.942 3.669 -18.798 1.00 96.50 371 GLU A O 1
ATOM 2785 N N . HIS A 1 372 ? 2.213 2.761 -16.883 1.00 96.62 372 HIS A N 1
ATOM 2786 C CA . HIS A 1 372 ? 2.879 3.725 -16.017 1.00 96.62 372 HIS A CA 1
ATOM 2787 C C . HIS A 1 372 ? 4.302 3.277 -15.666 1.00 96.62 372 HIS A C 1
ATOM 2789 O O . HIS A 1 372 ? 5.262 3.991 -15.955 1.00 96.62 372 HIS A O 1
ATOM 2795 N N . SER A 1 373 ? 4.483 2.080 -15.097 1.00 96.81 373 SER A N 1
ATOM 2796 C CA . SER A 1 373 ? 5.823 1.647 -14.674 1.00 96.81 373 SER A CA 1
ATOM 2797 C C . SER A 1 373 ? 6.741 1.414 -15.874 1.00 96.81 373 SER A C 1
ATOM 2799 O O . SER A 1 373 ? 7.788 2.050 -15.978 1.00 96.81 373 SER A O 1
ATOM 2801 N N . TYR A 1 374 ? 6.350 0.557 -16.819 1.00 97.19 374 TYR A N 1
ATOM 2802 C CA . TYR A 1 374 ? 7.189 0.291 -17.990 1.00 97.19 374 TYR A CA 1
ATOM 2803 C C . TYR A 1 374 ? 7.088 1.391 -19.050 1.00 97.19 374 TYR A C 1
ATOM 2805 O O . TYR A 1 374 ? 8.110 1.818 -19.589 1.00 97.19 374 TYR A O 1
ATOM 2813 N N . GLY A 1 375 ? 5.875 1.865 -19.333 1.00 96.56 375 GLY A N 1
ATOM 2814 C CA . GLY A 1 375 ? 5.594 2.831 -20.390 1.00 96.56 375 GLY A CA 1
ATOM 2815 C C . GLY A 1 375 ? 6.064 4.244 -20.066 1.00 96.56 375 GLY A C 1
ATOM 2816 O O . GLY A 1 375 ? 6.737 4.844 -20.900 1.00 96.56 375 GLY A O 1
ATOM 2817 N N . ASP A 1 376 ? 5.784 4.771 -18.876 1.00 95.44 376 ASP A N 1
ATOM 2818 C CA . ASP A 1 376 ? 6.132 6.154 -18.528 1.00 95.44 376 ASP A CA 1
ATOM 2819 C C . ASP A 1 376 ? 7.505 6.270 -17.836 1.00 95.44 376 ASP A C 1
ATOM 2821 O O . ASP A 1 376 ? 8.234 7.228 -18.098 1.00 95.44 376 ASP A O 1
ATOM 2825 N N . ILE A 1 377 ? 7.897 5.305 -16.991 1.00 95.06 377 ILE A N 1
ATOM 2826 C CA . ILE A 1 377 ? 9.095 5.424 -16.136 1.00 95.06 377 ILE A CA 1
ATOM 2827 C C . ILE A 1 377 ? 10.312 4.673 -16.699 1.00 95.06 377 ILE A C 1
ATOM 2829 O O . ILE A 1 377 ? 11.353 5.289 -16.950 1.00 95.06 377 ILE A O 1
ATOM 2833 N N . PHE A 1 378 ? 10.224 3.352 -16.886 1.00 95.31 378 PHE A N 1
ATOM 2834 C CA . PHE A 1 378 ? 11.383 2.529 -17.271 1.00 95.31 378 PHE A CA 1
ATOM 2835 C C . PHE A 1 378 ? 11.810 2.723 -18.730 1.00 95.31 378 PHE A C 1
ATOM 2837 O O . PHE A 1 378 ? 12.985 2.543 -19.041 1.00 95.31 378 PHE A O 1
ATOM 2844 N N . SER A 1 379 ? 10.895 3.130 -19.612 1.00 94.81 379 SER A N 1
ATOM 2845 C CA . SER A 1 379 ? 11.198 3.404 -21.023 1.00 94.81 379 SER A CA 1
ATOM 2846 C C . SER A 1 379 ? 12.051 4.661 -21.244 1.00 94.81 379 SER A C 1
ATOM 2848 O O . SER A 1 379 ? 12.544 4.892 -22.351 1.00 94.81 379 SER A O 1
ATOM 2850 N N . ARG A 1 380 ? 12.210 5.505 -20.216 1.00 93.81 380 ARG A N 1
ATOM 2851 C CA . ARG A 1 380 ? 12.851 6.815 -20.350 1.00 93.81 380 ARG A CA 1
ATOM 2852 C C . ARG A 1 380 ? 14.316 6.709 -20.753 1.00 93.81 380 ARG A C 1
ATOM 2854 O O . ARG A 1 380 ? 15.048 5.806 -20.348 1.00 93.81 380 ARG A O 1
ATOM 2861 N N . ALA A 1 381 ? 14.782 7.736 -21.451 1.00 89.94 381 ALA A N 1
ATOM 2862 C CA . ALA A 1 381 ? 16.206 7.982 -21.631 1.00 89.94 381 ALA A CA 1
ATOM 2863 C C . ALA A 1 381 ? 16.867 8.452 -20.313 1.00 89.94 381 ALA A C 1
ATOM 2865 O O . ALA A 1 381 ? 16.187 8.750 -19.328 1.00 89.94 381 ALA A O 1
ATOM 2866 N N . GLY A 1 382 ? 18.199 8.503 -20.287 1.00 91.44 382 GLY A N 1
ATOM 2867 C CA . GLY A 1 382 ? 18.996 9.060 -19.182 1.00 91.44 382 GLY A CA 1
ATOM 2868 C C . GLY A 1 382 ? 19.714 8.021 -18.318 1.00 91.44 382 GLY A C 1
ATOM 2869 O O . GLY A 1 382 ? 20.862 8.245 -17.958 1.00 91.44 382 GLY A O 1
ATOM 2870 N N . LEU A 1 383 ? 19.090 6.870 -18.053 1.00 95.25 383 LEU A N 1
ATOM 2871 C CA . LEU A 1 383 ? 19.746 5.704 -17.450 1.00 95.25 383 LEU A CA 1
ATOM 2872 C C . LEU A 1 383 ? 19.636 4.510 -18.394 1.00 95.25 383 LEU A C 1
ATOM 2874 O O . LEU A 1 383 ? 18.565 4.266 -18.961 1.00 95.25 383 LEU A O 1
ATOM 2878 N N . ASP A 1 384 ? 20.732 3.770 -18.541 1.00 95.12 384 ASP A N 1
ATOM 2879 C CA . ASP A 1 384 ? 20.732 2.499 -19.257 1.00 95.12 384 ASP A CA 1
ATOM 2880 C C . ASP A 1 384 ? 19.942 1.420 -18.489 1.00 95.12 384 ASP A C 1
ATOM 2882 O O . ASP A 1 384 ? 19.568 1.584 -17.324 1.00 95.12 384 ASP A O 1
ATOM 2886 N N . ALA A 1 385 ? 19.661 0.305 -19.165 1.00 94.25 385 ALA A N 1
ATOM 2887 C CA . ALA A 1 385 ? 18.838 -0.762 -18.606 1.00 94.25 385 ALA A CA 1
ATOM 2888 C C . ALA A 1 385 ? 19.486 -1.446 -17.390 1.00 94.25 385 ALA A C 1
ATOM 2890 O O . ALA A 1 385 ? 18.775 -1.756 -16.442 1.00 94.25 385 ALA A O 1
ATOM 2891 N N . ILE A 1 386 ? 20.808 -1.644 -17.380 1.00 96.81 386 ILE A N 1
ATOM 2892 C CA . ILE A 1 386 ? 21.508 -2.264 -16.247 1.00 96.81 386 ILE A CA 1
ATOM 2893 C C . ILE A 1 386 ? 21.358 -1.363 -15.023 1.00 96.81 386 ILE A C 1
ATOM 2895 O O . ILE A 1 386 ? 20.867 -1.803 -13.985 1.00 96.81 386 ILE A O 1
ATOM 2899 N N . THR A 1 387 ? 21.684 -0.079 -15.168 1.00 97.88 387 THR A N 1
ATOM 2900 C CA . THR A 1 387 ? 21.613 0.902 -14.083 1.00 97.88 387 THR A CA 1
ATOM 2901 C C . THR A 1 387 ? 20.193 1.030 -13.520 1.00 97.88 387 THR A C 1
ATOM 2903 O O . THR A 1 387 ? 20.018 1.091 -12.303 1.00 97.88 387 THR A O 1
ATOM 2906 N N . ARG A 1 388 ? 19.157 1.013 -14.372 1.00 97.06 388 ARG A N 1
ATOM 2907 C CA . ARG A 1 388 ? 17.752 1.040 -13.921 1.00 97.06 388 ARG A CA 1
ATOM 2908 C C . ARG A 1 388 ? 17.373 -0.188 -13.103 1.00 97.06 388 ARG A C 1
ATOM 2910 O O . ARG A 1 388 ? 16.753 -0.046 -12.051 1.00 97.06 388 ARG A O 1
ATOM 2917 N N . GLU A 1 389 ? 17.733 -1.377 -13.573 1.00 97.75 389 GLU A N 1
ATOM 2918 C CA . GLU A 1 389 ? 17.364 -2.622 -12.897 1.00 97.75 389 GLU A CA 1
ATOM 2919 C C . GLU A 1 389 ? 18.150 -2.807 -11.588 1.00 97.75 389 GLU A C 1
ATOM 2921 O O . GLU A 1 389 ? 17.582 -3.252 -10.590 1.00 97.75 389 GLU A O 1
ATOM 2926 N N . LEU A 1 390 ? 19.418 -2.377 -11.531 1.00 98.50 390 LEU A N 1
ATOM 2927 C CA . LEU A 1 390 ? 20.188 -2.334 -10.282 1.00 98.50 390 LEU A CA 1
ATOM 2928 C C . LEU A 1 390 ? 19.594 -1.326 -9.285 1.00 98.50 390 LEU A C 1
ATOM 2930 O O . LEU A 1 390 ? 19.452 -1.644 -8.103 1.00 98.50 390 LEU A O 1
ATOM 2934 N N . ALA A 1 391 ? 19.164 -0.147 -9.746 1.00 98.31 391 ALA A N 1
ATOM 2935 C CA . ALA A 1 391 ? 18.470 0.820 -8.895 1.00 98.31 391 ALA A CA 1
ATOM 2936 C C . ALA A 1 391 ? 17.153 0.252 -8.333 1.00 98.31 391 ALA A C 1
ATOM 2938 O O . ALA A 1 391 ? 16.870 0.419 -7.145 1.00 98.31 391 ALA A O 1
ATOM 2939 N N . ALA A 1 392 ? 16.380 -0.476 -9.147 1.00 98.00 392 ALA A N 1
ATOM 2940 C CA . ALA A 1 392 ? 15.168 -1.158 -8.697 1.00 98.00 392 ALA A CA 1
ATOM 2941 C C . ALA A 1 392 ? 15.473 -2.255 -7.660 1.00 98.00 392 ALA A C 1
ATOM 2943 O O . ALA A 1 392 ? 14.817 -2.310 -6.617 1.00 98.00 392 ALA A O 1
ATOM 2944 N N . CYS A 1 393 ? 16.502 -3.081 -7.895 1.00 98.44 393 CYS A N 1
ATOM 2945 C CA . CYS A 1 393 ? 16.971 -4.078 -6.926 1.00 98.44 393 CYS A CA 1
ATOM 2946 C C . CYS A 1 393 ? 17.342 -3.430 -5.586 1.00 98.44 393 CYS A C 1
ATOM 2948 O O . CYS A 1 393 ? 16.875 -3.879 -4.540 1.00 98.44 393 CYS A O 1
ATOM 2950 N N . SER A 1 394 ? 18.129 -2.350 -5.626 1.00 98.44 394 SER A N 1
ATOM 2951 C CA . SER A 1 394 ? 18.543 -1.599 -4.438 1.00 98.44 394 SER A CA 1
ATOM 2952 C C . SER A 1 394 ? 17.342 -1.043 -3.670 1.00 98.44 394 SER A C 1
ATOM 2954 O O . SER A 1 394 ? 17.227 -1.264 -2.466 1.00 98.44 394 SER A O 1
ATOM 2956 N N . ALA A 1 395 ? 16.386 -0.405 -4.355 1.00 97.69 395 ALA A N 1
ATOM 2957 C CA . ALA A 1 395 ? 15.193 0.153 -3.720 1.00 97.69 395 ALA A CA 1
ATOM 2958 C C . ALA A 1 395 ? 14.322 -0.924 -3.043 1.00 97.69 395 ALA A C 1
ATOM 2960 O O . ALA A 1 395 ? 13.858 -0.740 -1.916 1.00 97.69 395 ALA A O 1
ATOM 2961 N N . LEU A 1 396 ? 14.123 -2.071 -3.697 1.00 98.12 396 LEU A N 1
ATOM 2962 C CA . LEU A 1 396 ? 13.308 -3.172 -3.170 1.00 98.12 396 LEU A CA 1
ATOM 2963 C C . LEU A 1 396 ? 13.980 -3.891 -1.996 1.00 98.12 396 LEU A C 1
ATOM 2965 O O . LEU A 1 396 ? 13.303 -4.237 -1.020 1.00 98.12 396 LEU A O 1
ATOM 2969 N N . ALA A 1 397 ? 15.299 -4.078 -2.073 1.00 97.88 397 ALA A N 1
ATOM 2970 C CA . ALA A 1 397 ? 16.109 -4.593 -0.974 1.00 97.88 397 ALA A CA 1
ATOM 2971 C C . ALA A 1 397 ? 16.126 -3.619 0.207 1.00 97.88 397 ALA A C 1
ATOM 2973 O O . ALA A 1 397 ? 16.033 -4.042 1.358 1.00 97.88 397 ALA A O 1
ATOM 2974 N N . ALA A 1 398 ? 16.162 -2.313 -0.073 1.00 96.38 398 ALA A N 1
ATOM 2975 C CA . ALA A 1 398 ? 16.112 -1.301 0.962 1.00 96.38 398 ALA A CA 1
ATOM 2976 C C . ALA A 1 398 ? 14.775 -1.329 1.709 1.00 96.38 398 ALA A C 1
ATOM 2978 O O . ALA A 1 398 ? 14.769 -1.264 2.930 1.00 96.38 398 ALA A O 1
ATOM 2979 N N . VAL A 1 399 ? 13.635 -1.495 1.034 1.00 94.12 399 VAL A N 1
ATOM 2980 C CA . VAL A 1 399 ? 12.358 -1.692 1.745 1.00 94.12 399 VAL A CA 1
ATOM 2981 C C . VAL A 1 399 ? 12.413 -2.959 2.608 1.00 94.12 399 VAL A C 1
ATOM 2983 O O . VAL A 1 399 ? 12.124 -2.877 3.803 1.00 94.12 399 VAL A O 1
ATOM 2986 N N . GLY A 1 400 ? 12.856 -4.086 2.037 1.00 92.81 400 GLY A N 1
ATOM 2987 C CA . GLY A 1 400 ? 13.166 -5.307 2.788 1.00 92.81 400 GLY A CA 1
ATOM 2988 C C . GLY A 1 400 ? 11.961 -5.926 3.502 1.00 92.81 400 GLY A C 1
ATOM 2989 O O . GLY A 1 400 ? 12.060 -6.291 4.672 1.00 92.81 400 GLY A O 1
ATOM 2990 N N . SER A 1 401 ? 10.810 -6.005 2.827 1.00 94.56 401 SER A N 1
ATOM 2991 C CA . SER A 1 401 ? 9.578 -6.590 3.373 1.00 94.56 401 SER A CA 1
ATOM 2992 C C . SER A 1 401 ? 9.112 -7.783 2.543 1.00 94.56 401 SER A C 1
ATOM 2994 O O . SER A 1 401 ? 9.530 -7.972 1.399 1.00 94.56 401 SER A O 1
ATOM 2996 N N . LYS A 1 402 ? 8.179 -8.578 3.082 1.00 95.12 402 LYS A N 1
ATOM 2997 C CA . LYS A 1 402 ? 7.602 -9.706 2.336 1.00 95.12 402 LYS A CA 1
ATOM 2998 C C . LYS A 1 402 ? 6.933 -9.253 1.032 1.00 95.12 402 LYS A C 1
ATOM 3000 O O . LYS A 1 402 ? 6.905 -10.002 0.055 1.00 95.12 402 LYS A O 1
ATOM 3005 N N . ALA A 1 403 ? 6.433 -8.017 0.994 1.00 95.38 403 ALA A N 1
ATOM 3006 C CA . ALA A 1 403 ? 5.834 -7.433 -0.197 1.00 95.38 403 ALA A CA 1
ATOM 3007 C C . ALA A 1 403 ? 6.833 -7.172 -1.340 1.00 95.38 403 ALA A C 1
ATOM 3009 O O . ALA A 1 403 ? 6.429 -7.171 -2.503 1.00 95.38 403 ALA A O 1
ATOM 3010 N N . THR A 1 404 ? 8.128 -6.992 -1.054 1.00 96.38 404 THR A N 1
ATOM 3011 C CA . THR A 1 404 ? 9.132 -6.691 -2.090 1.00 96.38 404 THR A CA 1
ATOM 3012 C C . THR A 1 404 ? 9.844 -7.913 -2.659 1.00 96.38 404 THR A C 1
ATOM 3014 O O . THR A 1 404 ? 10.479 -7.787 -3.702 1.00 96.38 404 THR A O 1
ATOM 3017 N N . GLU A 1 405 ? 9.684 -9.106 -2.077 1.00 95.69 405 GLU A N 1
ATOM 3018 C CA . GLU A 1 405 ? 10.370 -10.320 -2.549 1.00 95.69 405 GLU A CA 1
ATOM 3019 C C . GLU A 1 405 ? 10.037 -10.687 -4.006 1.00 95.69 405 GLU A C 1
ATOM 3021 O O . GLU A 1 405 ? 10.931 -11.016 -4.788 1.00 95.69 405 GLU A O 1
ATOM 3026 N N . THR A 1 406 ? 8.753 -10.646 -4.388 1.00 94.75 406 THR A N 1
ATOM 3027 C CA . THR A 1 406 ? 8.334 -11.003 -5.758 1.00 94.75 406 THR A CA 1
ATOM 3028 C C . THR A 1 406 ? 8.848 -9.984 -6.779 1.00 94.75 406 THR A C 1
ATOM 3030 O O . THR A 1 406 ? 9.506 -10.401 -7.734 1.00 94.75 406 THR A O 1
ATOM 3033 N N . PRO A 1 407 ? 8.651 -8.665 -6.584 1.00 96.06 407 PRO A N 1
ATOM 3034 C CA . PRO A 1 407 ? 9.270 -7.664 -7.449 1.00 96.06 407 PRO A CA 1
ATOM 3035 C C . PRO A 1 407 ? 10.799 -7.758 -7.497 1.00 96.06 407 PRO A C 1
ATOM 3037 O O . PRO A 1 407 ? 11.370 -7.676 -8.581 1.00 96.06 407 PRO A O 1
ATOM 3040 N N . LEU A 1 408 ? 11.477 -7.993 -6.366 1.00 97.75 408 LEU A N 1
ATOM 3041 C CA . LEU A 1 408 ? 12.940 -8.102 -6.336 1.00 97.75 408 LEU A CA 1
ATOM 3042 C C . LEU A 1 408 ? 13.417 -9.244 -7.234 1.00 97.75 408 LEU A C 1
ATOM 3044 O O . LEU A 1 408 ? 14.357 -9.078 -8.002 1.00 97.75 408 LEU A O 1
ATOM 3048 N N . ARG A 1 409 ? 12.724 -10.384 -7.204 1.00 96.81 409 ARG A N 1
ATOM 3049 C CA . ARG A 1 409 ? 13.006 -11.525 -8.081 1.00 96.81 409 ARG A CA 1
ATOM 3050 C C . ARG A 1 409 ? 12.896 -11.177 -9.567 1.00 96.81 409 ARG A C 1
ATOM 3052 O O . ARG A 1 409 ? 13.725 -11.621 -10.367 1.00 96.81 409 ARG A O 1
ATOM 3059 N N . VAL A 1 410 ? 11.875 -10.398 -9.930 1.00 96.50 410 VAL A N 1
ATOM 3060 C CA . VAL A 1 410 ? 11.675 -9.915 -11.304 1.00 96.50 410 VAL A CA 1
ATOM 3061 C C . VAL A 1 410 ? 12.828 -9.002 -11.705 1.00 96.50 410 VAL A C 1
ATOM 3063 O O . VAL A 1 410 ? 13.447 -9.247 -12.736 1.00 96.50 410 VAL A O 1
ATOM 3066 N N . HIS A 1 411 ? 13.174 -8.022 -10.870 1.00 97.69 411 HIS A N 1
ATOM 3067 C CA . HIS A 1 411 ? 14.222 -7.050 -11.181 1.00 97.69 411 HIS A CA 1
ATOM 3068 C C . HIS A 1 411 ? 15.637 -7.648 -11.164 1.00 97.69 411 HIS A C 1
ATOM 3070 O O . HIS A 1 411 ? 16.453 -7.281 -12.003 1.00 97.69 411 HIS A O 1
ATOM 3076 N N . VAL A 1 412 ? 15.921 -8.651 -10.322 1.00 97.75 412 VAL A N 1
ATOM 3077 C CA . VAL A 1 412 ? 17.177 -9.423 -10.399 1.00 97.75 412 VAL A CA 1
ATOM 3078 C C . VAL A 1 412 ? 17.291 -10.123 -11.754 1.00 97.75 412 VAL A C 1
ATOM 3080 O O . VAL A 1 412 ? 18.324 -10.031 -12.415 1.00 97.75 412 VAL A O 1
ATOM 3083 N N . ASN A 1 413 ? 16.230 -10.796 -12.214 1.00 95.56 413 ASN A N 1
ATOM 3084 C CA . ASN A 1 413 ? 16.240 -11.412 -13.544 1.00 95.56 413 ASN A CA 1
ATOM 3085 C C . ASN A 1 413 ? 16.347 -10.376 -14.658 1.00 95.56 413 ASN A C 1
ATOM 3087 O O . ASN A 1 413 ? 17.069 -10.605 -15.626 1.00 95.56 413 ASN A O 1
ATOM 3091 N N . ALA A 1 414 ? 15.645 -9.255 -14.525 1.00 96.19 414 ALA A N 1
ATOM 3092 C CA . ALA A 1 414 ? 15.660 -8.188 -15.508 1.00 96.19 414 ALA A CA 1
ATOM 3093 C C . ALA A 1 414 ? 17.052 -7.551 -15.629 1.00 96.19 414 ALA A C 1
ATOM 3095 O O . ALA A 1 414 ? 17.519 -7.353 -16.749 1.00 96.19 414 ALA A O 1
ATOM 3096 N N . ALA A 1 415 ? 17.766 -7.353 -14.515 1.00 97.31 415 ALA A N 1
ATOM 3097 C CA . ALA A 1 415 ? 19.162 -6.921 -14.508 1.00 97.31 415 ALA A CA 1
ATOM 3098 C C . ALA A 1 415 ? 20.060 -7.914 -15.266 1.00 97.31 415 ALA A C 1
ATOM 3100 O O . ALA A 1 415 ? 20.806 -7.519 -16.161 1.00 97.31 415 ALA A O 1
ATOM 3101 N N . LEU A 1 416 ? 19.928 -9.218 -14.992 1.00 95.69 416 LEU A N 1
ATOM 3102 C CA . LEU A 1 416 ? 20.672 -10.266 -15.706 1.00 95.69 416 LEU A CA 1
ATOM 3103 C C . LEU A 1 416 ? 20.314 -10.339 -17.203 1.00 95.69 416 LEU A C 1
ATOM 3105 O O . LEU A 1 416 ? 21.137 -10.751 -18.021 1.00 95.69 416 LEU A O 1
ATOM 3109 N N . THR A 1 417 ? 19.078 -10.012 -17.591 1.00 94.50 417 THR A N 1
ATOM 3110 C CA . THR A 1 417 ? 18.654 -9.915 -19.002 1.00 94.50 417 THR A CA 1
ATOM 3111 C C . THR A 1 417 ? 19.233 -8.675 -19.668 1.00 94.50 417 THR A C 1
ATOM 3113 O O . THR A 1 417 ? 19.672 -8.755 -20.812 1.00 94.50 417 THR A O 1
ATOM 3116 N N . ALA A 1 418 ? 19.289 -7.555 -18.948 1.00 94.69 418 ALA A N 1
ATOM 3117 C CA . ALA A 1 418 ? 19.889 -6.312 -19.414 1.00 94.69 418 ALA A CA 1
ATOM 3118 C C . ALA A 1 418 ? 21.419 -6.396 -19.565 1.00 94.69 418 ALA A C 1
ATOM 3120 O O . ALA A 1 418 ? 21.998 -5.565 -20.261 1.00 94.69 418 ALA A O 1
ATOM 3121 N N . GLY A 1 419 ? 22.057 -7.402 -18.956 1.00 95.19 419 GLY A N 1
ATOM 3122 C CA . GLY A 1 419 ? 23.491 -7.676 -19.076 1.00 95.19 419 GLY A CA 1
ATOM 3123 C C . GLY A 1 419 ? 24.289 -7.490 -17.787 1.00 95.19 419 GLY A C 1
ATOM 3124 O O . GLY A 1 419 ? 25.506 -7.644 -17.826 1.00 95.19 419 GLY A O 1
ATOM 3125 N N . ALA A 1 420 ? 23.634 -7.199 -16.659 1.00 97.56 420 ALA A N 1
ATOM 3126 C CA . ALA A 1 420 ? 24.294 -7.148 -15.360 1.00 97.56 420 ALA A CA 1
ATOM 3127 C C . ALA A 1 420 ? 24.892 -8.516 -15.008 1.00 97.56 420 ALA A C 1
ATOM 3129 O O . ALA A 1 420 ? 24.281 -9.569 -15.221 1.00 97.56 420 ALA A O 1
ATOM 3130 N N . THR A 1 421 ? 26.074 -8.504 -14.414 1.00 97.44 421 THR A N 1
ATOM 3131 C CA . THR A 1 421 ? 26.701 -9.684 -13.830 1.00 97.44 421 THR A CA 1
ATOM 3132 C C . THR A 1 421 ? 26.089 -9.995 -12.459 1.00 97.44 421 THR A C 1
ATOM 3134 O O . THR A 1 421 ? 25.636 -9.091 -11.751 1.00 97.44 421 THR A O 1
ATOM 3137 N N . PRO A 1 422 ? 26.121 -11.264 -12.007 1.00 97.88 422 PRO A N 1
ATOM 3138 C CA . PRO A 1 422 ? 25.768 -11.594 -10.628 1.00 97.88 422 PRO A CA 1
ATOM 3139 C C . PRO A 1 422 ? 26.575 -10.794 -9.595 1.00 97.88 422 PRO A C 1
ATOM 3141 O O . PRO A 1 422 ? 26.034 -10.438 -8.555 1.00 97.88 422 PRO A O 1
ATOM 3144 N N . ALA A 1 423 ? 27.841 -10.472 -9.894 1.00 98.00 423 ALA A N 1
ATOM 3145 C CA . ALA A 1 423 ? 28.694 -9.667 -9.024 1.00 98.00 423 ALA A CA 1
ATOM 3146 C C . ALA A 1 423 ? 28.171 -8.230 -8.865 1.00 98.00 423 ALA A C 1
ATOM 3148 O O . ALA A 1 423 ? 28.067 -7.756 -7.741 1.00 98.00 423 ALA A O 1
ATOM 3149 N N . GLU A 1 424 ? 27.763 -7.561 -9.949 1.00 98.56 424 GLU A N 1
ATOM 3150 C CA . GLU A 1 424 ? 27.177 -6.209 -9.874 1.00 98.56 424 GLU A CA 1
ATOM 3151 C C . GLU A 1 424 ? 25.879 -6.185 -9.060 1.00 98.56 424 GLU A C 1
ATOM 3153 O O . GLU A 1 424 ? 25.644 -5.256 -8.285 1.00 98.56 424 GLU A O 1
ATOM 3158 N N . ILE A 1 425 ? 25.046 -7.223 -9.188 1.00 98.69 425 ILE A N 1
ATOM 3159 C CA . ILE A 1 425 ? 23.822 -7.357 -8.389 1.00 98.69 425 ILE A CA 1
ATOM 3160 C C . ILE A 1 425 ? 24.173 -7.566 -6.912 1.00 98.69 425 ILE A C 1
ATOM 3162 O O . ILE A 1 425 ? 23.600 -6.899 -6.054 1.00 98.69 425 ILE A O 1
ATOM 3166 N N . VAL A 1 426 ? 25.130 -8.446 -6.601 1.00 98.62 426 VAL A N 1
ATOM 3167 C CA . VAL A 1 426 ? 25.590 -8.674 -5.221 1.00 98.62 426 VAL A CA 1
ATOM 3168 C C . VAL A 1 426 ? 26.155 -7.391 -4.615 1.00 98.62 426 VAL A C 1
ATOM 3170 O O . VAL A 1 426 ? 25.719 -7.007 -3.536 1.00 98.62 426 VAL A O 1
ATOM 3173 N N . GLU A 1 427 ? 27.047 -6.681 -5.302 1.00 98.50 427 GLU A N 1
ATOM 3174 C CA . GLU A 1 427 ? 27.601 -5.415 -4.803 1.00 98.50 427 GLU A CA 1
ATOM 3175 C C . GLU A 1 427 ? 26.503 -4.367 -4.583 1.00 98.50 427 GLU A C 1
ATOM 3177 O O . GLU A 1 427 ? 26.489 -3.684 -3.561 1.00 98.50 427 GLU A O 1
ATOM 3182 N N . THR A 1 428 ? 25.517 -4.297 -5.482 1.00 98.62 428 THR A N 1
ATOM 3183 C CA . THR A 1 428 ? 24.353 -3.412 -5.326 1.00 98.62 428 THR A CA 1
ATOM 3184 C C . THR A 1 428 ? 23.568 -3.722 -4.051 1.00 98.62 428 THR A C 1
ATOM 3186 O O . THR A 1 428 ? 23.208 -2.803 -3.314 1.00 98.62 428 THR A O 1
ATOM 3189 N N . LEU A 1 429 ? 23.317 -5.002 -3.763 1.00 98.44 429 LEU A N 1
ATOM 3190 C CA . LEU A 1 429 ? 22.600 -5.435 -2.561 1.00 98.44 429 LEU A CA 1
ATOM 3191 C C . LEU A 1 429 ? 23.447 -5.267 -1.287 1.00 98.44 429 LEU A C 1
ATOM 3193 O O . LEU A 1 429 ? 22.921 -4.850 -0.258 1.00 98.44 429 LEU A O 1
ATOM 3197 N N . LEU A 1 430 ? 24.759 -5.524 -1.345 1.00 98.06 430 LEU A N 1
ATOM 3198 C CA . LEU A 1 430 ? 25.685 -5.264 -0.235 1.00 98.06 430 LEU A CA 1
ATOM 3199 C C . LEU A 1 430 ? 25.731 -3.777 0.118 1.00 98.06 430 LEU A C 1
ATOM 3201 O O . LEU A 1 430 ? 25.791 -3.430 1.296 1.00 98.06 430 LEU A O 1
ATOM 3205 N N . ASN A 1 431 ? 25.636 -2.892 -0.874 1.00 97.69 431 ASN A N 1
ATOM 3206 C CA . ASN A 1 431 ? 25.670 -1.449 -0.651 1.00 97.69 431 ASN A CA 1
ATOM 3207 C C . ASN A 1 431 ? 24.452 -0.929 0.141 1.00 97.69 431 ASN A C 1
ATOM 3209 O O . ASN A 1 431 ? 24.482 0.171 0.684 1.00 97.69 431 ASN A O 1
ATOM 3213 N N . VAL A 1 432 ? 23.382 -1.724 0.259 1.00 97.69 432 VAL A N 1
ATOM 3214 C CA . VAL A 1 432 ? 22.207 -1.409 1.091 1.00 97.69 432 VAL A CA 1
ATOM 3215 C C . VAL A 1 432 ? 22.484 -1.637 2.589 1.00 97.69 432 VAL A C 1
ATOM 3217 O O . VAL A 1 432 ? 21.812 -1.048 3.443 1.00 97.69 432 VAL A O 1
ATOM 3220 N N . LEU A 1 433 ? 23.502 -2.438 2.931 1.00 96.56 433 LEU A N 1
ATOM 3221 C CA . LEU A 1 433 ? 23.822 -2.861 4.299 1.00 96.56 433 LEU A CA 1
ATOM 3222 C C . LEU A 1 433 ? 23.950 -1.699 5.302 1.00 96.56 433 LEU A C 1
ATOM 3224 O O . LEU A 1 433 ? 23.320 -1.791 6.360 1.00 96.56 433 LEU A O 1
ATOM 3228 N N . PRO A 1 434 ? 24.669 -0.591 5.012 1.00 97.38 434 PRO A N 1
ATOM 3229 C CA . PRO A 1 434 ? 24.829 0.505 5.973 1.00 97.38 434 PRO A CA 1
ATOM 3230 C C . PRO A 1 434 ? 23.522 1.236 6.299 1.00 97.38 434 PRO A C 1
ATOM 3232 O O . PRO A 1 434 ? 23.421 1.880 7.339 1.00 97.38 434 PRO A O 1
ATOM 3235 N N . TYR A 1 435 ? 22.522 1.146 5.419 1.00 95.94 435 TYR A N 1
ATOM 3236 C CA . TYR A 1 435 ? 21.284 1.916 5.521 1.00 95.94 435 TYR A CA 1
ATOM 3237 C C . TYR A 1 435 ? 20.133 1.114 6.125 1.00 95.94 435 TYR A C 1
ATOM 3239 O O . TYR A 1 435 ? 19.217 1.694 6.708 1.00 95.94 435 TYR A O 1
ATOM 3247 N N . ARG A 1 436 ? 20.141 -0.215 5.951 1.00 94.75 436 ARG A N 1
ATOM 3248 C CA . ARG A 1 436 ? 19.005 -1.088 6.302 1.00 94.75 436 ARG A CA 1
ATOM 3249 C C . ARG A 1 436 ? 19.378 -2.319 7.124 1.00 94.75 436 ARG A C 1
ATOM 3251 O O . ARG A 1 436 ? 18.486 -3.016 7.602 1.00 94.75 436 ARG A O 1
ATOM 3258 N N . GLY A 1 437 ? 20.671 -2.537 7.359 1.00 95.25 437 GLY A N 1
ATOM 3259 C CA . GLY A 1 437 ? 21.183 -3.594 8.222 1.00 95.25 437 GLY A CA 1
ATOM 3260 C C . GLY A 1 437 ? 21.184 -4.984 7.583 1.00 95.25 437 GLY A C 1
ATOM 3261 O O . GLY A 1 437 ? 20.676 -5.205 6.485 1.00 95.25 437 GLY A O 1
ATOM 3262 N N . TYR A 1 438 ? 21.775 -5.935 8.309 1.00 95.81 438 TYR A N 1
ATOM 3263 C CA . TYR A 1 438 ? 22.010 -7.304 7.840 1.00 95.81 438 TYR A CA 1
ATOM 3264 C C . TYR A 1 438 ? 20.735 -8.070 7.458 1.00 95.81 438 TYR A C 1
ATOM 3266 O O . TYR A 1 438 ? 20.720 -8.603 6.354 1.00 95.81 438 TYR A O 1
ATOM 3274 N N . PRO A 1 439 ? 19.650 -8.099 8.262 1.00 94.88 439 PRO A N 1
ATOM 3275 C CA . PRO A 1 439 ? 18.505 -8.962 7.955 1.00 94.88 439 PRO A CA 1
ATOM 3276 C C . PRO A 1 439 ? 17.840 -8.672 6.601 1.00 94.88 439 PRO A C 1
ATOM 3278 O O . PRO A 1 439 ? 17.487 -9.597 5.874 1.00 94.88 439 PRO A O 1
ATOM 3281 N N . ALA A 1 440 ? 17.698 -7.392 6.231 1.00 94.31 440 ALA A N 1
ATOM 3282 C CA . ALA A 1 440 ? 17.122 -7.008 4.941 1.00 94.31 440 ALA A CA 1
ATOM 3283 C C . ALA A 1 440 ? 18.033 -7.417 3.770 1.00 94.31 440 ALA A C 1
ATOM 3285 O O . ALA A 1 440 ? 17.559 -7.944 2.760 1.00 94.31 440 ALA A O 1
ATOM 3286 N N . VAL A 1 441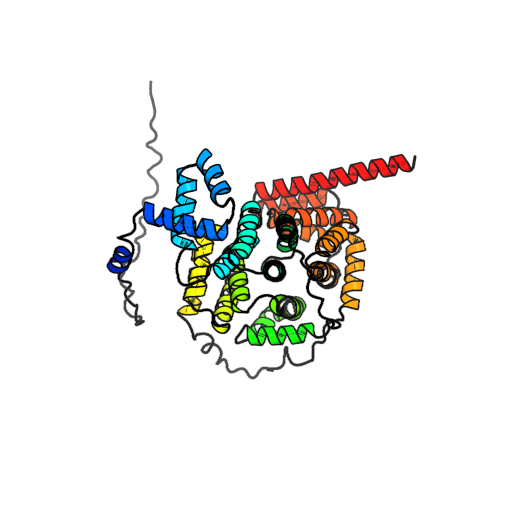 ? 19.347 -7.218 3.921 1.00 96.88 441 VAL A N 1
ATOM 3287 C CA . VAL A 1 441 ? 20.329 -7.598 2.900 1.00 96.88 441 VAL A CA 1
ATOM 3288 C C . VAL A 1 441 ? 20.415 -9.114 2.761 1.00 96.88 441 VAL A C 1
ATOM 3290 O O . VAL A 1 441 ? 20.340 -9.604 1.640 1.00 96.88 441 VAL A O 1
ATOM 3293 N N . GLU A 1 442 ? 20.495 -9.871 3.854 1.00 96.56 442 GLU A N 1
ATOM 3294 C CA . GLU A 1 442 ? 20.524 -11.341 3.834 1.00 96.56 442 GLU A CA 1
ATOM 3295 C C . GLU A 1 442 ? 19.313 -11.929 3.102 1.00 96.56 442 GLU A C 1
ATOM 3297 O O . GLU A 1 442 ? 19.466 -12.811 2.253 1.00 96.56 442 GLU A O 1
ATOM 3302 N N . GLU A 1 443 ? 18.117 -11.396 3.356 1.00 96.38 443 GLU A N 1
ATOM 3303 C CA . GLU A 1 443 ? 16.908 -11.828 2.659 1.00 96.38 443 GLU A CA 1
ATOM 3304 C C . GLU A 1 443 ? 16.959 -11.484 1.161 1.00 96.38 443 GLU A C 1
ATOM 3306 O O . GLU A 1 443 ? 16.670 -12.330 0.311 1.00 96.38 443 GLU A O 1
ATOM 3311 N N . SER A 1 444 ? 17.413 -10.278 0.800 1.00 97.56 444 SER A N 1
ATOM 3312 C CA . SER A 1 444 ? 17.589 -9.904 -0.610 1.00 97.56 444 SER A CA 1
ATOM 3313 C C . SER A 1 444 ? 18.632 -10.773 -1.331 1.00 97.56 444 SER A C 1
ATOM 3315 O O . SER A 1 444 ? 18.425 -11.171 -2.480 1.00 97.56 444 SER A O 1
ATOM 3317 N N . MET A 1 445 ? 19.712 -11.150 -0.637 1.00 97.81 445 MET A N 1
ATOM 3318 C CA . MET A 1 445 ? 20.751 -12.049 -1.142 1.00 97.81 445 MET A CA 1
ATOM 3319 C C . MET A 1 445 ? 20.209 -13.454 -1.366 1.00 97.81 445 MET A C 1
ATOM 3321 O O . MET A 1 445 ? 20.521 -14.083 -2.378 1.00 97.81 445 MET A O 1
ATOM 3325 N N . ARG A 1 446 ? 19.357 -13.941 -0.457 1.00 97.81 446 ARG A N 1
ATOM 3326 C CA . ARG A 1 446 ? 18.665 -15.223 -0.607 1.00 97.81 446 ARG A CA 1
ATOM 3327 C C . ARG A 1 446 ? 17.807 -15.232 -1.873 1.00 97.81 446 ARG A C 1
ATOM 3329 O O . ARG A 1 446 ? 17.904 -16.174 -2.661 1.00 97.81 446 ARG A O 1
ATOM 3336 N N . VAL A 1 447 ? 17.019 -14.177 -2.101 1.00 97.81 447 VAL A N 1
ATOM 3337 C CA . VAL A 1 447 ? 16.198 -14.023 -3.316 1.00 97.81 447 VAL A CA 1
ATOM 3338 C C . VAL A 1 447 ? 17.071 -13.989 -4.574 1.00 97.81 447 VAL A C 1
ATOM 3340 O O . VAL A 1 447 ? 16.791 -14.721 -5.524 1.00 97.81 447 VAL A O 1
ATOM 3343 N N . ALA A 1 448 ? 18.152 -13.205 -4.584 1.00 97.81 448 ALA A N 1
ATOM 3344 C CA . ALA A 1 448 ? 19.048 -13.116 -5.736 1.00 97.81 448 ALA A CA 1
ATOM 3345 C C . ALA A 1 448 ? 19.758 -14.449 -6.036 1.00 97.81 448 ALA A C 1
ATOM 3347 O O . ALA A 1 448 ? 19.778 -14.908 -7.179 1.00 97.81 448 ALA A O 1
ATOM 3348 N N . GLY A 1 449 ? 20.267 -15.127 -5.003 1.00 97.44 449 GLY A N 1
ATOM 3349 C CA . GLY A 1 449 ? 20.942 -16.419 -5.126 1.00 97.44 449 GLY A CA 1
ATOM 3350 C C . GLY A 1 449 ? 20.040 -17.543 -5.646 1.00 97.44 449 GLY A C 1
ATOM 3351 O O . GLY A 1 449 ? 20.511 -18.449 -6.337 1.00 97.44 449 GLY A O 1
ATOM 3352 N N . GLU A 1 450 ? 18.735 -17.502 -5.362 1.00 96.38 450 GLU A N 1
ATOM 3353 C CA . GLU A 1 450 ? 17.759 -18.397 -5.995 1.00 96.38 450 GLU A CA 1
ATOM 3354 C C . GLU A 1 450 ? 17.669 -18.181 -7.508 1.00 96.38 450 GLU A C 1
ATOM 3356 O O . GLU A 1 450 ? 17.642 -19.156 -8.259 1.00 96.38 450 GLU A O 1
ATOM 3361 N N . GLU A 1 451 ? 17.656 -16.929 -7.964 1.00 95.00 451 GLU A N 1
ATOM 3362 C CA . GLU A 1 451 ? 17.559 -16.610 -9.391 1.00 95.00 451 GLU A CA 1
ATOM 3363 C C . GLU A 1 451 ? 18.853 -16.893 -10.152 1.00 95.00 451 GLU A C 1
ATOM 3365 O O . GLU A 1 451 ? 18.803 -17.416 -11.268 1.00 95.00 451 GLU A O 1
ATOM 3370 N N . PHE A 1 452 ? 20.013 -16.661 -9.533 1.00 95.69 452 PHE A N 1
ATOM 3371 C CA . PHE A 1 452 ? 21.300 -17.042 -10.119 1.00 95.69 452 PHE A CA 1
ATOM 3372 C C . PHE A 1 452 ? 21.369 -18.546 -10.399 1.00 95.69 452 PHE A C 1
ATOM 3374 O O . PHE A 1 452 ? 21.755 -18.948 -11.498 1.00 95.69 452 PHE A O 1
ATOM 3381 N N . ARG A 1 453 ? 20.934 -19.379 -9.442 1.00 94.25 453 ARG A N 1
ATOM 3382 C CA . ARG A 1 453 ? 20.889 -20.840 -9.617 1.00 94.25 453 ARG A CA 1
ATOM 3383 C C . ARG A 1 453 ? 19.934 -21.250 -10.732 1.00 94.25 453 ARG A C 1
ATOM 3385 O O . ARG A 1 453 ? 20.342 -21.986 -11.623 1.00 94.25 453 ARG A O 1
ATOM 3392 N N . LYS A 1 454 ? 18.707 -20.713 -10.747 1.00 90.31 454 LYS A N 1
ATOM 3393 C CA . LYS A 1 454 ? 17.727 -21.002 -11.811 1.00 90.31 454 LYS A CA 1
ATOM 3394 C C . LYS A 1 454 ? 18.272 -20.677 -13.203 1.00 90.31 454 LYS A C 1
ATOM 3396 O O . LYS A 1 454 ? 18.089 -21.466 -14.128 1.00 90.31 454 LYS A O 1
ATOM 3401 N N . ARG A 1 455 ? 18.962 -19.542 -13.369 1.00 84.75 455 ARG A N 1
ATOM 3402 C CA . ARG A 1 455 ? 19.606 -19.193 -14.646 1.00 84.75 455 ARG A CA 1
ATOM 3403 C C . ARG A 1 455 ? 20.755 -20.132 -15.005 1.00 84.75 455 ARG A C 1
ATOM 3405 O O . ARG A 1 455 ? 20.860 -20.510 -16.170 1.00 84.75 455 ARG A O 1
ATOM 3412 N N . GLY A 1 456 ? 21.588 -20.505 -14.034 1.00 83.88 456 GLY A N 1
ATOM 3413 C CA . GLY A 1 456 ? 22.674 -21.467 -14.233 1.00 83.88 456 GLY A CA 1
ATOM 3414 C C . GLY A 1 456 ? 22.164 -22.820 -14.733 1.00 83.88 456 GLY A C 1
ATOM 3415 O O . GLY A 1 456 ? 22.622 -23.306 -15.767 1.00 83.88 456 GLY A O 1
ATOM 3416 N N . ASP A 1 457 ? 21.152 -23.373 -14.062 1.00 79.50 457 ASP A N 1
ATOM 3417 C CA . ASP A 1 457 ? 20.546 -24.664 -14.409 1.00 79.50 457 ASP A CA 1
ATOM 3418 C C . ASP A 1 457 ? 19.889 -24.633 -15.799 1.00 79.50 457 ASP A C 1
ATOM 3420 O O . ASP A 1 457 ? 20.042 -25.562 -16.596 1.00 79.50 457 ASP A O 1
ATOM 3424 N N . ASN A 1 458 ? 19.185 -23.545 -16.130 1.00 76.75 458 ASN A N 1
ATOM 3425 C CA . ASN A 1 458 ? 18.568 -23.373 -17.448 1.00 76.75 458 ASN A CA 1
ATOM 3426 C C . ASN A 1 458 ? 19.614 -23.254 -18.566 1.00 76.75 458 ASN A C 1
ATOM 3428 O O . ASN A 1 458 ? 19.416 -23.804 -19.649 1.00 76.75 458 ASN A O 1
ATOM 3432 N N . GLY A 1 459 ? 20.737 -22.576 -18.308 1.00 71.56 459 GLY A N 1
ATOM 3433 C CA . GLY A 1 459 ? 21.853 -22.489 -19.250 1.00 71.56 459 GLY A CA 1
ATOM 3434 C C . GLY A 1 459 ? 22.491 -23.852 -19.528 1.00 71.56 459 GLY A C 1
ATOM 3435 O O . GLY A 1 459 ? 22.771 -24.175 -20.681 1.00 71.56 459 GLY A O 1
ATOM 3436 N N . GLN A 1 460 ? 22.655 -24.681 -18.492 1.00 66.44 460 GLN A N 1
ATOM 3437 C CA . GLN A 1 460 ? 23.166 -26.048 -18.634 1.00 66.44 460 GLN A CA 1
ATOM 3438 C C . GLN A 1 460 ? 22.205 -26.945 -19.426 1.00 66.44 460 GLN A C 1
ATOM 3440 O O . GLN A 1 460 ? 22.650 -27.658 -20.323 1.00 66.44 460 GLN A O 1
ATOM 3445 N N . LYS A 1 461 ? 20.893 -26.874 -19.160 1.00 67.50 461 LYS A N 1
ATOM 3446 C CA . LYS A 1 461 ? 19.877 -27.625 -19.920 1.00 67.50 461 LYS A CA 1
ATOM 3447 C C . LYS A 1 461 ? 19.844 -27.231 -21.396 1.00 67.50 461 LYS A C 1
ATOM 3449 O O . LYS A 1 461 ? 19.914 -28.101 -22.254 1.00 67.50 461 LYS A O 1
ATOM 3454 N N . ALA A 1 462 ? 19.829 -25.932 -21.697 1.00 66.69 462 ALA A N 1
ATOM 3455 C CA . ALA A 1 462 ? 19.831 -25.448 -23.077 1.00 66.69 462 ALA A CA 1
ATOM 3456 C C . ALA A 1 462 ? 21.124 -25.804 -23.835 1.00 66.69 462 ALA A C 1
ATOM 3458 O O . ALA A 1 462 ? 21.098 -25.963 -25.053 1.00 66.69 462 ALA A O 1
ATOM 3459 N N . ALA A 1 463 ? 22.261 -25.921 -23.138 1.00 63.81 463 ALA A N 1
ATOM 3460 C CA . ALA A 1 463 ? 23.508 -26.405 -23.725 1.00 63.81 463 ALA A CA 1
ATOM 3461 C C . ALA A 1 463 ? 23.471 -27.920 -23.990 1.00 63.81 463 ALA A C 1
ATOM 3463 O O . ALA A 1 463 ? 23.945 -28.352 -25.035 1.00 63.81 463 ALA A O 1
ATOM 3464 N N . ALA A 1 464 ? 22.878 -28.701 -23.082 1.00 66.44 464 ALA A N 1
ATOM 3465 C CA . ALA A 1 464 ? 22.707 -30.144 -23.235 1.00 66.44 464 ALA A CA 1
ATOM 3466 C C . ALA A 1 464 ? 21.708 -30.520 -24.346 1.00 66.44 464 ALA A C 1
ATOM 3468 O O . ALA A 1 464 ? 21.906 -31.524 -25.006 1.00 66.44 464 ALA A O 1
ATOM 3469 N N . GLU A 1 465 ? 20.671 -29.713 -24.590 1.00 72.19 465 GLU A N 1
ATOM 3470 C CA . GLU A 1 465 ? 19.709 -29.914 -25.693 1.00 72.19 465 GLU A CA 1
ATOM 3471 C C . GLU A 1 465 ? 20.272 -29.541 -27.079 1.00 72.19 465 GLU A C 1
ATOM 3473 O O . GLU A 1 465 ? 19.681 -29.876 -28.105 1.00 72.19 465 GLU A O 1
ATOM 3478 N N . ARG A 1 466 ? 21.396 -28.812 -27.122 1.00 67.31 466 ARG A N 1
ATOM 3479 C CA . ARG A 1 466 ? 22.104 -28.433 -28.359 1.00 67.31 466 ARG A CA 1
ATOM 3480 C C . ARG A 1 466 ? 23.249 -29.387 -28.718 1.00 67.31 466 ARG A C 1
ATOM 3482 O O . ARG A 1 466 ? 23.828 -29.222 -29.793 1.00 67.31 466 ARG A O 1
ATOM 3489 N N . GLN A 1 467 ? 23.601 -30.301 -27.815 1.00 57.31 467 GLN A N 1
ATOM 3490 C CA . GLN A 1 467 ? 24.568 -31.386 -28.014 1.00 57.31 467 GLN A CA 1
ATOM 3491 C C . GLN A 1 467 ? 23.822 -32.660 -28.394 1.00 57.31 467 GLN A C 1
ATOM 3493 O O . GLN A 1 467 ? 24.377 -33.413 -29.224 1.00 57.31 467 GLN A O 1
#

Nearest PDB structures (foldseek):
  4g9q-assembly1_A  TM=8.558E-01  e=1.135E-08  Sinorhizobium meliloti 1021
  2af7-assembly1_F  TM=9.616E-01  e=1.666E-04  Methanothermobacter thermautotrophicus
  2af7-assembly1_A  TM=9.367E-01  e=7.639E-04  Methanothermobacter thermautotrophicus

Sequence (467 aa):
METRNQRDILQSTAAAEKMPDAEGISQMGGSETEVDMPTLLSACAGETRAERYSRGTEVLKRIGGAGFDIPIHRLARVAPDLARFTVEFAYGDVLSRPGLDLSLRQVATVAALMANGSVQPQLKYHMTGYLNVGGEPAELVEMLFLAIAILGFPVAINAVGIVREIFRERGLVFDPPEPASDDGTARFQRGLEVLDELMVNPEAYMETLHGTSPELARWSVEFAFGEIFGRQGLNAKARQIAIISMLGAAGNRNDLLRLHIEAGVKAGLSPTEITEALMQLAIYAGFPSALNAFGIANAVFTKPDQQERDGEGDGDGARGGVRGNAIVSETRAARRERGLATLAKTSAQAGATVVDSFNDLAPDIGRAIIEHSYGDIFSRAGLDAITRELAACSALAAVGSKATETPLRVHVNAALTAGATPAEIVETLLNVLPYRGYPAVEESMRVAGEEFRKRGDNGQKAAAERQ

pLDDT: mean 85.94, std 19.9, range [28.17, 98.81]

Secondary structure (DSSP, 8-state):
-----S-SSS-S----PPPPPS--------------HHHHHHHTSS--HHHHHHHHHHHHHHHH-TTTTHHHHHHHTT-HHHHHHIIIIIIIIIIT-SSS-HHHHHHHHHHHHHHH-S-HHHHHHHHHHHHHTT--HHHHHHHHHHHHHHH-HHHHHHHHHHHHHHHHHHT----PPPPP-S-STTHHHHHHHHHHHH-S-HHHHHHHHHTT-HHHHHHIIIIIIIIIIT-SSS-HHHHHHHHHHHHHHH-S-HHHHHHHHHHHHHTT--HHHHHHHHHHHHHHT-HHHHHHHHHHHHHHHH-S-STTSS--------S-SSSSS--PPPPHHHHHHHHHHHHHHHTHHHHHHHHHTTTTT-HHHHHHIIIIIIIIIIT-SSS-HHHHHHHHHHHHHHH-STTTHHHHHHHHHHHHHHT--HHHHHHHHHTTHHHH-HHHHHHHHHHHHHHHHHHHHHHHHHHHTT-

Mean predicted aligned error: 9.34 Å

Radius of gyration: 26.5 Å; Cα contacts (8 Å, |Δi|>4): 578; chains: 1; bounding box: 68×74×76 Å

Organism: NCBI:txid2508300

InterPro domains:
  IPR003779 Alkyl hydroperoxide reductase AhpD/CMD-like [PF02627] (80-165)
  IPR003779 Alkyl hydroperoxide reductase AhpD/CMD-like [PF02627] (214-298)
  IPR003779 Alkyl hydroperoxide reductase AhpD/CMD-like [PF02627] (363-448)
  IPR029032 AhpD-like [G3DSA:1.20.1290.10] (50-171)
  IPR029032 AhpD-like [G3DSA:1.20.1290.10] (186-308)
  IPR029032 AhpD-like [G3DSA:1.20.1290.10] (319-456)
  IPR029032 AhpD-like [SSF69118] (47-252)
  IPR029032 AhpD-like [SSF69118] (185-456)
  IPR052512 4-carboxymuconolactone decarboxylase/NDH-1 regulator [PTHR33570] (186-307)